Protein AF-A0A7K0Y8M1-F1 (afdb_monomer_lite)

Secondary structure (DSSP, 8-state):
---------S------------------------------------------S--S---------PEEEE-TTSS-EEEES--TTEEEEEETTEEEEEE-SSEEEEEE--TT--EEEEEEEPPPPPPPSSSPPPPPPPPEEEEEEE-TT--S-EEEEEEPPPPPPP----SSS------PPPPPPEEEEETTTTEEEEE-PPPPP-PPPSSSPBPPPPPPPPPEEE-TTSEEEEEEEEPPPPPPPBPPTTS-BPPPPPPP-EE-SSS-SEE-PPPPPPPB--SS-BPPPPPPTTTPPPPP-B-SS-TT---PPPPPPTTTTPPPPPPPBT--S--EEETTEEE-TTSPPPPPP-EEEEEEPPPEEEEEE--B-EEBTSB-SB--EEEEE-TTSSB---SSPEEEEEEEES-EEEES-EEEB-TTSEEE-SS-EEEEE-SEEEEEEEE-TTSB-EEEEEEEEB--SEEEEESSPP-SEEEETTEEEESSSSEEEEEHHHHHHHHHHS-EEEEESS-EEE-S-EE--SS--EEEEE-SS-EEEESS-EEESS-EEEEEEEEEE-S-EEE-SGGG--EEEEEEEEEEEES-EEEESSS-EEEEESTTS--SS--EEEEESS-EEEESSS-EEEEES--SSSTT----GGGT--S---TTSSS--EEPP---

pLDDT: mean 83.14, std 21.3, range [22.52, 98.69]

Structure (mmCIF, N/CA/C/O backbone):
data_AF-A0A7K0Y8M1-F1
#
_entry.id   AF-A0A7K0Y8M1-F1
#
loop_
_atom_site.group_PDB
_atom_site.id
_atom_site.type_symbol
_atom_site.label_atom_id
_atom_site.label_alt_id
_atom_site.label_comp_id
_atom_site.label_asym_id
_atom_site.label_entity_id
_atom_site.label_seq_id
_atom_site.pdbx_PDB_ins_code
_atom_site.Cartn_x
_atom_site.Cartn_y
_atom_site.Cartn_z
_atom_site.occupancy
_atom_site.B_iso_or_equiv
_atom_site.auth_seq_id
_atom_site.auth_comp_id
_atom_site.auth_asym_id
_atom_site.auth_atom_id
_atom_site.pdbx_PDB_model_num
ATOM 1 N N . MET A 1 1 ? -34.014 -3.743 -10.454 1.00 32.97 1 MET A N 1
ATOM 2 C CA . MET A 1 1 ? -34.014 -4.299 -11.824 1.00 32.97 1 MET A CA 1
ATOM 3 C C . MET A 1 1 ? -32.715 -5.085 -11.980 1.00 32.97 1 MET A C 1
ATOM 5 O O . MET A 1 1 ? -31.682 -4.540 -11.628 1.00 32.97 1 MET A O 1
ATOM 9 N N . ALA A 1 2 ? -32.802 -6.351 -12.402 1.00 29.64 2 ALA A N 1
ATOM 10 C CA . ALA A 1 2 ? -31.703 -7.293 -12.683 1.00 29.64 2 ALA A CA 1
ATOM 11 C C . ALA A 1 2 ? -30.834 -7.807 -11.503 1.00 29.64 2 ALA A C 1
ATOM 13 O O . ALA A 1 2 ? -29.661 -7.485 -11.374 1.00 29.64 2 ALA A O 1
ATOM 14 N N . ILE A 1 3 ? -31.398 -8.735 -10.719 1.00 29.08 3 ILE A N 1
ATOM 15 C CA . ILE A 1 3 ? -30.657 -9.853 -10.106 1.00 29.08 3 ILE A CA 1
ATOM 16 C C . ILE A 1 3 ? -31.167 -11.110 -10.813 1.00 29.08 3 ILE A C 1
ATOM 18 O O . ILE A 1 3 ? -32.351 -11.410 -10.668 1.00 29.08 3 ILE A O 1
ATOM 22 N N . ARG A 1 4 ? -30.323 -11.791 -11.606 1.00 29.23 4 ARG A N 1
ATOM 23 C CA . ARG A 1 4 ? -30.424 -13.213 -12.023 1.00 29.23 4 ARG A CA 1
ATOM 24 C C . ARG A 1 4 ? -29.462 -13.497 -13.182 1.00 29.23 4 ARG A C 1
ATOM 26 O O . ARG A 1 4 ? -29.828 -13.314 -14.335 1.00 29.23 4 ARG A O 1
ATOM 33 N N . ALA A 1 5 ? -28.274 -14.001 -12.871 1.00 29.80 5 ALA A N 1
ATOM 34 C CA . ALA A 1 5 ? -27.510 -14.888 -13.750 1.00 29.80 5 ALA A CA 1
ATOM 35 C C . ALA A 1 5 ? -26.292 -15.394 -12.976 1.00 29.80 5 ALA A C 1
ATOM 37 O O . ALA A 1 5 ? -25.305 -14.687 -12.918 1.00 29.80 5 ALA A O 1
ATOM 38 N N . PHE A 1 6 ? -26.386 -16.561 -12.337 1.00 26.61 6 PHE A N 1
ATOM 39 C CA . PHE A 1 6 ? -25.286 -17.523 -12.166 1.00 26.61 6 PHE A CA 1
ATOM 40 C C . PHE A 1 6 ? -25.841 -18.732 -11.402 1.00 26.61 6 PHE A C 1
ATOM 42 O O . PHE A 1 6 ? -26.214 -18.623 -10.239 1.00 26.61 6 PHE A O 1
ATOM 49 N N . GLY A 1 7 ? -25.979 -19.869 -12.087 1.00 26.00 7 GLY A N 1
ATOM 50 C CA . GLY A 1 7 ? -26.508 -21.098 -11.488 1.00 26.00 7 GLY A CA 1
ATOM 51 C C . GLY A 1 7 ? -27.165 -22.044 -12.488 1.00 26.00 7 GLY A C 1
ATOM 52 O O . GLY A 1 7 ? -28.318 -22.419 -12.304 1.00 26.00 7 GLY A O 1
ATOM 53 N N . ARG A 1 8 ? -26.464 -22.409 -13.568 1.00 26.83 8 ARG A N 1
ATOM 54 C CA . ARG A 1 8 ? -26.827 -23.545 -14.433 1.00 26.83 8 ARG A CA 1
ATOM 55 C C . ARG A 1 8 ? -25.569 -24.167 -15.035 1.00 26.83 8 ARG A C 1
ATOM 57 O O . ARG A 1 8 ? -25.208 -23.893 -16.171 1.00 26.83 8 ARG A O 1
ATOM 64 N N . LEU A 1 9 ? -24.912 -25.010 -14.251 1.00 27.22 9 LEU A N 1
ATOM 65 C CA . LEU A 1 9 ? -24.036 -26.060 -14.758 1.00 27.22 9 LEU A CA 1
ATOM 66 C C . LEU A 1 9 ? -23.994 -27.147 -13.691 1.00 27.22 9 LEU A C 1
ATOM 68 O O . LEU A 1 9 ? -23.368 -26.953 -12.658 1.00 27.22 9 LEU A O 1
ATOM 72 N N . LEU A 1 10 ? -24.765 -28.210 -13.934 1.00 27.39 10 LEU A N 1
ATOM 73 C CA . LEU A 1 10 ? -24.647 -29.592 -13.446 1.00 27.39 10 LEU A CA 1
ATOM 74 C C . LEU A 1 10 ? -26.052 -30.216 -13.379 1.00 27.39 10 LEU A C 1
ATOM 76 O O . LEU A 1 10 ? -26.966 -29.651 -12.788 1.00 27.39 10 LEU A O 1
ATOM 80 N N . PHE A 1 11 ? -26.175 -31.394 -13.996 1.00 28.97 11 PHE A N 1
ATOM 81 C CA . PHE A 1 11 ? -27.351 -32.273 -14.094 1.00 28.97 11 PHE A CA 1
ATOM 82 C C . PHE A 1 11 ? -28.399 -31.934 -15.167 1.00 28.97 11 PHE A C 1
ATOM 84 O O . PHE A 1 11 ? -29.518 -31.511 -14.893 1.00 28.97 11 PHE A O 1
ATOM 91 N N . SER A 1 12 ? -28.054 -32.247 -16.418 1.00 25.62 12 SER A N 1
ATOM 92 C CA . SER A 1 12 ? -29.018 -32.611 -17.460 1.00 25.62 12 SER A CA 1
ATOM 93 C C . SER A 1 12 ? -28.933 -34.115 -17.711 1.00 25.62 12 SER A C 1
ATOM 95 O O . SER A 1 12 ? -27.892 -34.603 -18.145 1.00 25.62 12 SER A O 1
ATOM 97 N N . GLY A 1 13 ? -30.023 -34.839 -17.472 1.00 27.89 13 GLY A N 1
ATOM 98 C CA . GLY A 1 13 ? -30.142 -36.233 -17.888 1.00 27.89 13 GLY A CA 1
ATOM 99 C C . GLY A 1 13 ? -31.046 -37.027 -16.968 1.00 27.89 13 GLY A C 1
ATOM 100 O O . GLY A 1 13 ? -30.541 -37.682 -16.078 1.00 27.89 13 GLY A O 1
ATOM 101 N N . PHE A 1 14 ? -32.359 -36.898 -17.156 1.00 27.98 14 PHE A N 1
ATOM 102 C CA . PHE A 1 14 ? -33.370 -37.963 -17.085 1.00 27.98 14 PHE A CA 1
ATOM 103 C C . PHE A 1 14 ? -34.731 -37.294 -17.319 1.00 27.98 14 PHE A C 1
ATOM 105 O O . PHE A 1 14 ? -35.262 -36.593 -16.462 1.00 27.98 14 PHE A O 1
ATOM 112 N N . ALA A 1 15 ? -35.251 -37.451 -18.534 1.00 29.97 15 ALA A N 1
ATOM 113 C CA . ALA A 1 15 ? -36.587 -37.024 -18.925 1.00 29.97 15 ALA A CA 1
ATOM 114 C C . ALA A 1 15 ? -37.531 -38.226 -18.835 1.00 29.97 15 ALA A C 1
ATOM 116 O O . ALA A 1 15 ? -37.235 -39.244 -19.448 1.00 29.97 15 ALA A O 1
ATOM 117 N N . LEU A 1 16 ? -38.650 -38.085 -18.121 1.00 28.06 16 LEU A N 1
ATOM 118 C CA . LEU A 1 16 ? -39.872 -38.902 -18.217 1.00 28.06 16 LEU A CA 1
ATOM 119 C C . LEU A 1 16 ? -41.074 -38.022 -17.764 1.00 28.06 16 LEU A C 1
ATOM 121 O O . LEU A 1 16 ? -40.854 -36.967 -17.167 1.00 28.06 16 LEU A O 1
ATOM 125 N N . PRO A 1 17 ? -42.322 -38.344 -18.154 1.00 31.88 17 PRO A N 1
ATOM 126 C CA . PRO A 1 17 ? -43.155 -37.452 -18.966 1.00 31.88 17 PRO A CA 1
ATOM 127 C C . PRO A 1 17 ? -44.179 -36.611 -18.183 1.00 31.88 17 PRO A C 1
ATOM 129 O O . PRO A 1 17 ? -44.535 -36.907 -17.046 1.00 31.88 17 PRO A O 1
ATOM 132 N N . LYS A 1 18 ? -44.679 -35.561 -18.853 1.00 29.61 18 LYS A N 1
ATOM 133 C CA . LYS A 1 18 ? -45.777 -34.683 -18.412 1.00 29.61 18 LYS A CA 1
ATOM 134 C C . LYS A 1 18 ? -47.033 -35.488 -18.055 1.00 29.61 18 LYS A C 1
ATOM 136 O O . LYS A 1 18 ? -47.549 -36.215 -18.899 1.00 29.61 18 LYS A O 1
ATOM 141 N N . LEU A 1 19 ? -47.567 -35.249 -16.859 1.00 26.55 19 LEU A N 1
ATOM 142 C CA . LEU A 1 19 ? -48.951 -35.548 -16.495 1.00 26.55 19 LEU A CA 1
ATOM 143 C C . LEU A 1 19 ? -49.723 -34.226 -16.364 1.00 26.55 19 LEU A C 1
ATOM 145 O O . LEU A 1 19 ? -49.267 -33.287 -15.713 1.00 26.55 19 LEU A O 1
ATOM 149 N N . ASP A 1 20 ? -50.851 -34.171 -17.064 1.00 32.59 20 ASP A N 1
ATOM 150 C CA . ASP A 1 20 ? -51.795 -33.056 -17.204 1.00 32.59 20 ASP A CA 1
ATOM 151 C C . ASP A 1 20 ? -52.645 -32.881 -15.918 1.00 32.59 20 ASP A C 1
ATOM 153 O O . ASP A 1 20 ? -52.966 -33.893 -15.284 1.00 32.59 20 ASP A O 1
ATOM 157 N N . PRO A 1 21 ? -53.039 -31.662 -15.483 1.00 38.41 21 PRO A N 1
ATOM 158 C CA . PRO A 1 21 ? -53.746 -31.467 -14.224 1.00 38.41 21 PRO A CA 1
ATOM 159 C C . PRO A 1 21 ? -55.266 -31.378 -14.432 1.00 38.41 21 PRO A C 1
ATOM 161 O O . PRO A 1 21 ? -55.798 -30.350 -14.849 1.00 38.41 21 PRO A O 1
ATOM 164 N N . LYS A 1 22 ? -55.991 -32.432 -14.048 1.00 30.67 22 LYS A N 1
ATOM 165 C CA . LYS A 1 22 ? -57.426 -32.371 -13.718 1.00 30.67 22 LYS A CA 1
ATOM 166 C C . LYS A 1 22 ? -57.686 -33.206 -12.458 1.00 30.67 22 LYS A C 1
ATOM 168 O O . LYS A 1 22 ? -57.420 -34.401 -12.454 1.00 30.67 22 LYS A O 1
ATOM 173 N N . GLY A 1 23 ? -58.175 -32.575 -11.385 1.00 27.69 23 GLY A N 1
ATOM 174 C CA . GLY A 1 23 ? -58.790 -33.283 -10.244 1.00 27.69 23 GLY A CA 1
ATOM 175 C C . GLY A 1 23 ? -60.218 -33.755 -10.581 1.00 27.69 23 GLY A C 1
ATOM 176 O O . GLY A 1 23 ? -60.601 -33.641 -11.748 1.00 27.69 23 GLY A O 1
ATOM 177 N N . PRO A 1 24 ? -61.068 -34.169 -9.613 1.00 46.16 24 PRO A N 1
ATOM 178 C CA . PRO A 1 24 ? -60.854 -34.384 -8.172 1.00 46.16 24 PRO A CA 1
ATOM 179 C C . PRO A 1 24 ? -61.417 -35.746 -7.654 1.00 46.16 24 PRO A C 1
ATOM 181 O O . PRO A 1 24 ? -61.962 -36.536 -8.417 1.00 46.16 24 PRO A O 1
ATOM 184 N N . ASN A 1 25 ? -61.368 -35.933 -6.326 1.00 30.55 25 ASN A N 1
ATOM 185 C CA . ASN A 1 25 ? -62.236 -36.769 -5.467 1.00 30.55 25 ASN A CA 1
ATOM 186 C C . ASN A 1 25 ? -61.733 -38.111 -4.885 1.00 30.55 25 ASN A C 1
ATOM 188 O O . ASN A 1 25 ? -61.082 -38.925 -5.525 1.00 30.55 25 ASN A O 1
ATOM 192 N N . SER A 1 26 ? -62.191 -38.286 -3.633 1.00 31.27 26 SER A N 1
ATOM 193 C CA . SER A 1 26 ? -62.354 -39.478 -2.782 1.00 31.27 26 SER A CA 1
ATOM 194 C C . SER A 1 26 ? -61.133 -40.110 -2.095 1.00 31.27 26 SER A C 1
ATOM 196 O O . SER A 1 26 ? -60.471 -40.977 -2.643 1.00 31.27 26 SER A O 1
ATOM 198 N N . GLY A 1 27 ? -60.925 -39.709 -0.832 1.00 27.86 27 GLY A N 1
ATOM 199 C CA . GLY A 1 27 ? -61.214 -40.534 0.356 1.00 27.86 27 GLY A CA 1
ATOM 200 C C . GLY A 1 27 ? -60.407 -41.817 0.605 1.00 27.86 27 GLY A C 1
ATOM 201 O O . GLY A 1 27 ? -60.439 -42.739 -0.194 1.00 27.86 27 GLY A O 1
ATOM 202 N N . GLY A 1 28 ? -59.840 -41.947 1.811 1.00 28.94 28 GLY A N 1
ATOM 203 C CA . GLY A 1 28 ? -59.550 -43.263 2.400 1.00 28.94 28 GLY A CA 1
ATOM 204 C C . GLY A 1 28 ? -58.284 -43.337 3.250 1.00 28.94 28 GLY A C 1
ATOM 205 O O . GLY A 1 28 ? -57.203 -42.994 2.800 1.00 28.94 28 GLY A O 1
ATOM 206 N N . LYS A 1 29 ? -58.452 -43.783 4.497 1.00 29.52 29 LYS A N 1
ATOM 207 C CA . LYS A 1 29 ? -57.444 -43.973 5.552 1.00 29.52 29 LYS A CA 1
ATOM 208 C C . LYS A 1 29 ? -56.661 -45.293 5.377 1.00 29.52 29 LYS A C 1
ATOM 210 O O . LYS A 1 29 ? -57.044 -46.120 4.559 1.00 29.52 29 LYS A O 1
ATOM 215 N N . TYR A 1 30 ? -55.691 -45.501 6.283 1.00 32.91 30 TYR A N 1
ATOM 216 C CA . TYR A 1 30 ? -54.890 -46.714 6.568 1.00 32.91 30 TYR A CA 1
ATOM 217 C C . TYR A 1 30 ? -53.678 -46.917 5.641 1.00 32.91 30 TYR A C 1
ATOM 219 O O . TYR A 1 30 ? -53.772 -46.674 4.452 1.00 32.91 30 TYR A O 1
ATOM 227 N N . ALA A 1 31 ? -52.509 -47.425 6.028 1.00 29.02 31 ALA A N 1
ATOM 228 C CA . ALA A 1 31 ? -51.769 -47.687 7.264 1.00 29.02 31 ALA A CA 1
ATOM 229 C C . ALA A 1 31 ? -50.522 -48.488 6.806 1.00 29.02 31 ALA A C 1
ATOM 231 O O . ALA A 1 31 ? -50.550 -49.165 5.781 1.00 29.02 31 ALA A O 1
ATOM 232 N N . ALA A 1 32 ? -49.428 -48.392 7.558 1.00 30.47 32 ALA A N 1
ATOM 233 C CA . ALA A 1 32 ? -48.142 -49.059 7.345 1.00 30.47 32 ALA A CA 1
ATOM 234 C C . ALA A 1 32 ? -48.195 -50.566 6.998 1.00 30.47 32 ALA A C 1
ATOM 236 O O . ALA A 1 32 ? -48.944 -51.305 7.633 1.00 30.47 32 ALA A O 1
ATOM 237 N N . LYS A 1 33 ? -47.263 -51.048 6.156 1.00 27.92 33 LYS A N 1
ATOM 238 C CA . LYS A 1 33 ? -46.175 -51.967 6.574 1.00 27.92 33 LYS A CA 1
ATOM 239 C C . LYS A 1 33 ? -45.270 -52.438 5.421 1.00 27.92 33 LYS A C 1
ATOM 241 O O . LYS A 1 33 ? -45.705 -52.771 4.329 1.00 27.92 33 LYS A O 1
ATOM 246 N N . THR A 1 34 ? -43.995 -52.469 5.785 1.00 30.84 34 THR A N 1
ATOM 247 C CA . THR A 1 34 ? -42.797 -53.147 5.274 1.00 30.84 34 THR A CA 1
ATOM 248 C C . THR A 1 34 ? -43.001 -54.505 4.588 1.00 30.84 34 THR A C 1
ATOM 250 O O . THR A 1 34 ? -43.684 -55.366 5.136 1.00 30.84 34 THR A O 1
ATOM 253 N N . LEU A 1 35 ? -42.231 -54.777 3.523 1.00 26.48 35 LEU A N 1
ATOM 254 C CA . LEU A 1 35 ? -41.725 -56.129 3.261 1.00 26.48 35 LEU A CA 1
ATOM 255 C C . LEU A 1 35 ? -40.323 -56.105 2.626 1.00 26.48 35 LEU A C 1
ATOM 257 O O . LEU A 1 35 ? -40.041 -55.372 1.684 1.00 26.48 35 LEU A O 1
ATOM 261 N N . PHE A 1 36 ? -39.456 -56.902 3.236 1.00 26.41 36 PHE A N 1
ATOM 262 C CA . PHE A 1 36 ? -38.034 -57.121 2.991 1.00 26.41 36 PHE A CA 1
ATOM 263 C C . PHE A 1 36 ? -37.828 -58.309 2.024 1.00 26.41 36 PHE A C 1
ATOM 265 O O . PHE A 1 36 ? -38.726 -59.135 1.893 1.00 26.41 36 PHE A O 1
ATOM 272 N N . MET A 1 37 ? -36.588 -58.465 1.527 1.00 25.20 37 MET A N 1
ATOM 273 C CA . MET A 1 37 ? -36.010 -59.622 0.793 1.00 25.20 37 MET A CA 1
ATOM 274 C C . MET A 1 37 ? -36.350 -59.694 -0.711 1.00 25.20 37 MET A C 1
ATOM 276 O O . MET A 1 37 ? -37.459 -59.402 -1.112 1.00 25.20 37 MET A O 1
ATOM 280 N N . SER A 1 38 ? -35.471 -60.099 -1.632 1.00 24.56 38 SER A N 1
ATOM 281 C CA . SER A 1 38 ? -34.159 -60.756 -1.571 1.00 24.56 38 SER A CA 1
ATOM 282 C C . SER A 1 38 ? -33.522 -60.657 -2.970 1.00 24.56 38 SER A C 1
ATOM 284 O O . SER A 1 38 ? -34.254 -60.793 -3.944 1.00 24.56 38 SER A O 1
ATOM 286 N N . LEU A 1 39 ? -32.192 -60.532 -3.077 1.00 28.08 39 LEU A N 1
ATOM 287 C CA . LEU A 1 39 ? -31.369 -61.401 -3.942 1.00 28.08 39 LEU A CA 1
ATOM 288 C C . LEU A 1 39 ? -29.873 -61.146 -3.689 1.00 28.08 39 LEU A C 1
ATOM 290 O O . LEU A 1 39 ? -29.310 -60.106 -4.019 1.00 28.08 39 LEU A O 1
ATOM 294 N N . ARG A 1 40 ? -29.242 -62.138 -3.055 1.00 28.25 40 ARG A N 1
ATOM 295 C CA . ARG A 1 40 ? -27.791 -62.311 -2.928 1.00 28.25 40 ARG A CA 1
ATOM 296 C C . ARG A 1 40 ? -27.263 -63.009 -4.185 1.00 28.25 40 ARG A C 1
ATOM 298 O O . ARG A 1 40 ? -27.795 -64.052 -4.546 1.00 28.25 40 ARG A O 1
ATOM 305 N N . SER A 1 41 ? -26.104 -62.591 -4.691 1.00 28.56 41 SER A N 1
ATOM 306 C CA . SER A 1 41 ? -25.129 -63.536 -5.256 1.00 28.56 41 SER A CA 1
ATOM 307 C C . SER A 1 41 ? -23.715 -63.148 -4.829 1.00 28.56 41 SER A C 1
ATOM 309 O O . SER A 1 41 ? -23.279 -62.019 -5.037 1.00 28.56 41 SER A O 1
ATOM 311 N N . ARG A 1 42 ? -23.031 -64.093 -4.176 1.00 29.73 42 ARG A N 1
ATOM 312 C CA . ARG A 1 42 ? -21.706 -63.978 -3.555 1.00 29.73 42 ARG A CA 1
ATOM 313 C C . ARG A 1 42 ? -20.603 -64.463 -4.508 1.00 29.73 42 ARG A C 1
ATOM 315 O O . ARG A 1 42 ? -20.712 -65.572 -5.018 1.00 29.73 42 ARG A O 1
ATOM 322 N N . ARG A 1 43 ? -19.490 -63.726 -4.580 1.00 27.53 43 ARG A N 1
ATOM 323 C CA . ARG A 1 43 ? -18.098 -64.236 -4.619 1.00 27.53 43 ARG A CA 1
ATOM 324 C C . ARG A 1 43 ? -17.264 -63.262 -3.756 1.00 27.53 43 ARG A C 1
ATOM 326 O O . ARG A 1 43 ? -17.294 -62.074 -4.034 1.00 27.53 43 ARG A O 1
ATOM 333 N N . VAL A 1 44 ? -16.917 -63.620 -2.507 1.00 27.22 44 VAL A N 1
ATOM 334 C CA . VAL A 1 44 ? -15.596 -64.146 -2.053 1.00 27.22 44 VAL A CA 1
ATOM 335 C C . VAL A 1 44 ? -14.477 -63.106 -2.283 1.00 27.22 44 VAL A C 1
ATOM 337 O O . VAL A 1 44 ? -14.279 -62.735 -3.426 1.00 27.22 44 VAL A O 1
ATOM 340 N N . LEU A 1 45 ? -13.653 -62.622 -1.339 1.00 22.52 45 LEU A N 1
ATOM 341 C CA . LEU A 1 45 ? -13.449 -62.775 0.114 1.00 22.52 45 LEU A CA 1
ATOM 342 C C . LEU A 1 45 ? -12.272 -61.829 0.507 1.00 22.52 45 LEU A C 1
ATOM 344 O O . LEU A 1 45 ? -11.377 -61.648 -0.313 1.00 22.52 45 LEU A O 1
ATOM 348 N N . LYS A 1 46 ? -12.222 -61.373 1.776 1.00 22.53 46 LYS A N 1
ATOM 349 C CA . LYS A 1 46 ? -11.136 -60.639 2.498 1.00 22.53 46 LYS A CA 1
ATOM 350 C C . LYS A 1 46 ? -11.102 -59.117 2.227 1.00 22.53 46 LYS A C 1
ATOM 352 O O . LYS A 1 46 ? -10.766 -58.709 1.131 1.00 22.53 46 LYS A O 1
ATOM 357 N N . TRP A 1 47 ? -11.445 -58.201 3.140 1.00 23.23 47 TRP A N 1
ATOM 358 C CA . TRP A 1 47 ? -11.240 -58.124 4.595 1.00 23.23 47 TRP A CA 1
ATOM 359 C C . TRP A 1 47 ? -12.407 -57.404 5.313 1.00 23.23 47 TRP A C 1
ATOM 361 O O . TRP A 1 47 ? -13.009 -56.483 4.767 1.00 23.23 47 TRP A O 1
ATOM 371 N N . MET A 1 48 ? -12.706 -57.823 6.548 1.00 23.12 48 MET A N 1
ATOM 372 C CA . MET A 1 48 ? -13.660 -57.200 7.478 1.00 23.12 48 MET A CA 1
ATOM 373 C C . MET A 1 48 ? -12.955 -56.145 8.364 1.00 23.12 48 MET A C 1
ATOM 375 O O . MET A 1 48 ? -12.001 -56.501 9.040 1.00 23.12 48 MET A O 1
ATOM 379 N N . VAL A 1 49 ? -13.417 -54.880 8.304 1.00 26.50 49 VAL A N 1
ATOM 380 C CA . VAL A 1 49 ? -14.030 -54.039 9.383 1.00 26.50 49 VAL A CA 1
ATOM 381 C C . VAL A 1 49 ? -13.296 -53.991 10.759 1.00 26.50 49 VAL A C 1
ATOM 383 O O . VAL A 1 49 ? -12.996 -55.052 11.294 1.00 26.50 49 VAL A O 1
ATOM 386 N N . PRO A 1 50 ? -13.076 -52.803 11.393 1.00 33.03 50 PRO A N 1
ATOM 387 C CA . PRO A 1 50 ? -14.153 -51.842 11.643 1.00 33.03 50 PRO A CA 1
ATOM 388 C C . PRO A 1 50 ? -13.886 -50.358 11.374 1.00 33.03 50 PRO A C 1
ATOM 390 O O . PRO A 1 50 ? -13.093 -49.699 12.038 1.00 33.03 50 PRO A O 1
ATOM 393 N N . GLY A 1 51 ? -14.725 -49.805 10.494 1.00 30.11 51 GLY A N 1
ATOM 394 C CA . GLY A 1 51 ? -15.212 -48.438 10.611 1.00 30.11 51 GLY A CA 1
ATOM 395 C C . GLY A 1 51 ? -16.324 -48.392 11.657 1.00 30.11 51 GLY A C 1
ATOM 396 O O . GLY A 1 51 ? -17.467 -48.724 11.359 1.00 30.11 51 GLY A O 1
ATOM 397 N N . LEU A 1 52 ? -15.967 -48.014 12.883 1.00 29.31 52 LEU A N 1
ATOM 398 C CA . LEU A 1 52 ? -16.889 -47.471 13.884 1.00 29.31 52 LEU A CA 1
ATOM 399 C C . LEU A 1 52 ? -16.104 -46.673 14.942 1.00 29.31 52 LEU A C 1
ATOM 401 O O . LEU A 1 52 ? -16.195 -46.959 16.126 1.00 29.31 52 LEU A O 1
ATOM 405 N N . ALA A 1 53 ? -15.279 -45.716 14.504 1.00 27.70 53 ALA A N 1
ATOM 406 C CA . ALA A 1 53 ? -14.659 -44.694 15.358 1.00 27.70 53 ALA A CA 1
ATOM 407 C C . ALA A 1 53 ? -13.931 -43.643 14.498 1.00 27.70 53 ALA A C 1
ATOM 409 O O . ALA A 1 53 ? -12.713 -43.548 14.538 1.00 27.70 53 ALA A O 1
ATOM 410 N N . PHE A 1 54 ? -14.649 -42.882 13.668 1.00 28.03 54 PHE A N 1
ATOM 411 C CA . PHE A 1 54 ? -14.103 -41.642 13.089 1.00 28.03 54 PHE A CA 1
ATOM 412 C C . PHE A 1 54 ? -15.249 -40.717 12.658 1.00 28.03 54 PHE A C 1
ATOM 414 O O . PHE A 1 54 ? -15.504 -40.487 11.481 1.00 28.03 54 PHE A O 1
ATOM 421 N N . MET A 1 55 ? -16.017 -40.242 13.638 1.00 28.16 55 MET A N 1
ATOM 422 C CA . MET A 1 55 ? -16.971 -39.145 13.449 1.00 28.16 55 MET A CA 1
ATOM 423 C C . MET A 1 55 ? -16.939 -38.208 14.661 1.00 28.16 55 MET A C 1
ATOM 425 O O . MET A 1 55 ? -17.945 -37.926 15.297 1.00 28.16 55 MET A O 1
ATOM 429 N N . VAL A 1 56 ? -15.738 -37.739 14.996 1.00 30.05 56 VAL A N 1
ATOM 430 C CA . VAL A 1 56 ? -15.529 -36.530 15.795 1.00 30.05 56 VAL A CA 1
ATOM 431 C C . VAL A 1 56 ? -14.359 -35.786 15.161 1.00 30.05 56 VAL A C 1
ATOM 433 O O . VAL A 1 56 ? -13.335 -36.390 14.854 1.00 30.05 56 VAL A O 1
ATOM 436 N N . LEU A 1 57 ? -14.539 -34.476 14.995 1.00 27.78 57 LEU A N 1
ATOM 437 C CA . LEU A 1 57 ? -13.547 -33.491 14.559 1.00 27.78 57 LEU A CA 1
ATOM 438 C C . LEU A 1 57 ? -13.321 -33.305 13.044 1.00 27.78 57 LEU A C 1
ATOM 440 O O . LEU A 1 57 ? -12.199 -33.142 12.580 1.00 27.78 57 LEU A O 1
ATOM 444 N N . LEU A 1 58 ? -14.404 -33.123 12.286 1.00 28.16 58 LEU A N 1
ATOM 445 C CA . LEU A 1 58 ? -14.432 -31.937 11.425 1.00 28.16 58 LEU A CA 1
ATOM 446 C C . LEU A 1 58 ? -15.236 -30.878 12.170 1.00 28.16 58 LEU A C 1
ATOM 448 O O . LEU A 1 58 ? -16.456 -30.798 12.047 1.00 28.16 58 LEU A O 1
ATOM 452 N N . ALA A 1 59 ? -14.539 -30.081 12.982 1.00 26.05 59 ALA A N 1
ATOM 453 C CA . ALA A 1 59 ? -15.027 -28.752 13.291 1.00 26.05 59 ALA A CA 1
ATOM 454 C C . ALA A 1 59 ? -15.102 -28.024 11.948 1.00 26.05 59 ALA A C 1
ATOM 456 O O . ALA A 1 59 ? -14.101 -27.547 11.420 1.00 26.05 59 ALA A O 1
ATOM 457 N N . SER A 1 60 ? -16.298 -28.011 11.366 1.00 26.39 60 SER A N 1
ATOM 458 C CA . SER A 1 60 ? -16.694 -26.975 10.436 1.00 26.39 60 SER A CA 1
ATOM 459 C C . SER A 1 60 ? -16.315 -25.655 11.097 1.00 26.39 60 SER A C 1
ATOM 461 O O . SER A 1 60 ? -16.906 -25.281 12.113 1.00 26.39 60 SER A O 1
ATOM 463 N N . THR A 1 61 ? -15.301 -24.976 10.568 1.00 30.30 61 THR A N 1
ATOM 464 C CA . THR A 1 61 ? -15.135 -23.548 10.803 1.00 30.30 61 THR A CA 1
ATOM 465 C C . THR A 1 61 ? -16.461 -22.929 10.401 1.00 30.30 61 THR A C 1
ATOM 467 O O . THR A 1 61 ? -16.805 -22.921 9.219 1.00 30.30 61 THR A O 1
ATOM 470 N N . GLN A 1 62 ? -17.256 -22.533 11.394 1.00 33.44 62 GLN A N 1
ATOM 471 C CA . GLN A 1 62 ? -18.446 -21.741 11.166 1.00 33.44 62 GLN A CA 1
ATOM 472 C C . GLN A 1 62 ? -17.994 -20.521 10.369 1.00 33.44 62 GLN A C 1
ATOM 474 O O . GLN A 1 62 ? -17.363 -19.618 10.911 1.00 33.44 62 GLN A O 1
ATOM 479 N N . THR A 1 63 ? -18.307 -20.492 9.080 1.00 34.09 63 THR A N 1
ATOM 480 C CA . THR A 1 63 ? -18.478 -19.240 8.364 1.00 34.09 63 THR A CA 1
ATOM 481 C C . THR A 1 63 ? -19.767 -18.629 8.906 1.00 34.09 63 THR A C 1
ATOM 483 O O . THR A 1 63 ? -20.831 -18.696 8.295 1.00 34.09 63 THR A O 1
ATOM 486 N N . SER A 1 64 ? -19.690 -18.056 10.112 1.00 40.78 64 SER A N 1
ATOM 487 C CA . SER A 1 64 ? -20.543 -16.912 10.406 1.00 40.78 64 SER A CA 1
ATOM 488 C C . SER A 1 64 ? -20.270 -15.902 9.294 1.00 40.78 64 SER A C 1
ATOM 490 O O . SER A 1 64 ? -19.126 -15.766 8.858 1.00 40.78 64 SER A O 1
ATOM 492 N N . ASN A 1 65 ? -21.319 -15.304 8.732 1.00 50.41 65 ASN A N 1
ATOM 493 C CA . ASN A 1 65 ? -21.198 -14.385 7.604 1.00 50.41 65 ASN A CA 1
ATOM 494 C C . ASN A 1 65 ? -20.292 -13.210 8.003 1.00 50.41 65 ASN A C 1
ATOM 496 O O . ASN A 1 65 ? -20.771 -12.234 8.569 1.00 50.41 65 ASN A O 1
ATOM 500 N N . ALA A 1 66 ? -18.986 -13.323 7.761 1.00 64.38 66 ALA A N 1
ATOM 501 C CA . ALA A 1 66 ? -18.043 -12.258 8.032 1.00 64.38 66 ALA A CA 1
ATOM 502 C C . ALA A 1 66 ? -18.414 -11.084 7.126 1.00 64.38 66 ALA A C 1
ATOM 504 O O . ALA A 1 66 ? -18.477 -11.219 5.903 1.00 64.38 66 ALA A O 1
ATOM 505 N N . ALA A 1 67 ? -18.718 -9.947 7.737 1.00 80.38 67 ALA A N 1
ATOM 506 C CA . ALA A 1 67 ? -19.003 -8.711 7.043 1.00 80.38 67 ALA A CA 1
ATOM 507 C C . ALA A 1 67 ? -17.768 -7.811 7.113 1.00 80.38 67 ALA A C 1
ATOM 509 O O . ALA A 1 67 ? -17.159 -7.644 8.173 1.00 80.38 67 ALA A O 1
ATOM 510 N N . THR A 1 68 ? -17.403 -7.215 5.980 1.00 82.62 68 THR A N 1
ATOM 511 C CA . THR A 1 68 ? -16.338 -6.214 5.935 1.00 82.62 68 THR A CA 1
ATOM 512 C C . THR A 1 68 ? -16.910 -4.853 6.304 1.00 82.62 68 THR A C 1
ATOM 514 O O . THR A 1 68 ? -17.869 -4.387 5.689 1.00 82.62 68 THR A O 1
ATOM 517 N N . LEU A 1 69 ? -16.300 -4.203 7.289 1.00 85.06 69 LEU A N 1
ATOM 518 C CA . LEU A 1 69 ? -16.602 -2.829 7.665 1.00 85.06 69 LEU A CA 1
ATOM 519 C C . LEU A 1 69 ? -15.413 -1.943 7.279 1.00 85.06 69 LEU A C 1
ATOM 521 O O . LEU A 1 69 ? -14.269 -2.266 7.607 1.00 85.06 69 LEU A O 1
ATOM 525 N N . SER A 1 70 ? -15.676 -0.840 6.575 1.00 82.75 70 SER A N 1
ATOM 526 C CA . SER A 1 70 ? -14.644 0.087 6.104 1.00 82.75 70 SER A CA 1
ATOM 527 C C . SER A 1 70 ? -14.915 1.525 6.534 1.00 82.75 70 SER A C 1
ATOM 529 O O . SER A 1 70 ? -16.060 1.975 6.536 1.00 82.75 70 SER A O 1
ATOM 531 N N . SER A 1 71 ? -13.858 2.270 6.860 1.00 79.38 71 SER A N 1
ATOM 532 C CA . SER A 1 71 ? -13.957 3.724 7.024 1.00 79.38 71 SER A CA 1
ATOM 533 C C . SER A 1 71 ? -14.123 4.424 5.670 1.00 79.38 71 SER A C 1
ATOM 535 O O . SER A 1 71 ? -13.754 3.883 4.629 1.00 79.38 71 SER A O 1
ATOM 537 N N . ASN A 1 72 ? -14.594 5.675 5.682 1.00 62.16 72 ASN A N 1
ATOM 538 C CA . ASN A 1 72 ? -14.754 6.500 4.473 1.00 62.16 72 ASN A CA 1
ATOM 539 C C . ASN A 1 72 ? -13.449 6.698 3.673 1.00 62.16 72 ASN A C 1
ATOM 541 O O . ASN A 1 72 ? -13.500 7.004 2.487 1.00 62.16 72 ASN A O 1
ATOM 545 N N . SER A 1 73 ? -12.280 6.532 4.307 1.00 61.53 73 SER A N 1
ATOM 546 C CA . SER A 1 73 ? -10.969 6.612 3.650 1.00 61.53 73 SER A CA 1
ATOM 547 C C . SER A 1 73 ? -10.456 5.266 3.123 1.00 61.53 73 SER A C 1
ATOM 549 O O . SER A 1 73 ? -9.364 5.221 2.563 1.00 61.53 73 SER A O 1
ATOM 551 N N . ASN A 1 74 ? -11.187 4.162 3.335 1.00 65.25 74 ASN A N 1
ATOM 552 C CA . ASN A 1 74 ? -10.762 2.775 3.092 1.00 65.25 74 ASN A CA 1
ATOM 553 C C . ASN A 1 74 ? -9.432 2.366 3.761 1.00 65.25 74 ASN A C 1
ATOM 555 O O . ASN A 1 74 ? -8.955 1.258 3.540 1.00 65.25 74 ASN A O 1
ATOM 559 N N . GLN A 1 75 ? -8.845 3.217 4.610 1.00 69.94 75 GLN A N 1
ATOM 560 C CA . GLN A 1 75 ? -7.604 2.926 5.340 1.00 69.94 75 GLN A CA 1
ATOM 561 C C . GLN A 1 75 ? -7.831 1.968 6.511 1.00 69.94 75 GLN A C 1
ATOM 563 O O . GLN A 1 75 ? -6.913 1.266 6.925 1.00 69.94 75 GLN A O 1
ATOM 568 N N . CYS A 1 76 ? -9.053 1.939 7.042 1.00 82.31 76 CYS A N 1
ATOM 569 C CA . CYS A 1 76 ? -9.470 1.002 8.070 1.00 82.31 76 CYS A CA 1
ATOM 570 C C . CYS A 1 76 ? -10.467 0.033 7.455 1.00 82.31 76 CYS A C 1
ATOM 572 O O . CYS A 1 76 ? -11.591 0.431 7.155 1.00 82.31 76 CYS A O 1
ATOM 574 N N . GLN A 1 77 ? -10.052 -1.216 7.268 1.00 84.06 77 GLN A N 1
ATOM 575 C CA . GLN A 1 77 ? -10.922 -2.316 6.868 1.00 84.06 77 GLN A CA 1
ATOM 576 C C . GLN A 1 77 ? -10.763 -3.467 7.852 1.00 84.06 77 GLN A C 1
ATOM 578 O O . GLN A 1 77 ? -9.641 -3.850 8.190 1.00 84.06 77 GLN A O 1
ATOM 583 N N . VAL A 1 78 ? -11.890 -3.995 8.317 1.00 87.88 78 VAL A N 1
ATOM 584 C CA . VAL A 1 78 ? -11.950 -5.084 9.297 1.00 87.88 78 VAL A CA 1
ATOM 585 C C . VAL A 1 78 ? -13.040 -6.069 8.953 1.00 87.88 78 VAL A C 1
ATOM 587 O O . VAL A 1 78 ? -14.039 -5.714 8.330 1.00 87.88 78 VAL A O 1
ATOM 590 N N . GLU A 1 79 ? -12.872 -7.285 9.450 1.00 88.38 79 GLU A N 1
ATOM 591 C CA . GLU A 1 79 ? -13.923 -8.288 9.462 1.00 88.38 79 GLU A CA 1
ATOM 592 C C . GLU A 1 79 ? -14.599 -8.325 10.833 1.00 88.38 79 GLU A C 1
ATOM 594 O O . GLU A 1 79 ? -13.947 -8.415 11.881 1.00 88.38 79 GLU A O 1
ATOM 599 N N . VAL A 1 80 ? -15.927 -8.263 10.808 1.00 89.94 80 VAL A N 1
ATOM 600 C CA . VAL A 1 80 ? -16.808 -8.402 11.971 1.00 89.94 80 VAL A CA 1
ATOM 601 C C . VAL A 1 80 ? -17.908 -9.413 11.660 1.00 89.94 80 VAL A C 1
ATOM 603 O O . VAL A 1 80 ? -18.236 -9.643 10.498 1.00 89.94 80 VAL A O 1
ATOM 606 N N . GLY A 1 81 ? -18.504 -10.029 12.680 1.00 87.69 81 GLY A N 1
ATOM 607 C CA . GLY A 1 81 ? -19.598 -10.991 12.470 1.00 87.69 81 GLY A CA 1
ATOM 608 C C . GLY A 1 81 ? -20.893 -10.366 11.933 1.00 87.69 81 GLY A C 1
ATOM 609 O O . GLY A 1 81 ? -21.688 -11.049 11.297 1.00 87.69 81 GLY A O 1
ATOM 610 N N . SER A 1 82 ? -21.120 -9.077 12.200 1.00 87.50 82 SER A N 1
ATOM 611 C CA . SER A 1 82 ? -22.239 -8.281 11.683 1.00 87.50 82 SER A CA 1
ATOM 612 C C . SER A 1 82 ? -21.879 -6.797 11.741 1.00 87.50 82 SER A C 1
ATOM 614 O O . SER A 1 82 ? -21.151 -6.372 12.635 1.00 87.50 82 SER A O 1
ATOM 616 N N . THR A 1 83 ? -22.402 -5.997 10.810 1.00 87.62 83 THR A N 1
ATOM 617 C CA . THR A 1 83 ? -22.267 -4.528 10.835 1.00 87.62 83 THR A CA 1
ATOM 618 C C . THR A 1 83 ? -23.359 -3.844 11.662 1.00 87.62 83 THR A C 1
ATOM 620 O O . THR A 1 83 ? -23.280 -2.646 11.923 1.00 87.62 83 THR A O 1
ATOM 623 N N . SER A 1 84 ? -24.396 -4.575 12.084 1.00 90.38 84 SER A N 1
ATOM 624 C CA . SER A 1 84 ? -25.483 -4.014 12.893 1.00 90.38 84 SER A CA 1
ATOM 625 C C . SER A 1 84 ? -24.984 -3.617 14.282 1.00 90.38 84 SER A C 1
ATOM 627 O O . SER A 1 84 ? -24.534 -4.465 15.048 1.00 90.38 84 SER A O 1
ATOM 629 N N . GLY A 1 85 ? -25.078 -2.327 14.611 1.00 89.38 85 GLY A N 1
ATOM 630 C CA . GLY A 1 85 ? -24.621 -1.803 15.900 1.00 89.38 85 GLY A CA 1
ATOM 631 C C . GLY A 1 85 ? -23.102 -1.718 16.051 1.00 89.38 85 GLY A C 1
ATOM 632 O O . GLY A 1 85 ? -22.625 -1.625 17.182 1.00 89.38 85 GLY A O 1
ATOM 633 N N . VAL A 1 86 ? -22.354 -1.760 14.942 1.00 94.06 86 VAL A N 1
ATOM 634 C CA . VAL A 1 86 ? -20.895 -1.604 14.922 1.00 94.06 86 VAL A CA 1
ATOM 635 C C . VAL A 1 86 ? -20.514 -0.469 13.980 1.00 94.06 86 VAL A C 1
ATOM 637 O O . VAL A 1 86 ? -20.916 -0.453 12.818 1.00 94.06 86 VAL A O 1
ATOM 640 N N . SER A 1 87 ? -19.711 0.473 14.466 1.00 92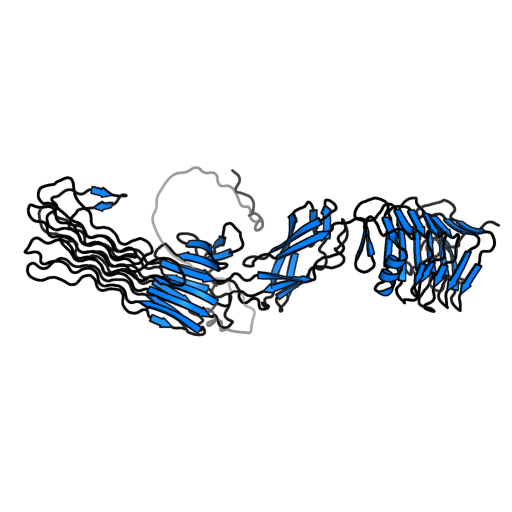.50 87 SER A N 1
ATOM 641 C CA . SER A 1 87 ? -19.171 1.576 13.668 1.00 92.50 87 SER A CA 1
ATOM 642 C C . SER A 1 87 ? -17.643 1.544 13.653 1.00 92.50 87 SER A C 1
ATOM 644 O O . SER A 1 87 ? -17.017 1.044 14.590 1.00 92.50 87 SER A O 1
ATOM 646 N N . ILE A 1 88 ? -17.034 2.061 12.579 1.00 91.81 88 ILE A N 1
ATOM 647 C CA . ILE A 1 88 ? -15.581 2.236 12.467 1.00 91.81 88 ILE A CA 1
ATOM 648 C C . ILE A 1 88 ? -15.245 3.663 12.041 1.00 91.81 88 ILE A C 1
ATOM 650 O O . ILE A 1 88 ? -15.877 4.228 11.148 1.00 91.81 88 ILE A O 1
ATOM 654 N N . SER A 1 89 ? -14.222 4.245 12.655 1.00 90.44 89 SER A N 1
ATOM 655 C CA . SER A 1 89 ? -13.688 5.554 12.286 1.00 90.44 89 SER A CA 1
ATOM 656 C C . SER A 1 89 ? -12.164 5.576 12.383 1.00 90.44 89 SER A C 1
ATOM 658 O O . SER A 1 89 ? -11.551 4.703 12.995 1.00 90.44 89 SER A O 1
ATOM 660 N N . LEU A 1 90 ? -11.539 6.563 11.742 1.00 87.31 90 LEU A N 1
ATOM 661 C CA . LEU A 1 90 ? -10.111 6.830 11.890 1.00 87.31 90 LEU A CA 1
ATOM 662 C C . LEU A 1 90 ? -9.942 8.005 12.857 1.00 87.31 90 LEU A C 1
ATOM 664 O O . LEU A 1 90 ? -10.438 9.096 12.587 1.00 87.31 90 LEU A O 1
ATOM 668 N N . SER A 1 91 ? -9.233 7.790 13.963 1.00 86.25 91 SER A N 1
ATOM 669 C CA . SER A 1 91 ? -8.943 8.823 14.961 1.00 86.25 91 SER A CA 1
ATOM 670 C C . SER A 1 91 ? -7.505 8.687 15.441 1.00 86.25 91 SER A C 1
ATOM 672 O O . SER A 1 91 ? -7.089 7.603 15.841 1.00 86.25 91 SER A O 1
ATOM 674 N N . SER A 1 92 ? -6.730 9.774 15.398 1.00 83.00 92 SER A N 1
ATOM 675 C CA . SER A 1 92 ? -5.322 9.794 15.836 1.00 83.00 92 SER A CA 1
ATOM 676 C C . SER A 1 92 ? -4.476 8.645 15.255 1.00 83.00 92 SER A C 1
ATOM 678 O O . SER A 1 92 ? -3.703 8.011 15.970 1.00 83.00 92 SER A O 1
ATOM 680 N N . ASN A 1 93 ? -4.650 8.351 13.957 1.00 85.06 93 ASN A N 1
ATOM 681 C CA . ASN A 1 93 ? -4.001 7.247 13.229 1.00 85.06 93 ASN A CA 1
ATOM 682 C C . ASN A 1 93 ? -4.366 5.821 13.708 1.00 85.06 93 ASN A C 1
ATOM 684 O O . ASN A 1 93 ? -3.695 4.851 13.356 1.00 85.06 93 ASN A O 1
ATOM 688 N N . LYS A 1 94 ? -5.435 5.675 14.498 1.00 90.81 94 LYS A N 1
ATOM 689 C CA . LYS A 1 94 ? -5.995 4.381 14.896 1.00 90.81 94 LYS A CA 1
ATOM 690 C C . LYS A 1 94 ? -7.361 4.165 14.262 1.00 90.81 94 LYS A C 1
ATOM 692 O O . LYS A 1 94 ? -8.189 5.074 14.205 1.00 90.81 94 LYS A O 1
ATOM 697 N N . CYS A 1 95 ? -7.598 2.939 13.827 1.00 92.75 95 CYS A N 1
ATOM 698 C CA . CYS A 1 95 ? -8.913 2.449 13.462 1.00 92.75 95 CYS A CA 1
ATOM 699 C C . CYS A 1 95 ? -9.685 2.159 14.746 1.00 92.75 95 CYS A C 1
ATOM 701 O O . CYS A 1 95 ? -9.315 1.248 15.484 1.00 92.75 95 CYS A O 1
ATOM 703 N N . VAL A 1 96 ? -10.716 2.953 15.019 1.00 94.25 96 VAL A N 1
ATOM 704 C CA . VAL A 1 96 ? -11.552 2.859 16.216 1.00 94.25 96 VAL A CA 1
ATOM 705 C C . VAL A 1 96 ? -12.858 2.169 15.853 1.00 94.25 96 VAL A C 1
ATOM 707 O O . VAL A 1 96 ? -13.650 2.713 15.090 1.00 94.25 96 VAL A O 1
ATOM 710 N N . LEU A 1 97 ? -13.085 0.985 16.411 1.00 95.50 97 LEU A N 1
ATOM 711 C CA . LEU A 1 97 ? -14.341 0.254 16.343 1.00 95.50 97 LEU A CA 1
ATOM 712 C C . LEU A 1 97 ? -15.156 0.541 17.601 1.00 95.50 97 LEU A C 1
ATOM 714 O O . LEU A 1 97 ? -14.616 0.496 18.707 1.00 95.50 97 LEU A O 1
ATOM 718 N N . THR A 1 98 ? -16.454 0.780 17.438 1.00 96.00 98 THR A N 1
ATOM 719 C CA . THR A 1 98 ? -17.398 0.941 18.551 1.00 96.00 98 THR A CA 1
ATOM 720 C C . THR A 1 98 ? -18.548 -0.045 18.385 1.00 96.00 98 THR A C 1
ATOM 722 O O . THR A 1 98 ? -19.227 -0.037 17.362 1.00 96.00 98 THR A O 1
ATOM 725 N N . PHE A 1 99 ? -18.757 -0.885 19.396 1.00 96.88 99 PHE A N 1
ATOM 726 C CA . PHE A 1 99 ? -19.856 -1.842 19.496 1.00 96.88 99 PHE A CA 1
ATOM 727 C C . PHE A 1 99 ? -20.926 -1.243 20.412 1.00 96.88 99 PHE A C 1
ATOM 729 O O . PHE A 1 99 ? -20.753 -1.186 21.630 1.00 96.88 99 PHE A O 1
ATOM 736 N N . GLU A 1 100 ? -21.998 -0.742 19.804 1.00 90.88 100 GLU A N 1
ATOM 737 C CA . GLU A 1 100 ? -23.024 0.096 20.438 1.00 90.88 100 GLU A CA 1
ATOM 738 C C . GLU A 1 100 ? -24.303 -0.675 20.770 1.00 90.88 100 GLU A C 1
ATOM 740 O O . GLU A 1 100 ? -25.066 -0.283 21.648 1.00 90.88 100 GLU A O 1
ATOM 745 N N . TRP A 1 101 ? -24.583 -1.770 20.066 1.00 91.50 101 TRP A N 1
ATOM 746 C CA . TRP A 1 101 ? -25.768 -2.575 20.354 1.00 91.50 101 TRP A CA 1
ATOM 747 C C . TRP A 1 101 ? -25.447 -3.659 21.366 1.00 91.50 101 TRP A C 1
ATOM 749 O O . TRP A 1 101 ? -24.463 -4.384 21.219 1.00 91.50 101 TRP A O 1
ATOM 759 N N . TRP A 1 102 ? -26.311 -3.798 22.369 1.00 88.94 102 TRP A N 1
ATOM 760 C CA . TRP A 1 102 ? -26.224 -4.891 23.329 1.00 88.94 102 TRP A CA 1
ATOM 761 C C . TRP A 1 102 ? -26.404 -6.250 22.642 1.00 88.94 102 TRP A C 1
ATOM 763 O O . TRP A 1 102 ? -27.153 -6.384 21.675 1.00 88.94 102 TRP A O 1
ATOM 773 N N . GLY A 1 103 ? -25.725 -7.268 23.163 1.00 93.69 103 GLY A N 1
ATOM 774 C CA . GLY A 1 103 ? -25.681 -8.607 22.578 1.00 93.69 103 GLY A CA 1
ATOM 775 C C . GLY A 1 103 ? -24.282 -9.021 22.130 1.00 93.69 103 GLY A C 1
ATOM 776 O O . GLY A 1 103 ? -23.280 -8.388 22.475 1.00 93.69 103 GLY A O 1
ATOM 777 N N . SER A 1 104 ? -24.221 -10.143 21.414 1.00 94.75 104 SER A N 1
ATOM 778 C CA . SER A 1 104 ? -22.972 -10.774 20.991 1.00 94.75 104 SER A CA 1
ATOM 779 C C . SER A 1 104 ? -22.512 -10.276 19.626 1.00 94.75 104 SER A C 1
ATOM 781 O O . SER A 1 104 ? -23.281 -10.241 18.670 1.00 94.75 104 SER A O 1
ATOM 783 N N . HIS A 1 105 ? -21.221 -9.983 19.538 1.00 95.50 105 HIS A N 1
ATOM 784 C CA . HIS A 1 105 ? -20.507 -9.547 18.346 1.00 95.50 105 HIS A CA 1
ATOM 785 C C . HIS A 1 105 ? -19.201 -10.325 18.215 1.00 95.50 105 HIS A C 1
ATOM 787 O O . HIS A 1 105 ? -18.713 -10.930 19.174 1.00 95.50 105 HIS A O 1
ATOM 793 N N . THR A 1 106 ? -18.596 -10.273 17.034 1.00 94.88 106 THR A N 1
ATOM 794 C CA . THR A 1 106 ? -17.241 -10.782 16.818 1.00 94.88 106 THR A CA 1
ATOM 795 C C . THR A 1 106 ? -16.420 -9.788 16.015 1.00 94.88 106 THR A C 1
ATOM 797 O O . THR A 1 106 ? -16.947 -9.073 15.161 1.00 94.88 106 THR A O 1
ATOM 800 N N . TRP A 1 107 ? -15.120 -9.762 16.290 1.00 94.12 107 TRP A N 1
ATOM 801 C CA . TRP A 1 107 ? -14.133 -8.964 15.571 1.00 94.12 107 TRP A CA 1
ATOM 802 C C . TRP A 1 107 ? -12.903 -9.812 15.281 1.00 94.12 107 TRP A C 1
ATOM 804 O O . TRP A 1 107 ? -12.366 -10.446 16.187 1.00 94.12 107 TRP A O 1
ATOM 814 N N . THR A 1 108 ? -12.435 -9.803 14.038 1.00 91.94 108 THR A N 1
ATOM 815 C CA . THR A 1 108 ? -11.161 -10.422 13.671 1.00 91.94 108 THR A CA 1
ATOM 816 C C . THR A 1 108 ? -10.095 -9.340 13.555 1.00 91.94 108 THR A C 1
ATOM 818 O O . THR A 1 108 ? -10.170 -8.467 12.688 1.00 91.94 108 THR A O 1
ATOM 821 N N . ALA A 1 109 ? -9.083 -9.394 14.424 1.00 90.69 109 ALA A N 1
ATOM 822 C CA . ALA A 1 109 ? -7.940 -8.495 14.345 1.00 90.69 109 ALA A CA 1
ATOM 823 C C . ALA A 1 109 ? -7.156 -8.769 13.046 1.00 90.69 109 ALA A C 1
ATOM 825 O O . ALA 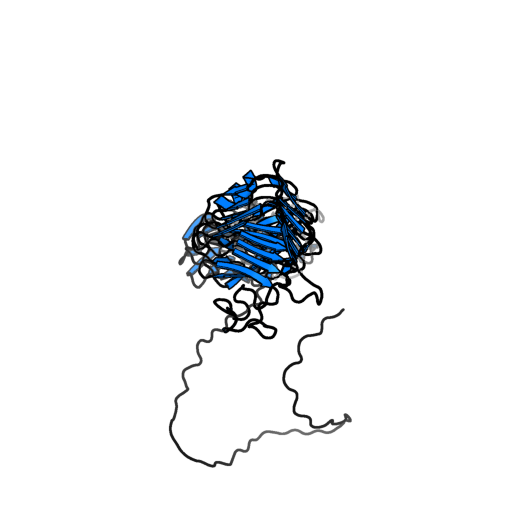A 1 109 ? -6.790 -9.923 12.816 1.00 90.69 109 ALA A O 1
ATOM 826 N N . PRO A 1 110 ? -6.854 -7.761 12.204 1.00 89.25 110 PRO A N 1
ATOM 827 C CA . PRO A 1 110 ? -6.081 -7.975 10.980 1.00 89.25 110 PRO A CA 1
ATOM 828 C C . PRO A 1 110 ? -4.715 -8.640 11.238 1.00 89.25 110 PRO A C 1
ATOM 830 O O . PRO A 1 110 ? -4.074 -8.399 12.263 1.00 89.25 110 PRO A O 1
ATOM 833 N N . ALA A 1 111 ? -4.229 -9.444 10.283 1.00 82.62 111 ALA A N 1
ATOM 834 C CA . ALA A 1 111 ? -3.041 -10.303 10.428 1.00 82.62 111 ALA A CA 1
ATOM 835 C C . ALA A 1 111 ? -1.706 -9.566 10.703 1.00 82.62 111 ALA A C 1
ATOM 837 O O . ALA A 1 111 ? -0.705 -10.209 11.010 1.00 82.62 111 ALA A O 1
ATOM 838 N N . GLY A 1 112 ? -1.679 -8.232 10.655 1.00 88.75 112 GLY A N 1
ATOM 839 C CA . GLY A 1 112 ? -0.519 -7.403 10.999 1.00 88.75 112 GLY A CA 1
ATOM 840 C C . GLY A 1 112 ? -0.681 -6.536 12.248 1.00 88.75 112 GLY A C 1
ATOM 841 O O . GLY A 1 112 ? 0.237 -5.786 12.570 1.00 88.75 112 GLY A O 1
ATOM 842 N N . VAL A 1 113 ? -1.817 -6.605 12.943 1.00 92.62 113 VAL A N 1
ATOM 843 C CA . VAL A 1 113 ? -2.019 -5.872 14.198 1.00 92.62 113 VAL A CA 1
ATOM 844 C C . VAL A 1 113 ? -1.267 -6.581 15.314 1.00 92.62 113 VAL A C 1
ATOM 846 O O . VAL A 1 113 ? -1.469 -7.770 15.531 1.00 92.62 113 VAL A O 1
ATOM 849 N N . THR A 1 114 ? -0.401 -5.859 16.018 1.00 93.69 114 THR A N 1
ATOM 850 C CA . THR A 1 114 ? 0.423 -6.370 17.127 1.00 93.69 114 THR A CA 1
ATOM 851 C C . THR A 1 114 ? -0.128 -5.987 18.495 1.00 93.69 114 THR A C 1
ATOM 853 O O . THR A 1 114 ? 0.163 -6.661 19.483 1.00 93.69 114 THR A O 1
ATOM 856 N N . SER A 1 115 ? -0.917 -4.917 18.562 1.00 94.81 115 SER A N 1
ATOM 857 C CA . SER A 1 115 ? -1.577 -4.443 19.774 1.00 94.81 115 SER A CA 1
ATOM 858 C C . SER A 1 115 ? -2.841 -3.652 19.448 1.00 94.81 115 SER A C 1
ATOM 860 O O . SER A 1 115 ? -3.000 -3.134 18.340 1.00 94.81 115 SER A O 1
ATOM 862 N N . PHE A 1 116 ? -3.744 -3.565 20.418 1.00 96.06 116 PHE A N 1
ATOM 863 C CA . PHE A 1 116 ? -4.937 -2.730 20.347 1.00 96.06 116 PHE A CA 1
ATOM 864 C C . PHE A 1 116 ? -5.283 -2.179 21.730 1.00 96.06 116 PHE A C 1
ATOM 866 O O . PHE A 1 116 ? -5.023 -2.819 22.746 1.00 96.06 116 PHE A O 1
ATOM 873 N N . ASP A 1 117 ? -5.893 -1.006 21.771 1.00 97.12 117 ASP A N 1
ATOM 874 C CA . ASP A 1 117 ? -6.530 -0.472 22.965 1.00 97.12 117 ASP A CA 1
ATOM 875 C C . ASP A 1 117 ? -7.960 -0.983 23.041 1.00 97.12 117 ASP A C 1
ATOM 877 O O . ASP A 1 117 ? -8.630 -1.123 22.016 1.00 97.12 117 ASP A O 1
ATOM 881 N N . THR A 1 118 ? -8.446 -1.224 24.252 1.00 97.25 118 THR A N 1
ATOM 882 C CA . THR A 1 118 ? -9.831 -1.616 24.491 1.00 97.25 118 THR A CA 1
ATOM 883 C C . THR A 1 118 ? -10.426 -0.816 25.635 1.00 97.25 118 THR A C 1
ATOM 885 O O . THR A 1 118 ? -9.772 -0.602 26.653 1.00 97.25 118 THR A O 1
ATOM 888 N N . LEU A 1 119 ? -11.690 -0.433 25.482 1.00 97.81 119 LEU A N 1
ATOM 889 C CA . LEU A 1 119 ? -12.557 0.051 26.551 1.00 97.81 119 LEU A CA 1
ATOM 890 C C . LEU A 1 119 ? -13.763 -0.884 26.628 1.00 97.81 119 LEU A C 1
ATOM 892 O O . LEU A 1 119 ? -14.421 -1.121 25.619 1.00 97.81 119 LEU A O 1
ATOM 896 N N . VAL A 1 120 ? -14.060 -1.399 27.815 1.00 98.31 120 VAL A N 1
ATOM 897 C CA . VAL A 1 120 ? -15.211 -2.270 28.077 1.00 98.31 120 VAL A CA 1
ATOM 898 C C . VAL A 1 120 ? -16.041 -1.623 29.175 1.00 98.31 120 VAL A C 1
ATOM 900 O O . VAL A 1 120 ? -15.541 -1.405 30.274 1.00 98.31 120 VAL A O 1
ATOM 903 N N . VAL A 1 121 ? -17.304 -1.313 28.893 1.00 98.31 121 VAL A N 1
ATOM 904 C CA . VAL A 1 121 ? -18.246 -0.693 29.838 1.00 98.31 121 VAL A CA 1
ATOM 905 C C . VAL A 1 121 ? -19.490 -1.565 29.927 1.00 98.31 121 VAL A C 1
ATOM 907 O O . VAL A 1 121 ? -20.079 -1.897 28.898 1.00 98.31 121 VAL A O 1
ATOM 910 N N . ALA A 1 122 ? -19.882 -1.958 31.137 1.00 98.38 122 ALA A N 1
ATOM 911 C CA . ALA A 1 122 ? -21.096 -2.741 31.377 1.00 98.38 122 ALA A CA 1
ATOM 912 C C . ALA A 1 122 ? -22.354 -1.862 31.422 1.00 98.38 122 ALA A C 1
ATOM 914 O O . ALA A 1 122 ? -22.261 -0.643 31.545 1.00 98.38 122 ALA A O 1
ATOM 915 N N . GLY A 1 123 ? -23.537 -2.473 31.342 1.00 97.94 123 GLY A N 1
ATOM 916 C CA . GLY A 1 123 ? -24.806 -1.753 31.459 1.00 97.94 123 GLY A CA 1
ATOM 917 C C . GLY A 1 123 ? -25.062 -1.227 32.877 1.00 97.94 123 GLY A C 1
ATOM 918 O O . GLY A 1 123 ? -24.685 -1.857 33.866 1.00 97.94 123 GLY A O 1
ATOM 919 N N . GLY A 1 124 ? -25.731 -0.082 32.995 1.00 97.62 124 GLY A N 1
ATOM 920 C CA . GLY A 1 124 ? -26.215 0.428 34.283 1.00 97.62 124 GLY A CA 1
ATOM 921 C C . GLY A 1 124 ? -27.533 -0.227 34.695 1.00 97.62 124 GLY A C 1
ATOM 922 O O . GLY A 1 124 ? -28.266 -0.721 33.845 1.00 97.62 124 GLY A O 1
ATOM 923 N N . GLY A 1 125 ? -27.851 -0.232 35.987 1.00 96.94 125 GLY A N 1
ATOM 924 C CA . GLY A 1 125 ? -29.135 -0.695 36.515 1.00 96.94 125 GLY A CA 1
ATOM 925 C C . GLY A 1 125 ? -30.256 0.328 36.309 1.00 96.94 125 GLY A C 1
ATOM 926 O O . GLY A 1 125 ? -30.006 1.532 36.186 1.00 96.94 125 GLY A O 1
ATOM 927 N N . GLY A 1 126 ? -31.504 -0.142 36.272 1.00 95.19 126 GLY A N 1
ATOM 928 C CA . GLY A 1 126 ? -32.673 0.744 36.243 1.00 95.19 126 GLY A CA 1
ATOM 929 C C . GLY A 1 126 ? -32.883 1.477 37.570 1.00 95.19 126 GLY A C 1
ATOM 930 O O . GLY A 1 126 ? -32.415 1.025 38.607 1.00 95.19 126 GLY A O 1
ATOM 931 N N . GLY A 1 127 ? -33.573 2.615 37.551 1.00 93.19 127 GLY A N 1
ATOM 932 C CA . GLY A 1 127 ? -33.925 3.374 38.751 1.00 93.19 127 GLY A CA 1
ATOM 933 C C . GLY A 1 127 ? -35.173 2.844 39.461 1.00 93.19 127 GLY A C 1
ATOM 934 O O . GLY A 1 127 ? -35.996 2.139 38.865 1.00 93.19 127 GLY A O 1
ATOM 935 N N . GLY A 1 128 ? -35.301 3.203 40.741 1.00 91.75 128 GLY A N 1
ATOM 936 C CA . GLY A 1 128 ? -36.473 2.926 41.571 1.00 91.75 128 GLY A CA 1
ATOM 937 C C . GLY A 1 128 ? -37.695 3.751 41.177 1.00 91.75 128 GLY A C 1
ATOM 938 O O . GLY A 1 128 ? -37.573 4.731 40.451 1.00 91.75 128 GLY A O 1
ATOM 939 N N . ALA A 1 129 ? -38.873 3.369 41.666 1.00 88.88 129 ALA A N 1
ATOM 940 C CA . ALA A 1 129 ? -40.123 4.111 41.485 1.00 88.88 129 ALA A CA 1
ATOM 941 C C . ALA A 1 129 ? -40.548 4.839 42.779 1.00 88.88 129 ALA A C 1
ATOM 943 O O . ALA A 1 129 ? -40.001 4.560 43.844 1.00 88.88 129 ALA A O 1
ATOM 944 N N . ASP A 1 130 ? -41.510 5.763 42.681 1.00 87.06 130 ASP A N 1
ATOM 945 C CA . ASP A 1 130 ? -42.213 6.415 43.811 1.00 87.06 130 ASP A CA 1
ATOM 946 C C . ASP A 1 130 ? -41.348 7.138 44.858 1.00 87.06 130 ASP A C 1
ATOM 948 O O . ASP A 1 130 ? -41.483 6.936 46.062 1.00 87.06 130 ASP A O 1
ATOM 952 N N . GLY A 1 131 ? -40.464 8.029 44.426 1.00 86.12 131 GLY A N 1
ATOM 953 C CA . GLY A 1 131 ? -39.424 8.613 45.283 1.00 86.12 131 GLY A CA 1
ATOM 954 C C . GLY A 1 131 ? -38.226 7.673 45.435 1.00 86.12 131 GLY A C 1
ATOM 955 O O . GLY A 1 131 ? -37.473 7.759 46.403 1.00 86.12 131 GLY A O 1
ATOM 956 N N . GLY A 1 132 ? -38.087 6.733 44.501 1.00 89.81 132 GLY A N 1
ATOM 957 C CA . GLY A 1 132 ? -37.091 5.676 44.521 1.00 89.81 132 GLY A CA 1
ATOM 958 C C . GLY A 1 132 ? -35.668 6.176 44.341 1.00 89.81 132 GLY A C 1
ATOM 959 O O . GLY A 1 132 ? -35.399 7.293 43.889 1.00 89.81 132 GLY A O 1
ATOM 960 N N . SER A 1 133 ? -34.736 5.304 44.697 1.00 93.44 133 SER A N 1
ATOM 961 C CA . SER A 1 133 ? -33.313 5.560 44.570 1.00 93.44 133 SER A CA 1
ATOM 962 C C . SER A 1 133 ? -32.865 5.465 43.109 1.00 93.44 133 SER A C 1
ATOM 964 O O . SER A 1 133 ? -33.538 4.875 42.257 1.00 93.44 133 SER A O 1
ATOM 966 N N . GLY A 1 134 ? -31.715 6.059 42.804 1.00 94.94 134 GLY A N 1
ATOM 967 C CA . GLY A 1 134 ? -31.092 5.913 41.494 1.00 94.94 134 GLY A CA 1
ATOM 968 C C . GLY A 1 134 ? -30.544 4.499 41.281 1.00 94.94 134 GLY A C 1
ATOM 969 O O . GLY A 1 134 ? -30.143 3.816 42.228 1.00 94.94 134 GLY A O 1
ATOM 970 N N . GLY A 1 135 ? -30.486 4.066 40.024 1.00 96.56 135 GLY A N 1
ATOM 971 C CA . GLY A 1 135 ? -29.797 2.843 39.623 1.00 96.56 135 GLY A CA 1
ATOM 972 C C . GLY A 1 135 ? -28.277 2.987 39.727 1.00 96.56 135 GLY A C 1
ATOM 973 O O . GLY A 1 135 ? -27.722 4.072 39.511 1.00 96.56 135 GLY A O 1
ATOM 974 N N . GLY A 1 136 ? -27.593 1.887 40.044 1.00 97.38 136 GLY A N 1
ATOM 975 C CA . GLY A 1 136 ? -26.133 1.834 40.012 1.00 97.38 136 GLY A CA 1
ATOM 976 C C . GLY A 1 136 ? -25.617 1.828 38.577 1.00 97.38 136 GLY A C 1
ATOM 977 O O . GLY A 1 136 ? -26.275 1.302 37.682 1.00 97.38 136 GLY A O 1
ATOM 978 N N . SER A 1 137 ? -24.443 2.398 38.322 1.00 98.12 137 SER A N 1
ATOM 979 C CA . SER A 1 137 ? -23.813 2.283 37.000 1.00 98.12 137 SER A CA 1
ATOM 980 C C . SER A 1 137 ? -23.044 0.968 36.841 1.00 98.12 137 SER A C 1
ATOM 982 O O . SER A 1 137 ? -22.705 0.313 37.828 1.00 98.12 137 SER A O 1
ATOM 984 N N . GLY A 1 138 ? -22.773 0.564 35.598 1.00 98.06 138 GLY A N 1
ATOM 985 C CA . GLY A 1 138 ? -21.882 -0.562 35.305 1.00 98.06 138 GLY A CA 1
ATOM 986 C C . GLY A 1 138 ? -20.427 -0.259 35.677 1.00 98.06 138 GLY A C 1
ATOM 987 O O . GLY A 1 138 ? -20.069 0.892 35.918 1.00 98.06 138 GLY A O 1
ATOM 988 N N . SER A 1 139 ? -19.570 -1.280 35.727 1.00 98.25 139 SER A N 1
ATOM 989 C CA . SER A 1 139 ? -18.119 -1.080 35.824 1.00 98.25 139 SER A CA 1
ATOM 990 C C . SER A 1 139 ? -17.472 -0.859 34.454 1.00 98.25 139 SER A C 1
ATOM 992 O O . SER A 1 139 ? -18.048 -1.178 33.407 1.00 98.25 139 SER A O 1
ATOM 994 N N . MET A 1 140 ? -16.264 -0.288 34.458 1.00 97.56 140 MET A N 1
ATOM 995 C CA . MET A 1 140 ? -15.479 -0.051 33.246 1.00 97.56 140 MET A CA 1
ATOM 996 C C . MET A 1 140 ? -14.033 -0.517 33.399 1.00 97.56 140 MET A C 1
ATOM 998 O O . MET A 1 140 ? -13.436 -0.397 34.471 1.00 97.56 140 MET A O 1
ATOM 1002 N N . TYR A 1 141 ? -13.462 -0.996 32.299 1.00 97.94 141 TYR A N 1
ATOM 1003 C CA . TYR A 1 141 ? -12.057 -1.365 32.200 1.00 97.94 141 TYR A CA 1
ATOM 1004 C C . TYR A 1 141 ? -11.462 -0.855 30.892 1.00 97.94 141 TYR A C 1
ATOM 1006 O O . TYR A 1 141 ? -12.096 -0.943 29.839 1.00 97.94 141 TYR A O 1
ATOM 1014 N N . GLU A 1 142 ? -10.242 -0.338 30.963 1.00 96.56 142 GLU A N 1
ATOM 1015 C CA . GLU A 1 142 ? -9.500 0.191 29.828 1.00 96.56 142 GLU A CA 1
ATOM 1016 C C . GLU A 1 142 ? -8.041 -0.265 29.888 1.00 96.56 142 GLU A C 1
ATOM 1018 O O . GLU A 1 142 ? -7.386 -0.158 30.930 1.00 96.56 142 GLU A O 1
ATOM 1023 N N . ALA A 1 143 ? -7.525 -0.773 28.770 1.00 96.62 143 ALA A N 1
ATOM 1024 C CA . ALA A 1 143 ? -6.147 -1.235 28.669 1.00 96.62 143 ALA A CA 1
ATOM 1025 C C . ALA A 1 143 ? -5.644 -1.236 27.227 1.00 96.62 143 ALA A C 1
ATOM 1027 O O . ALA A 1 143 ? -6.423 -1.365 26.280 1.00 96.62 143 ALA A O 1
ATOM 1028 N N . THR A 1 144 ? -4.322 -1.213 27.086 1.00 96.50 144 THR A N 1
ATOM 1029 C CA . THR A 1 144 ? -3.641 -1.628 25.858 1.00 96.50 144 THR A CA 1
ATOM 1030 C C . THR A 1 144 ? -3.299 -3.115 25.951 1.00 96.50 144 THR A C 1
ATOM 1032 O O . THR A 1 144 ? -2.664 -3.562 26.911 1.00 96.50 144 THR A O 1
ATOM 1035 N N . VAL A 1 145 ? -3.707 -3.882 24.943 1.00 96.31 145 VAL A N 1
ATOM 1036 C CA . VAL A 1 145 ? -3.484 -5.325 24.812 1.00 96.31 145 VAL A CA 1
ATOM 1037 C C . VAL A 1 145 ? -2.406 -5.572 23.763 1.00 96.31 145 VAL A C 1
ATOM 1039 O O . VAL A 1 145 ? -2.559 -5.196 22.603 1.00 96.31 145 VAL A O 1
ATOM 1042 N N . ASN A 1 146 ? -1.323 -6.239 24.155 1.00 95.25 146 ASN A N 1
ATOM 1043 C CA . ASN A 1 146 ? -0.262 -6.694 23.262 1.00 95.25 146 ASN A CA 1
ATOM 1044 C C . ASN A 1 146 ? -0.468 -8.169 22.911 1.00 95.25 146 ASN A C 1
ATOM 1046 O O . ASN A 1 146 ? -0.574 -9.025 23.789 1.00 95.25 146 ASN A O 1
ATOM 1050 N N . LEU A 1 147 ? -0.492 -8.475 21.615 1.00 93.81 147 LEU A N 1
ATOM 1051 C CA . LEU A 1 147 ? -0.818 -9.808 21.104 1.00 93.81 147 LEU A CA 1
ATOM 1052 C C . LEU A 1 147 ? 0.366 -10.786 21.142 1.00 93.81 147 LEU A C 1
ATOM 1054 O O . LEU A 1 147 ? 0.179 -11.979 20.910 1.00 93.81 147 LEU A O 1
ATOM 1058 N N . ASN A 1 148 ? 1.587 -10.314 21.418 1.00 90.19 148 ASN A N 1
ATOM 1059 C CA . ASN A 1 148 ? 2.798 -11.145 21.513 1.00 90.19 148 ASN A CA 1
ATOM 1060 C C . ASN A 1 148 ? 2.992 -12.076 20.299 1.00 90.19 148 ASN A C 1
ATOM 1062 O O . ASN A 1 148 ? 3.266 -13.263 20.443 1.00 90.19 148 ASN A O 1
ATOM 1066 N N . GLY A 1 149 ? 2.773 -11.549 19.089 1.00 83.00 149 GLY A N 1
ATOM 1067 C CA . GLY A 1 149 ? 2.886 -12.309 17.838 1.00 83.00 149 GLY A CA 1
ATOM 1068 C C . GLY A 1 149 ? 1.661 -13.155 17.467 1.00 83.00 149 GLY A C 1
ATOM 1069 O O . GLY A 1 149 ? 1.613 -13.693 16.367 1.00 83.00 149 GLY A O 1
ATOM 1070 N N . ASN A 1 150 ? 0.633 -13.229 18.318 1.00 84.50 150 ASN A N 1
ATOM 1071 C CA . ASN A 1 150 ? -0.642 -13.884 18.007 1.00 84.50 150 ASN A CA 1
ATOM 1072 C C . ASN A 1 150 ? -1.577 -12.942 17.233 1.00 84.50 150 ASN A C 1
ATOM 1074 O O . ASN A 1 150 ? -2.643 -12.568 17.722 1.00 84.50 150 ASN A O 1
ATOM 1078 N N . THR A 1 151 ? -1.163 -12.529 16.040 1.00 85.94 151 THR A N 1
ATOM 1079 C CA . THR A 1 151 ? -1.954 -11.659 15.158 1.00 85.94 151 THR A CA 1
ATOM 1080 C C . THR A 1 151 ? -3.055 -12.456 14.437 1.00 85.94 151 THR A C 1
ATOM 1082 O O . THR A 1 151 ? -3.081 -13.687 14.501 1.00 85.94 151 THR A O 1
ATOM 1085 N N . GLY A 1 152 ? -4.010 -11.785 13.778 1.00 86.06 152 GLY A N 1
ATOM 1086 C CA . GLY A 1 152 ? -5.027 -12.487 12.974 1.00 86.06 152 GLY A CA 1
ATOM 1087 C C . GLY A 1 152 ? -6.105 -13.227 13.779 1.00 86.06 152 GLY A C 1
ATOM 1088 O O . GLY A 1 152 ? -6.759 -14.123 13.250 1.00 86.06 152 GLY A O 1
ATOM 1089 N N . ARG A 1 153 ? -6.257 -12.938 15.078 1.00 89.38 153 ARG A N 1
ATOM 1090 C CA . ARG A 1 153 ? -7.164 -13.672 15.977 1.00 89.38 153 ARG A CA 1
ATOM 1091 C C . ARG A 1 153 ? -8.572 -13.078 15.968 1.00 89.38 153 ARG A C 1
ATOM 1093 O O . ARG A 1 153 ? -8.738 -11.860 15.939 1.00 89.38 153 ARG A O 1
ATOM 1100 N N . GLN A 1 154 ? -9.575 -13.948 16.074 1.00 93.50 154 GLN A N 1
ATOM 1101 C CA . GLN A 1 154 ? -10.963 -13.554 16.309 1.00 93.50 154 GLN A CA 1
ATOM 1102 C C . GLN A 1 154 ? -11.249 -13.418 17.809 1.00 93.50 154 GLN A C 1
ATOM 1104 O O . GLN A 1 154 ? -10.889 -14.299 18.596 1.00 93.50 154 GLN A O 1
ATOM 1109 N N . PHE A 1 155 ? -11.922 -12.329 18.168 1.00 95.94 155 PHE A N 1
ATOM 1110 C CA . PHE A 1 155 ? -12.389 -11.974 19.500 1.00 95.94 155 PHE A CA 1
ATOM 1111 C C . PHE A 1 155 ? -13.915 -12.014 19.550 1.00 95.94 155 PHE A C 1
ATOM 1113 O O . PHE A 1 155 ? -14.588 -11.515 18.644 1.00 95.94 155 PHE A O 1
ATOM 1120 N N . ASN A 1 156 ? -14.451 -12.558 20.639 1.00 96.88 156 ASN A N 1
ATOM 1121 C CA . ASN A 1 156 ? -15.874 -12.505 20.951 1.00 96.88 156 ASN A CA 1
ATOM 1122 C C . ASN A 1 156 ? -16.135 -11.309 21.857 1.00 96.88 156 ASN A C 1
ATOM 1124 O O . ASN A 1 156 ? -15.447 -11.126 22.863 1.00 96.88 156 ASN A O 1
ATOM 1128 N N . ILE A 1 157 ? -17.137 -10.517 21.505 1.00 97.94 157 ILE A N 1
ATOM 1129 C CA . ILE A 1 157 ? -17.494 -9.283 22.192 1.00 97.94 157 ILE A CA 1
ATOM 1130 C C . ILE A 1 157 ? -18.934 -9.417 22.678 1.00 97.94 157 ILE A C 1
ATOM 1132 O O . ILE A 1 157 ? -19.820 -9.810 21.925 1.00 97.94 157 ILE A O 1
ATOM 1136 N N . LEU A 1 158 ? -19.175 -9.094 23.941 1.00 97.69 158 LEU A N 1
ATOM 1137 C CA . LEU A 1 158 ? -20.508 -8.990 24.519 1.00 97.69 158 LEU A CA 1
ATOM 1138 C C . LEU A 1 158 ? -20.697 -7.561 25.006 1.00 97.69 158 LEU A C 1
ATOM 1140 O O . LEU A 1 158 ? -19.894 -7.073 25.800 1.00 97.69 158 LEU A O 1
ATOM 1144 N N . VAL A 1 159 ? -21.766 -6.912 24.563 1.00 98.06 159 VAL A N 1
ATOM 1145 C CA . VAL A 1 159 ? -22.172 -5.601 25.074 1.00 98.06 159 VAL A CA 1
ATOM 1146 C C . VAL A 1 159 ? -23.388 -5.786 25.979 1.00 98.06 159 VAL A C 1
ATOM 1148 O O . VAL A 1 159 ? -24.407 -6.343 25.567 1.00 98.06 159 VAL A O 1
ATOM 1151 N N . GLY A 1 160 ? -23.273 -5.329 27.222 1.00 97.31 160 GLY A N 1
ATOM 1152 C CA . GLY A 1 160 ? -24.318 -5.428 28.231 1.00 97.31 160 GLY A CA 1
ATOM 1153 C C . GLY A 1 160 ? -25.509 -4.516 27.948 1.00 97.31 160 GLY A C 1
ATOM 1154 O O . GLY A 1 160 ? -25.354 -3.335 27.635 1.00 97.31 160 GLY A O 1
ATOM 1155 N N . VAL A 1 161 ? -26.718 -5.054 28.094 1.00 96.62 161 VAL A N 1
ATOM 1156 C CA . VAL A 1 161 ? -27.969 -4.283 28.035 1.00 96.62 161 VAL A CA 1
ATOM 1157 C C . VAL A 1 161 ? -28.134 -3.416 29.289 1.00 96.62 161 VAL A C 1
ATOM 1159 O O . VAL A 1 161 ? -27.669 -3.779 30.366 1.00 96.62 161 VAL A O 1
ATOM 1162 N N . GLY A 1 162 ? -28.779 -2.258 29.164 1.00 96.31 162 GLY A N 1
ATOM 1163 C CA . GLY A 1 162 ? -29.155 -1.449 30.324 1.00 96.31 162 GLY A CA 1
ATOM 1164 C C . GLY A 1 162 ? -30.292 -2.096 31.118 1.00 96.31 162 GLY A C 1
ATOM 1165 O O . GLY A 1 162 ? -31.171 -2.740 30.549 1.00 96.31 162 GLY A O 1
ATOM 1166 N N . GLY A 1 163 ? -30.285 -1.928 32.435 1.00 95.12 163 GLY A N 1
ATOM 1167 C CA . GLY A 1 163 ? -31.289 -2.494 33.321 1.00 95.12 163 GLY A CA 1
ATOM 1168 C C . GLY A 1 163 ? -32.683 -1.927 33.059 1.00 95.12 163 GLY A C 1
ATOM 1169 O O . GLY A 1 163 ? -32.853 -0.730 32.791 1.00 95.12 163 GLY A O 1
ATOM 1170 N N . THR A 1 164 ? -33.704 -2.774 33.152 1.00 92.62 164 THR A N 1
ATOM 1171 C CA . THR A 1 164 ? -35.091 -2.322 33.106 1.00 92.62 164 THR A CA 1
ATOM 1172 C C . THR A 1 164 ? -35.404 -1.502 34.351 1.00 92.62 164 THR A C 1
ATOM 1174 O O . THR A 1 164 ? -34.883 -1.745 35.438 1.00 92.62 164 THR A O 1
ATOM 1177 N N . ARG A 1 165 ? -36.253 -0.494 34.195 1.00 87.19 165 ARG A N 1
ATOM 1178 C CA . ARG A 1 165 ? -36.729 0.322 35.312 1.00 87.19 165 ARG A CA 1
ATOM 1179 C C . ARG A 1 165 ? -37.732 -0.434 36.169 1.00 87.19 165 ARG A C 1
ATOM 1181 O O . ARG A 1 165 ? -38.443 -1.302 35.666 1.00 87.19 165 ARG A O 1
ATOM 1188 N N . ILE A 1 166 ? -37.890 0.021 37.403 1.00 86.50 166 ILE A N 1
ATOM 1189 C CA . ILE A 1 166 ? -39.094 -0.263 38.176 1.00 86.50 166 ILE A CA 1
ATOM 1190 C C . ILE A 1 166 ? -40.244 0.595 37.622 1.00 86.50 166 ILE A C 1
ATOM 1192 O O . ILE A 1 166 ? -40.105 1.812 37.459 1.00 86.50 166 ILE A O 1
ATOM 1196 N N . THR A 1 167 ? -41.386 -0.030 37.329 1.00 81.06 167 THR A N 1
ATOM 1197 C CA . THR A 1 167 ? -42.615 0.664 36.915 1.00 81.06 167 THR A CA 1
ATOM 1198 C C . THR A 1 167 ? -43.644 0.713 38.035 1.00 81.06 167 THR A C 1
ATOM 1200 O O . THR A 1 167 ? -43.886 -0.279 38.714 1.00 81.06 167 THR A O 1
ATOM 1203 N N . HIS A 1 168 ? -44.307 1.856 38.191 1.00 73.81 168 HIS A N 1
ATOM 1204 C CA . HIS A 1 168 ? -45.455 1.977 39.079 1.00 73.81 168 HIS A CA 1
ATOM 1205 C C . HIS A 1 168 ? -46.748 1.795 38.270 1.00 73.81 168 HIS A C 1
ATOM 1207 O O . HIS A 1 168 ? -47.090 2.612 37.402 1.00 73.81 168 HIS A O 1
ATOM 1213 N N . THR A 1 169 ? -47.490 0.726 38.560 1.00 65.25 169 THR A N 1
ATOM 1214 C CA . THR A 1 169 ? -48.776 0.422 37.918 1.00 65.25 169 THR A CA 1
ATOM 1215 C C . THR A 1 169 ? -49.873 0.460 38.971 1.00 65.25 169 THR A C 1
ATOM 1217 O O . THR A 1 169 ? -50.008 -0.475 39.745 1.00 65.25 169 THR A O 1
ATOM 1220 N N . ALA A 1 170 ? -50.667 1.533 39.014 1.00 56.03 170 ALA A N 1
ATOM 1221 C CA . ALA A 1 170 ? -51.869 1.551 39.840 1.00 56.03 170 ALA A CA 1
ATOM 1222 C C . ALA A 1 170 ? -53.040 2.173 39.079 1.00 56.03 170 ALA A C 1
ATOM 1224 O O . ALA A 1 170 ? -53.056 3.374 38.817 1.00 56.03 170 ALA A O 1
ATOM 1225 N N . VAL A 1 171 ? -54.027 1.334 38.766 1.00 44.59 171 VAL A N 1
ATOM 1226 C CA . VAL A 1 171 ? -55.440 1.715 38.781 1.00 44.59 171 VAL A CA 1
ATOM 1227 C C . VAL A 1 171 ? -56.166 0.592 39.534 1.00 44.59 171 VAL A C 1
ATOM 1229 O O . VAL A 1 171 ? -56.273 -0.513 39.016 1.00 44.59 171 VAL A O 1
ATOM 1232 N N . GLY A 1 172 ? -56.627 0.858 40.762 1.00 47.38 172 GLY A N 1
ATOM 1233 C CA . GLY A 1 172 ? -57.707 0.083 41.396 1.00 47.38 172 GLY A CA 1
ATOM 1234 C C . GLY A 1 172 ? -57.391 -1.232 42.129 1.00 47.38 172 GLY A C 1
ATOM 1235 O O . GLY A 1 172 ? -58.274 -2.080 42.194 1.00 47.38 172 GLY A O 1
ATOM 1236 N N . GLY A 1 173 ? -56.206 -1.417 42.712 1.00 45.03 173 GLY A N 1
ATOM 1237 C CA . GLY A 1 173 ? -55.892 -2.605 43.522 1.00 45.03 173 GLY A CA 1
ATOM 1238 C C . GLY A 1 173 ? -54.525 -3.172 43.169 1.00 45.03 173 GLY A C 1
ATOM 1239 O O . GLY A 1 173 ? -54.184 -3.319 42.001 1.00 45.03 173 GLY A O 1
ATOM 1240 N N . GLU A 1 174 ? -53.715 -3.385 44.193 1.00 49.19 174 GLU A N 1
ATOM 1241 C CA . GLU A 1 174 ? -52.258 -3.420 44.136 1.00 49.19 174 GLU A CA 1
ATOM 1242 C C . GLU A 1 174 ? -51.681 -4.552 43.275 1.00 49.19 174 GLU A C 1
ATOM 1244 O O . GLU A 1 174 ? -51.754 -5.728 43.625 1.00 49.19 174 GLU A O 1
ATOM 1249 N N . ALA A 1 175 ? -51.019 -4.181 42.178 1.00 43.66 175 ALA A N 1
ATOM 1250 C CA . ALA A 1 175 ? -50.054 -5.036 41.500 1.00 43.66 175 ALA A CA 1
ATOM 1251 C C . ALA A 1 175 ? -48.795 -4.216 41.186 1.00 43.66 175 ALA A C 1
ATOM 1253 O O . ALA A 1 175 ? -48.656 -3.607 40.123 1.00 43.66 175 ALA A O 1
ATOM 1254 N N . TYR A 1 176 ? -47.876 -4.195 42.151 1.00 58.50 176 TYR A N 1
ATOM 1255 C CA . TYR A 1 176 ? -46.508 -3.724 41.965 1.00 58.50 176 TYR A CA 1
ATOM 1256 C C . TYR A 1 176 ? -45.808 -4.646 40.960 1.00 58.50 176 TYR A C 1
ATOM 1258 O O . TYR A 1 176 ? -45.809 -5.865 41.136 1.00 58.50 176 TYR A O 1
ATOM 1266 N N . THR A 1 177 ? -45.199 -4.102 39.902 1.00 54.06 177 THR A N 1
ATOM 1267 C CA . THR A 1 177 ? -44.245 -4.915 39.133 1.00 54.06 177 THR A CA 1
ATOM 1268 C C . THR A 1 177 ? -43.017 -5.123 40.016 1.00 54.06 177 THR A C 1
ATOM 1270 O O . THR A 1 177 ? -42.464 -4.106 40.446 1.00 54.06 177 THR A O 1
ATOM 1273 N N . PRO A 1 178 ? -42.604 -6.373 40.303 1.00 54.53 178 PRO A N 1
ATOM 1274 C CA . PRO A 1 178 ? -41.699 -6.638 41.415 1.00 54.53 178 PRO A CA 1
ATOM 1275 C C . PRO A 1 178 ? -40.355 -5.928 41.288 1.00 54.53 178 PRO A C 1
ATOM 1277 O O . PRO A 1 178 ? -39.915 -5.324 42.255 1.00 54.53 178 PRO A O 1
ATOM 1280 N N . ASP A 1 179 ? -39.737 -5.904 40.104 1.00 60.22 179 ASP A N 1
ATOM 1281 C CA . ASP A 1 179 ? -38.320 -5.557 40.038 1.00 60.22 179 ASP A CA 1
ATOM 1282 C C . ASP A 1 179 ? -37.943 -4.791 38.766 1.00 60.22 179 ASP A C 1
ATOM 1284 O O . ASP A 1 179 ? -38.330 -5.135 37.647 1.00 60.22 179 ASP A O 1
ATOM 1288 N N . GLY A 1 180 ? -37.123 -3.758 38.946 1.00 77.06 180 GLY A N 1
ATOM 1289 C CA . GLY A 1 180 ? -36.208 -3.306 37.905 1.00 77.06 180 GLY A CA 1
ATOM 1290 C C . GLY A 1 180 ? -35.055 -4.298 37.816 1.00 77.06 180 GLY A C 1
ATOM 1291 O O . GLY A 1 180 ? -34.803 -5.051 38.755 1.00 77.06 180 GLY A O 1
ATOM 1292 N N . SER A 1 181 ? -34.335 -4.318 36.701 1.00 92.56 181 SER A N 1
ATOM 1293 C CA . SER A 1 181 ? -33.239 -5.267 36.520 1.00 92.56 181 SER A CA 1
ATOM 1294 C C . SER A 1 181 ? -31.876 -4.620 36.724 1.00 92.56 181 SER A C 1
ATOM 1296 O O . SER A 1 181 ? -31.668 -3.420 36.504 1.00 92.56 181 SER A O 1
ATOM 1298 N N . ALA A 1 182 ? -30.912 -5.462 37.086 1.00 95.75 182 ALA A N 1
ATOM 1299 C CA . ALA A 1 182 ? -29.511 -5.121 36.932 1.00 95.75 182 ALA A CA 1
ATOM 1300 C C . ALA A 1 182 ? -29.176 -4.903 35.446 1.00 95.75 182 ALA A C 1
ATOM 1302 O O . ALA A 1 182 ? -29.849 -5.434 34.553 1.00 95.75 182 ALA A O 1
ATOM 1303 N N . GLY A 1 183 ? -28.132 -4.121 35.193 1.00 96.88 183 GLY A N 1
ATOM 1304 C CA . GLY A 1 183 ? -27.513 -4.037 33.879 1.00 96.88 183 GLY A CA 1
ATOM 1305 C C . GLY A 1 183 ? -26.809 -5.344 33.510 1.00 96.88 183 GLY A C 1
ATOM 1306 O O . GLY A 1 183 ? -26.384 -6.116 34.369 1.00 96.88 183 GLY A O 1
ATOM 1307 N N . GLY A 1 184 ? -26.678 -5.597 32.213 1.00 97.88 184 GLY A N 1
ATOM 1308 C CA . GLY A 1 184 ? -25.919 -6.721 31.683 1.00 97.88 184 GLY A CA 1
ATOM 1309 C C . GLY A 1 184 ? -24.409 -6.482 31.742 1.00 97.88 184 GLY A C 1
ATOM 1310 O O . GLY A 1 184 ? -23.933 -5.348 31.643 1.00 97.88 184 GLY A O 1
ATOM 1311 N N . ASN A 1 185 ? -23.652 -7.571 31.846 1.00 98.31 185 ASN A N 1
ATOM 1312 C CA . ASN A 1 185 ? -22.192 -7.551 31.766 1.00 98.31 185 ASN A CA 1
ATOM 1313 C C . ASN A 1 185 ? -21.723 -7.266 30.334 1.00 98.31 185 ASN A C 1
ATOM 1315 O O . ASN A 1 185 ? -22.392 -7.648 29.372 1.00 98.31 185 ASN A O 1
ATOM 1319 N N . SER A 1 186 ? -20.535 -6.679 30.204 1.00 98.56 186 SER A N 1
ATOM 1320 C CA . SER A 1 186 ? -19.834 -6.552 28.924 1.00 98.56 186 SER A CA 1
ATOM 1321 C C . SER A 1 186 ? -18.520 -7.321 28.971 1.00 98.56 186 SER A C 1
ATOM 1323 O O . SER A 1 186 ? -17.900 -7.444 30.028 1.00 98.56 186 SER A O 1
ATOM 1325 N N . SER A 1 187 ? -18.077 -7.851 27.834 1.00 98.06 187 SER A N 1
ATOM 1326 C CA . SER A 1 187 ? -16.789 -8.536 27.765 1.00 98.06 187 SER A CA 1
ATOM 1327 C C . SER A 1 187 ? -16.150 -8.503 26.384 1.00 98.06 187 SER A C 1
ATOM 1329 O O . SER A 1 187 ? -16.824 -8.345 25.367 1.00 98.06 187 SER A O 1
ATOM 1331 N N . ILE A 1 188 ? -14.835 -8.698 26.369 1.00 98.12 188 ILE A N 1
ATOM 1332 C CA . ILE A 1 188 ? -14.061 -9.085 25.191 1.00 98.12 188 ILE A CA 1
ATOM 1333 C C . ILE A 1 188 ? -13.241 -10.323 25.555 1.00 98.12 188 ILE A C 1
ATOM 1335 O O . ILE A 1 188 ? -12.576 -10.352 26.591 1.00 98.12 188 ILE A O 1
ATOM 1339 N N . THR A 1 189 ? -13.311 -11.366 24.730 1.00 97.25 189 THR A N 1
ATOM 1340 C CA . THR A 1 189 ? -12.674 -12.660 25.010 1.00 97.25 189 THR A CA 1
ATOM 1341 C C . THR A 1 189 ? -12.034 -13.270 23.769 1.00 97.25 189 THR A C 1
ATOM 1343 O O . THR A 1 189 ? -12.472 -13.038 22.643 1.00 97.25 189 THR A O 1
ATOM 1346 N N . GLN A 1 190 ? -10.991 -14.070 23.980 1.00 96.25 190 GLN A N 1
ATOM 1347 C CA . GLN A 1 190 ? -10.282 -14.817 22.946 1.00 96.25 190 GLN A CA 1
ATOM 1348 C C . GLN A 1 190 ? -9.938 -16.197 23.522 1.00 96.25 190 GLN A C 1
ATOM 1350 O O . GLN A 1 190 ? -9.042 -16.346 24.351 1.00 96.25 190 GLN A O 1
ATOM 1355 N N . SER A 1 191 ? -10.702 -17.216 23.129 1.00 89.75 191 SER A N 1
ATOM 1356 C CA . SER A 1 191 ? -10.671 -18.533 23.782 1.00 89.75 191 SER A CA 1
ATOM 1357 C C . SER A 1 191 ? -9.348 -19.279 23.605 1.00 89.75 191 SER A C 1
ATOM 1359 O O . SER A 1 191 ? -8.939 -20.012 24.498 1.00 89.75 191 SER A O 1
ATOM 1361 N N . THR A 1 192 ? -8.665 -19.094 22.474 1.00 90.62 192 THR A N 1
ATOM 1362 C CA . THR A 1 192 ? -7.437 -19.834 22.144 1.00 90.62 192 THR A CA 1
ATOM 1363 C C . THR A 1 192 ? -6.215 -19.330 22.909 1.00 90.62 192 THR A C 1
ATOM 1365 O O . THR A 1 192 ? -5.324 -20.119 23.204 1.00 90.62 192 THR A O 1
ATOM 1368 N N . SER A 1 193 ? -6.167 -18.043 23.246 1.00 88.12 193 SER A N 1
ATOM 1369 C CA . SER A 1 193 ? -5.134 -17.435 24.083 1.00 88.12 193 SER A CA 1
ATOM 1370 C C . SER A 1 193 ? -5.486 -17.477 25.565 1.00 88.12 193 SER A C 1
ATOM 1372 O O . SER A 1 193 ? -4.608 -17.240 26.389 1.00 88.12 193 SER A O 1
ATOM 1374 N N . GLY A 1 194 ? -6.749 -17.751 25.914 1.00 91.94 194 GLY A N 1
ATOM 1375 C CA . GLY A 1 194 ? -7.259 -17.643 27.281 1.00 91.94 194 GLY A CA 1
ATOM 1376 C C . GLY A 1 194 ? -7.455 -16.195 27.745 1.00 91.94 194 GLY A C 1
ATOM 1377 O O . GLY A 1 194 ? -7.547 -15.947 28.944 1.00 91.94 194 GLY A O 1
ATOM 1378 N N . PHE A 1 195 ? -7.488 -15.233 26.819 1.00 96.38 195 PHE A N 1
ATOM 1379 C CA . PHE A 1 195 ? -7.699 -13.823 27.134 1.00 96.38 195 PHE A CA 1
ATOM 1380 C C . PHE A 1 195 ? -9.174 -13.529 27.429 1.00 96.38 195 PHE A C 1
ATOM 1382 O O . PHE A 1 195 ? -10.063 -13.920 26.665 1.00 96.38 195 PHE A O 1
ATOM 1389 N N . SER A 1 196 ? -9.440 -12.768 28.491 1.00 96.62 196 SER A N 1
ATOM 1390 C CA . SER A 1 196 ? -10.773 -12.239 28.785 1.00 96.62 196 SER A CA 1
ATOM 1391 C C . SER A 1 196 ? -10.721 -10.958 29.610 1.00 96.62 196 SER A C 1
ATOM 1393 O O . SER A 1 196 ? -10.026 -10.904 30.620 1.00 96.62 196 SER A O 1
ATOM 1395 N N . VAL A 1 197 ? -11.539 -9.976 29.252 1.00 98.00 197 VAL A N 1
ATOM 1396 C CA . VAL A 1 197 ? -11.892 -8.829 30.099 1.00 98.00 197 VAL A CA 1
ATOM 1397 C C . VAL A 1 197 ? -13.401 -8.860 30.287 1.00 98.00 197 VAL A C 1
ATOM 1399 O O . VAL A 1 197 ? -14.128 -8.880 29.297 1.00 98.00 197 VAL A O 1
ATOM 1402 N N . THR A 1 198 ? -13.869 -8.852 31.533 1.00 98.25 198 THR A N 1
ATOM 1403 C CA . THR A 1 198 ? -15.296 -8.809 31.879 1.00 98.25 198 THR A CA 1
ATOM 1404 C C . THR A 1 198 ? -15.567 -7.655 32.832 1.00 98.25 198 THR A C 1
ATOM 1406 O O . THR A 1 198 ? -14.931 -7.546 33.880 1.00 98.25 198 THR A O 1
ATOM 1409 N N . THR A 1 199 ? -16.537 -6.815 32.484 1.00 98.62 199 THR A N 1
ATOM 1410 C CA . THR A 1 199 ? -17.095 -5.790 33.366 1.00 98.62 199 THR A CA 1
ATOM 1411 C C . THR A 1 199 ? -18.531 -6.138 33.730 1.00 98.62 199 THR A C 1
ATOM 1413 O O . THR A 1 199 ? -19.238 -6.821 32.985 1.00 98.62 199 THR A O 1
ATOM 1416 N N . TYR A 1 200 ? -18.960 -5.682 34.900 1.00 98.56 200 TYR A N 1
ATOM 1417 C CA . TYR A 1 200 ? -20.189 -6.118 35.546 1.00 98.56 200 TYR A CA 1
ATOM 1418 C C . TYR A 1 200 ? -21.226 -5.010 35.589 1.00 98.56 200 TYR A C 1
ATOM 1420 O O . TYR A 1 200 ? -20.897 -3.846 35.828 1.00 98.56 200 TYR A O 1
ATOM 1428 N N . GLY A 1 201 ? -22.481 -5.375 35.342 1.00 97.94 201 GLY A N 1
ATOM 1429 C CA . GLY A 1 201 ? -23.573 -4.414 35.318 1.00 97.94 201 GLY A CA 1
ATOM 1430 C C . GLY A 1 201 ? -23.931 -3.863 36.699 1.00 97.94 201 GLY A C 1
ATOM 1431 O O . GLY A 1 201 ? -23.674 -4.487 37.728 1.00 97.94 201 GLY A O 1
ATOM 1432 N N . GLY A 1 202 ? -24.521 -2.668 36.713 1.00 97.44 202 GLY A N 1
ATOM 1433 C CA . GLY A 1 202 ? -25.014 -2.031 37.934 1.00 97.44 202 GLY A CA 1
ATOM 1434 C C . GLY A 1 202 ? -26.306 -2.670 38.442 1.00 97.44 202 GLY A C 1
ATOM 1435 O O . GLY A 1 202 ? -27.122 -3.150 37.658 1.00 97.44 202 GLY A O 1
ATOM 1436 N N . SER A 1 203 ? -26.512 -2.659 39.754 1.00 96.88 203 SER A N 1
ATOM 1437 C CA . SER A 1 203 ? -27.738 -3.149 40.392 1.00 96.88 203 SER A CA 1
ATOM 1438 C C . SER A 1 203 ? -28.896 -2.154 40.227 1.00 96.88 203 SER A C 1
ATOM 1440 O O . SER A 1 203 ? -28.651 -0.947 40.088 1.00 96.88 203 SER A O 1
ATOM 1442 N N . PRO A 1 204 ? -30.155 -2.625 40.258 1.00 95.38 204 PRO A N 1
ATOM 1443 C CA . PRO A 1 204 ? -31.311 -1.743 40.181 1.00 95.38 204 PRO A CA 1
ATOM 1444 C C . PRO A 1 204 ? -31.403 -0.840 41.418 1.00 95.38 204 PRO A C 1
ATOM 1446 O O . PRO A 1 204 ? -30.947 -1.191 42.508 1.00 95.38 204 PRO A O 1
ATOM 1449 N N . GLY A 1 205 ? -32.002 0.333 41.235 1.00 92.50 205 GLY A N 1
ATOM 1450 C CA . GLY A 1 205 ? -32.486 1.170 42.321 1.00 92.50 205 GLY A CA 1
ATOM 1451 C C . GLY A 1 205 ? -33.622 0.477 43.068 1.00 92.50 205 GLY A C 1
ATOM 1452 O O . GLY A 1 205 ? -34.172 -0.531 42.628 1.00 92.50 205 GLY A O 1
ATOM 1453 N N . VAL A 1 206 ? -33.974 1.027 44.218 1.00 90.19 206 VAL A N 1
ATOM 1454 C CA . VAL A 1 206 ? -34.977 0.472 45.122 1.00 90.19 206 VAL A CA 1
ATOM 1455 C C . VAL A 1 206 ? -36.029 1.519 45.445 1.00 90.19 206 VAL A C 1
ATOM 1457 O O . VAL A 1 206 ? -35.806 2.725 45.326 1.00 90.19 206 VAL A O 1
ATOM 1460 N N . TRP A 1 207 ? -37.188 1.041 45.867 1.00 86.56 207 TRP A N 1
ATOM 1461 C CA . TRP A 1 207 ? -38.254 1.872 46.413 1.00 86.56 207 TRP A CA 1
ATOM 1462 C C . TRP A 1 207 ? -37.826 2.502 47.747 1.00 86.56 207 TRP A C 1
ATOM 1464 O O . TRP A 1 207 ? -37.011 1.902 48.453 1.00 86.56 207 TRP A O 1
ATOM 1474 N N . PRO A 1 208 ? -38.343 3.682 48.123 1.00 81.06 208 PRO A N 1
ATOM 1475 C CA . PRO A 1 208 ? -38.038 4.280 49.421 1.00 81.06 208 PRO A CA 1
ATOM 1476 C C . PRO A 1 208 ? -38.672 3.489 50.576 1.00 81.06 208 PRO A C 1
ATOM 1478 O O . PRO A 1 208 ? -39.711 2.850 50.418 1.00 81.06 208 PRO A O 1
ATOM 1481 N N . ASP A 1 209 ? -38.067 3.557 51.765 1.00 83.25 209 ASP A N 1
ATOM 1482 C CA . ASP A 1 209 ? -38.727 3.165 53.018 1.00 83.25 209 ASP A CA 1
ATOM 1483 C C . ASP A 1 209 ? -39.438 4.372 53.632 1.00 83.25 209 ASP A C 1
ATOM 1485 O O . ASP A 1 209 ? -39.006 5.505 53.433 1.00 83.25 209 ASP A O 1
ATOM 1489 N N . TRP A 1 210 ? -40.480 4.148 54.431 1.00 82.12 210 TRP A N 1
ATOM 1490 C CA . TRP A 1 210 ? -41.205 5.226 55.096 1.00 82.12 210 TRP A CA 1
ATOM 1491 C C . TRP A 1 210 ? -40.335 6.049 56.052 1.00 82.12 210 TRP A C 1
ATOM 1493 O O . TRP A 1 210 ? -40.432 7.274 56.055 1.00 82.12 210 TRP A O 1
ATOM 1503 N N . ASN A 1 211 ? -39.474 5.399 56.837 1.00 82.56 211 ASN A N 1
ATOM 1504 C CA . ASN A 1 211 ? -38.755 6.063 57.931 1.00 82.56 211 ASN A CA 1
ATOM 1505 C C . ASN A 1 211 ? -37.243 6.168 57.718 1.00 82.56 211 ASN A C 1
ATOM 1507 O O . ASN A 1 211 ? -36.589 6.936 58.422 1.00 82.56 211 ASN A O 1
ATOM 1511 N N . ILE A 1 212 ? -36.675 5.412 56.776 1.00 81.69 212 ILE A N 1
ATOM 1512 C CA . ILE A 1 212 ? -35.224 5.341 56.569 1.00 81.69 212 ILE A CA 1
ATOM 1513 C C . ILE A 1 212 ? -34.843 5.587 55.110 1.00 81.69 212 ILE A C 1
ATOM 1515 O O . ILE A 1 212 ? -35.524 5.159 54.180 1.00 81.69 212 ILE A O 1
ATOM 1519 N N . SER A 1 213 ? -33.706 6.245 54.896 1.00 84.12 213 SER A N 1
ATOM 1520 C CA . SER A 1 213 ? -33.127 6.340 53.557 1.00 84.12 213 SER A CA 1
ATOM 1521 C C . SER A 1 213 ? -32.640 4.962 53.117 1.00 84.12 213 SER A C 1
ATOM 1523 O O . SER A 1 213 ? -31.930 4.284 53.864 1.00 84.12 213 SER A O 1
ATOM 1525 N N . ARG A 1 214 ? -32.978 4.548 51.893 1.00 87.56 214 ARG A N 1
ATOM 1526 C CA . ARG A 1 214 ? -32.451 3.306 51.309 1.00 87.56 214 ARG A CA 1
ATOM 1527 C C . ARG A 1 214 ? -31.299 3.606 50.371 1.00 87.56 214 ARG A C 1
ATOM 1529 O O . ARG A 1 214 ? -31.351 4.570 49.612 1.00 87.56 214 ARG A O 1
ATOM 1536 N N . ALA A 1 215 ? -30.265 2.773 50.407 1.00 91.00 215 ALA A N 1
ATOM 1537 C CA . ALA A 1 215 ? -29.141 2.902 49.490 1.00 91.00 215 ALA A CA 1
ATOM 1538 C C . ALA A 1 215 ? -29.611 2.848 48.026 1.00 91.00 215 ALA A C 1
ATOM 1540 O O . ALA A 1 215 ? -30.588 2.174 47.690 1.00 91.00 215 ALA A O 1
ATOM 1541 N N . GLY A 1 216 ? -28.914 3.573 47.153 1.00 92.31 216 GLY A N 1
ATOM 1542 C CA . GLY A 1 216 ? -29.103 3.428 45.715 1.00 92.31 216 GLY A CA 1
ATOM 1543 C C . GLY A 1 216 ? -28.641 2.072 45.212 1.00 92.31 216 GLY A C 1
ATOM 1544 O O . GLY A 1 216 ? -27.989 1.312 45.933 1.00 92.31 216 GLY A O 1
ATOM 1545 N N . GLY A 1 217 ? -28.957 1.783 43.951 1.00 95.19 217 GLY A N 1
ATOM 1546 C CA . GLY A 1 217 ? -28.459 0.581 43.297 1.00 95.19 217 GLY A CA 1
ATOM 1547 C C . GLY A 1 217 ? -26.936 0.522 43.391 1.00 95.19 217 GLY A C 1
ATOM 1548 O O . GLY A 1 217 ? -26.243 1.499 43.091 1.00 95.19 217 GLY A O 1
ATOM 1549 N N . ALA A 1 218 ? -26.404 -0.610 43.845 1.00 97.19 218 ALA A N 1
ATOM 1550 C CA . ALA A 1 218 ? -24.965 -0.819 43.904 1.00 97.19 218 ALA A CA 1
ATOM 1551 C C . ALA A 1 218 ? -24.348 -0.705 42.503 1.00 97.19 218 ALA A C 1
ATOM 1553 O O . ALA A 1 218 ? -24.910 -1.192 41.520 1.00 97.19 218 ALA A O 1
ATOM 1554 N N . GLY A 1 219 ? -23.184 -0.068 42.408 1.00 97.19 219 GLY A N 1
ATOM 1555 C CA . GLY A 1 219 ? -22.420 -0.063 41.167 1.00 97.19 219 GLY A CA 1
ATOM 1556 C C . GLY A 1 219 ? -21.916 -1.463 40.808 1.00 97.19 219 GLY A C 1
ATOM 1557 O O . GLY A 1 219 ? -21.774 -2.321 41.679 1.00 97.19 219 GLY A O 1
ATOM 1558 N N . GLY A 1 220 ? -21.620 -1.687 39.529 1.00 97.88 220 GLY A N 1
ATOM 1559 C CA . GLY A 1 220 ? -21.014 -2.928 39.058 1.00 97.88 220 GLY A CA 1
ATOM 1560 C C . GLY A 1 220 ? -19.725 -3.270 39.808 1.00 97.88 220 GLY A C 1
ATOM 1561 O O . GLY A 1 220 ? -18.914 -2.391 40.118 1.00 97.88 220 GLY A O 1
ATOM 1562 N N . SER A 1 221 ? -19.523 -4.554 40.097 1.00 98.06 221 SER A N 1
ATOM 1563 C CA . SER A 1 221 ? -18.339 -5.043 40.808 1.00 98.06 221 SER A CA 1
ATOM 1564 C C . SER A 1 221 ? -17.040 -4.818 40.024 1.00 98.06 221 SER A C 1
ATOM 1566 O O . SER A 1 221 ? -17.050 -4.462 38.839 1.00 98.06 221 SER A O 1
ATOM 1568 N N . GLN A 1 222 ? -15.907 -5.033 40.702 1.00 97.31 222 GLN A N 1
ATOM 1569 C CA . GLN A 1 222 ? -14.573 -4.912 40.110 1.00 97.31 222 GLN A CA 1
ATOM 1570 C C . GLN A 1 222 ? -14.467 -5.746 38.820 1.00 97.31 222 GLN A C 1
ATOM 1572 O O . GLN A 1 222 ? -14.872 -6.912 38.835 1.00 97.31 222 GLN A O 1
ATOM 1577 N N . PRO A 1 223 ? -13.947 -5.175 37.717 1.00 97.88 223 PRO A N 1
ATOM 1578 C CA . PRO A 1 223 ? -13.681 -5.924 36.494 1.00 97.88 223 PRO A CA 1
ATOM 1579 C C . PRO A 1 223 ? -12.776 -7.138 36.730 1.00 97.88 223 PRO A C 1
ATOM 1581 O O . PRO A 1 223 ? -11.822 -7.071 37.505 1.00 97.88 223 PRO A O 1
ATOM 1584 N N . VAL A 1 224 ? -13.042 -8.234 36.018 1.00 97.50 224 VAL A N 1
ATOM 1585 C CA . VAL A 1 224 ? -12.189 -9.432 36.013 1.00 97.50 224 VAL A CA 1
ATOM 1586 C C . VAL A 1 224 ? -11.427 -9.496 34.699 1.00 97.50 224 VAL A C 1
ATOM 1588 O O . VAL A 1 224 ? -12.011 -9.391 33.619 1.00 97.50 224 VAL A O 1
ATOM 1591 N N . VAL A 1 225 ? -10.111 -9.676 34.798 1.00 96.50 225 VAL A N 1
ATOM 1592 C CA . VAL A 1 225 ? -9.193 -9.631 33.660 1.00 96.50 225 VAL A CA 1
ATOM 1593 C C . VAL A 1 225 ? -8.250 -10.821 33.705 1.00 96.50 225 VAL A C 1
ATOM 1595 O O . VAL A 1 225 ? -7.612 -11.085 34.721 1.00 96.50 225 VAL A O 1
ATOM 1598 N N . VAL A 1 226 ? -8.144 -11.519 32.580 1.00 96.31 226 VAL A N 1
ATOM 1599 C CA . VAL A 1 226 ? -7.235 -12.641 32.358 1.00 96.31 226 VAL A CA 1
ATOM 1600 C C . VAL A 1 226 ? -6.457 -12.358 31.083 1.00 96.31 226 VAL A C 1
ATOM 1602 O O . VAL A 1 226 ? -7.040 -12.189 30.013 1.00 96.31 226 VAL A O 1
ATOM 1605 N N . ALA A 1 227 ? -5.133 -12.282 31.201 1.00 92.62 227 ALA A N 1
ATOM 1606 C CA . ALA A 1 227 ? -4.261 -11.955 30.078 1.00 92.62 227 ALA A CA 1
ATOM 1607 C C . ALA A 1 227 ? -4.075 -13.122 29.099 1.00 92.62 227 ALA A C 1
ATOM 1609 O O . ALA A 1 227 ? -3.954 -12.908 27.892 1.00 92.62 227 ALA A O 1
ATOM 1610 N N . GLY A 1 228 ? -4.067 -14.354 29.613 1.00 93.31 228 GLY A N 1
ATOM 1611 C CA . GLY A 1 228 ? -3.755 -15.526 28.806 1.00 93.31 228 GLY A CA 1
ATOM 1612 C C . GLY A 1 228 ? -2.341 -15.438 28.221 1.00 93.31 228 GLY A C 1
ATOM 1613 O O . GLY A 1 228 ? -1.402 -15.063 28.918 1.00 93.31 228 GLY A O 1
ATOM 1614 N N . SER A 1 229 ? -2.188 -15.745 26.932 1.00 92.62 229 SER A N 1
ATOM 1615 C CA . SER A 1 229 ? -0.918 -15.594 26.202 1.00 92.62 229 SER A CA 1
ATOM 1616 C C . SER A 1 229 ? -0.616 -14.156 25.740 1.00 92.62 229 SER A C 1
ATOM 1618 O O . SER A 1 229 ? 0.388 -13.919 25.061 1.00 92.62 229 SER A O 1
ATOM 1620 N N . PHE A 1 230 ? -1.488 -13.192 26.044 1.00 94.38 230 PHE A N 1
ATOM 1621 C CA . PHE A 1 230 ? -1.281 -11.772 25.752 1.00 94.38 230 PHE A CA 1
ATOM 1622 C C . PHE A 1 230 ? -0.659 -11.060 26.955 1.00 94.38 230 PHE A C 1
ATOM 1624 O O . PHE A 1 230 ? -0.540 -11.618 28.043 1.00 94.38 230 PHE A O 1
ATOM 1631 N N . SER A 1 231 ? -0.262 -9.807 26.769 1.00 93.31 231 SER A N 1
ATOM 1632 C CA . SER A 1 231 ? 0.171 -8.927 27.858 1.00 93.31 231 SER A CA 1
ATOM 1633 C C . SER A 1 231 ? -0.687 -7.668 27.873 1.00 93.31 231 SER A C 1
ATOM 1635 O O . SER A 1 231 ? -1.017 -7.116 26.824 1.00 93.31 231 SER A O 1
ATOM 1637 N N . LEU A 1 232 ? -1.075 -7.222 29.070 1.00 91.56 232 LEU A N 1
ATOM 1638 C CA . LEU A 1 232 ? -1.913 -6.041 29.256 1.00 91.56 232 LEU A CA 1
ATOM 1639 C C . LEU A 1 232 ? -1.159 -4.965 30.019 1.00 91.56 232 LEU A C 1
ATOM 1641 O O . LEU A 1 232 ? -0.542 -5.237 31.047 1.00 91.56 232 LEU A O 1
ATOM 1645 N N . SER A 1 233 ? -1.296 -3.733 29.546 1.00 92.94 233 SER A N 1
ATOM 1646 C CA . SER A 1 233 ? -1.008 -2.540 30.330 1.00 92.94 233 SER A CA 1
ATOM 1647 C C . SER A 1 233 ? -2.342 -1.924 30.725 1.00 92.94 233 SER A C 1
ATOM 1649 O O . SER A 1 233 ? -2.992 -1.285 29.897 1.00 92.94 233 SER A O 1
ATOM 1651 N N . SER A 1 234 ? -2.784 -2.169 31.963 1.00 83.56 234 SER A N 1
ATOM 1652 C CA . SER A 1 234 ? -4.030 -1.594 32.471 1.00 83.56 234 SER A CA 1
ATOM 1653 C C . SER A 1 234 ? -3.900 -0.080 32.572 1.00 83.56 234 SER A C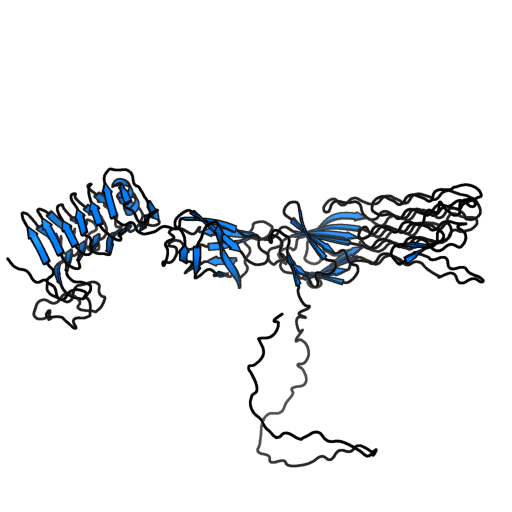 1
ATOM 1655 O O . SER A 1 234 ? -3.008 0.411 33.265 1.00 83.56 234 SER A O 1
ATOM 1657 N N . THR A 1 235 ? -4.811 0.641 31.935 1.00 86.69 235 THR A N 1
ATOM 1658 C CA . THR A 1 235 ? -4.853 2.103 31.996 1.00 86.69 235 THR A CA 1
ATOM 1659 C C . THR A 1 235 ? -5.850 2.565 33.051 1.00 86.69 235 THR A C 1
ATOM 1661 O O . THR A 1 235 ? -5.559 3.483 33.813 1.00 86.69 235 THR A O 1
ATOM 1664 N N . ALA A 1 236 ? -7.001 1.890 33.154 1.00 91.62 236 ALA A N 1
ATOM 1665 C CA . ALA A 1 236 ? -7.994 2.165 34.182 1.00 91.62 236 ALA A CA 1
ATOM 1666 C C . ALA A 1 236 ? -8.867 0.941 34.501 1.00 91.62 236 ALA A C 1
ATOM 1668 O O . ALA A 1 236 ? -9.265 0.191 33.612 1.00 91.62 236 ALA A O 1
ATOM 1669 N N . SER A 1 237 ? -9.221 0.783 35.777 1.00 95.69 237 SER A N 1
ATOM 1670 C CA . SER A 1 237 ? -10.189 -0.207 36.257 1.00 95.69 237 SER A CA 1
ATOM 1671 C C . SER A 1 237 ? -11.068 0.442 37.315 1.00 95.69 237 SER A C 1
ATOM 1673 O O . SER A 1 237 ? -10.576 0.823 38.376 1.00 95.69 237 SER A O 1
ATOM 1675 N N . HIS A 1 238 ? -12.358 0.588 37.028 1.00 96.56 238 HIS A N 1
ATOM 1676 C CA . HIS A 1 238 ? -13.297 1.245 37.930 1.00 96.56 238 HIS A CA 1
ATOM 1677 C C . HIS A 1 238 ? -14.492 0.339 38.196 1.00 96.56 238 HIS A C 1
ATOM 1679 O O . HIS A 1 238 ? -15.154 -0.111 37.258 1.00 96.56 238 HIS A O 1
ATOM 1685 N N . THR A 1 239 ? -14.825 0.141 39.472 1.00 97.75 239 THR A N 1
ATOM 1686 C CA . THR A 1 239 ? -16.172 -0.295 39.857 1.00 97.75 239 THR A CA 1
ATOM 1687 C C . THR A 1 239 ? -17.204 0.719 39.401 1.00 97.75 239 THR A C 1
ATOM 1689 O O . THR A 1 239 ? -16.916 1.913 39.278 1.00 97.75 239 THR A O 1
ATOM 1692 N N . GLY A 1 240 ? -18.430 0.245 39.217 1.00 96.75 240 GLY A N 1
ATOM 1693 C CA . GLY A 1 240 ? -19.557 1.132 39.025 1.00 96.75 240 GLY A CA 1
ATOM 1694 C C . GLY A 1 240 ? -19.772 2.038 40.233 1.00 96.75 240 GLY A C 1
ATOM 1695 O O . GLY A 1 240 ? -19.310 1.791 41.351 1.00 96.75 240 GLY A O 1
ATOM 1696 N N . ARG A 1 241 ? -20.509 3.109 39.991 1.00 97.75 241 ARG A N 1
ATOM 1697 C CA . ARG A 1 241 ? -20.898 4.098 40.983 1.00 97.75 241 ARG A CA 1
ATOM 1698 C C . ARG A 1 241 ? -22.248 3.708 41.569 1.00 97.75 241 ARG A C 1
ATOM 1700 O O . ARG A 1 241 ? -23.162 3.318 40.840 1.00 97.75 241 ARG A O 1
ATOM 1707 N N . THR A 1 242 ? -22.369 3.819 42.885 1.00 97.06 242 THR A N 1
ATOM 1708 C CA . THR A 1 242 ? -23.637 3.607 43.582 1.00 97.06 242 THR A CA 1
ATOM 1709 C C . THR A 1 242 ? -24.619 4.710 43.213 1.00 97.06 242 THR A C 1
ATOM 1711 O O . THR A 1 242 ? -24.256 5.888 43.250 1.00 97.06 242 THR A O 1
ATOM 1714 N N . GLY A 1 243 ? -25.852 4.325 42.887 1.00 95.62 243 GLY A N 1
ATOM 1715 C CA . GLY A 1 243 ? -26.956 5.256 42.688 1.00 95.62 243 GLY A CA 1
ATOM 1716 C C . GLY A 1 243 ? -27.177 6.148 43.902 1.00 95.62 243 GLY A C 1
ATOM 1717 O O . GLY A 1 243 ? -26.826 5.798 45.033 1.00 95.62 243 GLY A O 1
ATOM 1718 N N . ALA A 1 244 ? -27.781 7.306 43.668 1.00 96.50 244 ALA A N 1
ATOM 1719 C CA . ALA A 1 244 ? -28.233 8.160 44.750 1.00 96.50 244 ALA A CA 1
ATOM 1720 C C . ALA A 1 244 ? -29.240 7.413 45.634 1.00 96.50 244 ALA A C 1
ATOM 1722 O O . ALA A 1 244 ? -30.129 6.737 45.116 1.00 96.50 244 ALA A O 1
ATOM 1723 N N . ALA A 1 245 ? -29.106 7.538 46.954 1.00 94.12 245 ALA A N 1
ATOM 1724 C CA . ALA A 1 245 ? -30.030 6.938 47.912 1.00 94.12 245 ALA A CA 1
ATOM 1725 C C . ALA A 1 245 ? -31.468 7.443 47.711 1.00 94.12 245 ALA A C 1
ATOM 1727 O O . ALA A 1 245 ? -31.675 8.556 47.242 1.00 94.12 245 ALA A O 1
ATOM 1728 N N . ALA A 1 246 ? -32.466 6.646 48.082 1.00 89.50 246 ALA A N 1
ATOM 1729 C CA . ALA A 1 246 ? -33.837 7.130 48.171 1.00 89.50 246 ALA A CA 1
ATOM 1730 C C . ALA A 1 246 ? -33.989 7.947 49.463 1.00 89.50 246 ALA A C 1
ATOM 1732 O O . ALA A 1 246 ? -33.580 7.452 50.524 1.00 89.50 246 ALA A O 1
ATOM 1733 N N . PRO A 1 247 ? -34.570 9.156 49.417 1.00 84.94 247 PRO A N 1
ATOM 1734 C CA . PRO A 1 247 ? -34.946 9.860 50.633 1.00 84.94 247 PRO A CA 1
ATOM 1735 C C . PRO A 1 247 ? -36.072 9.120 51.393 1.00 84.94 247 PRO A C 1
ATOM 1737 O O . PRO A 1 247 ? -36.800 8.327 50.789 1.00 84.94 247 PRO A O 1
ATOM 1740 N N . PRO A 1 248 ? -36.236 9.348 52.712 1.00 85.38 248 PRO A N 1
ATOM 1741 C CA . PRO A 1 248 ? -37.282 8.699 53.503 1.00 85.38 248 PRO A CA 1
ATOM 1742 C C . PRO A 1 248 ? -38.677 9.115 53.033 1.00 85.38 248 PRO A C 1
ATOM 1744 O O . PRO A 1 248 ? -38.968 10.307 52.949 1.00 85.38 248 PRO A O 1
ATOM 1747 N N . ALA A 1 249 ? -39.558 8.142 52.791 1.00 78.50 249 ALA A N 1
ATOM 1748 C CA . ALA A 1 249 ? -40.874 8.371 52.203 1.00 78.50 249 ALA A CA 1
ATOM 1749 C C . ALA A 1 249 ? -41.736 9.322 53.055 1.00 78.50 249 ALA A C 1
ATOM 1751 O O . ALA A 1 249 ? -42.467 10.141 52.504 1.00 78.50 249 ALA A O 1
ATOM 1752 N N . GLY A 1 250 ? -41.654 9.246 54.385 1.00 77.50 250 GLY A N 1
ATOM 1753 C CA . GLY A 1 250 ? -42.539 9.960 55.308 1.00 77.50 250 GLY A CA 1
ATOM 1754 C C . GLY A 1 250 ? -42.477 11.492 55.261 1.00 77.50 250 GLY A C 1
ATOM 1755 O O . GLY A 1 250 ? -43.362 12.127 55.829 1.00 77.50 250 GLY A O 1
ATOM 1756 N N . TRP A 1 251 ? -41.483 12.090 54.591 1.00 76.69 251 TRP A N 1
ATOM 1757 C CA . TRP A 1 251 ? -41.279 13.541 54.578 1.00 76.69 251 TRP A CA 1
ATOM 1758 C C . TRP A 1 251 ? -40.916 14.063 53.193 1.00 76.69 251 TRP A C 1
ATOM 1760 O O . TRP A 1 251 ? -40.162 13.445 52.439 1.00 76.69 251 TRP A O 1
ATOM 1770 N N . ALA A 1 252 ? -41.412 15.256 52.879 1.00 83.25 252 ALA A N 1
ATOM 1771 C CA . ALA A 1 252 ? -41.124 15.880 51.606 1.00 83.25 252 ALA A CA 1
ATOM 1772 C C . ALA A 1 252 ? -39.657 16.314 51.499 1.00 83.25 252 ALA A C 1
ATOM 1774 O O . ALA A 1 252 ? -39.095 16.956 52.392 1.00 83.25 252 ALA A O 1
ATOM 1775 N N . SER A 1 253 ? -39.027 15.950 50.388 1.00 86.50 253 SER A N 1
ATOM 1776 C CA . SER A 1 253 ? -37.588 16.067 50.161 1.00 86.50 253 SER A CA 1
ATOM 1777 C C . SER A 1 253 ? -37.268 16.164 48.669 1.00 86.50 253 SER A C 1
ATOM 1779 O O . SER A 1 253 ? -37.957 15.596 47.822 1.00 86.50 253 SER A O 1
ATOM 1781 N N . SER A 1 254 ? -36.227 16.928 48.337 1.00 89.25 254 SER A N 1
ATOM 1782 C CA . SER A 1 254 ? -35.650 16.920 46.988 1.00 89.25 254 SER A CA 1
ATOM 1783 C C . SER A 1 254 ? -34.834 15.645 46.786 1.00 89.25 254 SER A C 1
ATOM 1785 O O . SER A 1 254 ? -34.333 15.070 47.755 1.00 89.25 254 SER A O 1
ATOM 1787 N N . GLY A 1 255 ? -34.675 15.215 45.536 1.00 90.50 255 GLY A N 1
ATOM 1788 C CA . GLY A 1 255 ? -33.857 14.042 45.237 1.00 90.50 255 GLY A CA 1
ATOM 1789 C C . GLY A 1 255 ? -32.359 14.289 45.459 1.00 90.50 255 GLY A C 1
ATOM 1790 O O . GLY A 1 255 ? -31.867 15.415 45.360 1.00 90.50 255 GLY A O 1
ATOM 1791 N N . TYR A 1 256 ? -31.618 13.221 45.743 1.00 95.12 256 TYR A N 1
ATOM 1792 C CA . TYR A 1 256 ? -30.168 13.240 45.891 1.00 95.12 256 TYR A CA 1
ATOM 1793 C C . TYR A 1 256 ? -29.471 13.017 44.548 1.00 95.12 256 TYR A C 1
ATOM 1795 O O . TYR A 1 256 ? -29.916 12.232 43.708 1.00 95.12 256 TYR A O 1
ATOM 1803 N N . ASN A 1 257 ? -28.345 13.702 44.359 1.00 96.56 257 ASN A N 1
ATOM 1804 C CA . ASN A 1 257 ? -27.564 13.625 43.130 1.00 96.56 257 ASN A CA 1
ATOM 1805 C C . ASN A 1 257 ? -26.841 12.281 43.004 1.00 96.56 257 ASN A C 1
ATOM 1807 O O . ASN A 1 257 ? -26.289 11.762 43.977 1.00 96.56 257 ASN A O 1
ATOM 1811 N N . GLY A 1 258 ? -26.806 11.751 41.785 1.00 96.19 258 GLY A N 1
ATOM 1812 C CA . GLY A 1 258 ? -25.984 10.608 41.427 1.00 96.19 258 GLY A CA 1
ATOM 1813 C C . GLY A 1 258 ? -24.496 10.945 41.496 1.00 96.19 258 GLY A C 1
ATOM 1814 O O . GLY A 1 258 ? -24.060 12.072 41.266 1.00 96.19 258 GLY A O 1
ATOM 1815 N N . SER A 1 259 ? -23.690 9.933 41.785 1.00 97.44 259 SER A N 1
ATOM 1816 C CA . SER A 1 259 ? -22.234 10.016 41.710 1.00 97.44 259 SER A CA 1
ATOM 1817 C C . SER A 1 259 ? -21.755 10.129 40.262 1.00 97.44 259 SER A C 1
ATOM 1819 O O . SER A 1 259 ? -22.187 9.358 39.396 1.00 97.44 259 SER A O 1
ATOM 1821 N N . ASN A 1 260 ? -20.814 11.048 40.035 1.00 97.50 260 ASN A N 1
ATOM 1822 C CA . ASN A 1 260 ? -20.141 11.253 38.755 1.00 97.50 260 ASN A CA 1
ATOM 1823 C C . ASN A 1 260 ? -19.332 10.026 38.320 1.00 97.50 260 ASN A C 1
ATOM 1825 O O . ASN A 1 260 ? -18.787 9.278 39.136 1.00 97.50 260 ASN A O 1
ATOM 1829 N N . GLY A 1 261 ? -19.261 9.848 37.008 1.00 96.00 261 GLY A N 1
ATOM 1830 C CA . GLY A 1 261 ? -18.616 8.735 36.338 1.00 96.00 261 GLY A CA 1
ATOM 1831 C C . GLY A 1 261 ? -17.089 8.799 36.324 1.00 96.00 261 GLY A C 1
ATOM 1832 O O . GLY A 1 261 ? -16.448 9.415 37.176 1.00 96.00 261 GLY A O 1
ATOM 1833 N N . ALA A 1 262 ? -16.488 8.113 35.360 1.00 96.44 262 ALA A N 1
ATOM 1834 C CA . ALA A 1 262 ? -15.052 8.139 35.114 1.00 96.44 262 ALA A CA 1
ATOM 1835 C C . ALA A 1 262 ? -14.771 8.437 33.638 1.00 96.44 262 ALA A C 1
ATOM 1837 O O . ALA A 1 262 ? -15.478 7.971 32.743 1.00 96.44 262 ALA A O 1
ATOM 1838 N N . THR A 1 263 ? -13.755 9.260 33.394 1.00 95.88 263 THR A N 1
ATOM 1839 C CA . THR A 1 263 ? -13.348 9.671 32.048 1.00 95.88 263 THR A CA 1
ATOM 1840 C C . THR A 1 263 ? -12.337 8.677 31.499 1.00 95.88 263 THR A C 1
ATOM 1842 O O . THR A 1 263 ? -11.376 8.333 32.184 1.00 95.88 263 THR A O 1
ATOM 1845 N N . SER A 1 264 ? -12.564 8.205 30.276 1.00 94.81 264 SER A N 1
ATOM 1846 C CA . SER A 1 264 ? -11.621 7.325 29.587 1.00 94.81 264 SER A CA 1
ATOM 1847 C C . SER A 1 264 ? -10.456 8.135 29.023 1.00 94.81 264 SER A C 1
ATOM 1849 O O . SER A 1 264 ? -10.619 9.260 28.542 1.00 94.81 264 SER A O 1
ATOM 1851 N N . SER A 1 265 ? -9.268 7.546 29.119 1.00 92.31 265 SER A N 1
ATOM 1852 C CA . SER A 1 265 ? -8.013 8.167 28.701 1.00 92.31 265 SER A CA 1
ATOM 1853 C C . SER A 1 265 ? -7.572 7.737 27.299 1.00 92.31 265 SER A C 1
ATOM 1855 O O . SER A 1 265 ? -6.862 8.494 26.640 1.00 92.31 265 SER A O 1
ATOM 1857 N N . LEU A 1 266 ? -8.017 6.567 26.815 1.00 92.31 266 LEU A N 1
ATOM 1858 C CA . LEU A 1 266 ? -7.756 6.084 25.452 1.00 92.31 266 LEU A CA 1
ATOM 1859 C C . LEU A 1 266 ? -8.921 6.399 24.497 1.00 92.31 266 LEU A C 1
ATOM 1861 O O . LEU A 1 266 ? -8.697 6.608 23.306 1.00 92.31 266 LEU A O 1
ATOM 1865 N N . PHE A 1 267 ? -10.157 6.472 25.003 1.00 90.38 267 PHE A N 1
ATOM 1866 C CA . PHE A 1 267 ? -11.375 6.701 24.224 1.00 90.38 267 PHE A CA 1
ATOM 1867 C C . PHE A 1 267 ? -12.218 7.816 24.847 1.00 90.38 267 PHE A C 1
ATOM 1869 O O . PHE A 1 267 ? -13.062 7.557 25.699 1.00 90.38 267 PHE A O 1
ATOM 1876 N N . SER A 1 268 ? -12.015 9.052 24.383 1.00 89.38 268 SER A N 1
ATOM 1877 C CA . SER A 1 268 ? -12.708 10.260 24.860 1.00 89.38 268 SER A CA 1
ATOM 1878 C C . SER A 1 268 ? -14.155 10.039 25.342 1.00 89.38 268 SER A C 1
ATOM 1880 O O . SER A 1 268 ? -14.957 9.323 24.732 1.00 89.38 268 SER A O 1
ATOM 1882 N N . GLY A 1 269 ? -14.494 10.707 26.443 1.00 93.12 269 GLY A N 1
ATOM 1883 C CA . GLY A 1 269 ? -15.819 10.657 27.054 1.00 93.12 269 GLY A CA 1
ATOM 1884 C C . GLY A 1 269 ? -15.785 10.223 28.515 1.00 93.12 269 GLY A C 1
ATOM 1885 O O . GLY A 1 269 ? -14.802 9.666 29.007 1.00 93.12 269 GLY A O 1
ATOM 1886 N N . THR A 1 270 ? -16.887 10.496 29.206 1.00 96.81 270 THR A N 1
ATOM 1887 C CA . THR A 1 270 ? -17.126 10.071 30.587 1.00 96.81 270 THR A CA 1
ATOM 1888 C C . THR A 1 270 ? -18.196 8.990 30.581 1.00 96.81 270 THR A C 1
ATOM 1890 O O . THR A 1 270 ? -19.214 9.121 29.905 1.00 96.81 270 THR A O 1
ATOM 1893 N N . PHE A 1 271 ? -17.960 7.926 31.336 1.00 97.62 271 PHE A N 1
ATOM 1894 C CA . PHE A 1 271 ? -18.801 6.735 31.409 1.00 97.62 271 PHE A CA 1
ATOM 1895 C C . PHE A 1 271 ? -19.203 6.479 32.857 1.00 97.62 271 PHE A C 1
ATOM 1897 O O . PHE A 1 271 ? -18.657 7.094 33.770 1.00 97.62 271 PHE A O 1
ATOM 1904 N N . ILE A 1 272 ? -20.128 5.549 33.072 1.00 97.88 272 ILE A N 1
ATOM 1905 C CA . ILE A 1 272 ? -20.498 4.989 34.374 1.00 97.88 272 ILE A CA 1
ATOM 1906 C C . ILE A 1 272 ? -21.009 6.014 35.404 1.00 97.88 272 ILE A C 1
ATOM 1908 O O . ILE A 1 272 ? -20.813 5.843 36.609 1.00 97.88 272 ILE A O 1
ATOM 1912 N N . GLY A 1 273 ? -21.704 7.066 34.960 1.00 97.31 273 GLY A N 1
ATOM 1913 C CA . GLY A 1 273 ? -22.434 7.973 35.855 1.00 97.31 273 GLY A CA 1
ATOM 1914 C C . GLY A 1 273 ? -23.648 7.284 36.482 1.00 97.31 273 GLY A C 1
ATOM 1915 O O . GLY A 1 273 ? -24.417 6.630 35.785 1.00 97.31 273 GLY A O 1
ATOM 1916 N N . SER A 1 274 ? -23.837 7.387 37.795 1.00 97.25 274 SER A N 1
ATOM 1917 C CA . SER A 1 274 ? -24.987 6.746 38.467 1.00 97.25 274 SER A CA 1
ATOM 1918 C C . SER A 1 274 ? -26.256 7.605 38.423 1.00 97.25 274 SER A C 1
ATOM 1920 O O . SER A 1 274 ? -26.184 8.815 38.198 1.00 97.25 274 SER A O 1
ATOM 1922 N N . GLY A 1 275 ? -27.421 6.988 38.627 1.00 96.94 275 GLY A N 1
ATOM 1923 C CA . GLY A 1 275 ? -28.700 7.700 38.613 1.00 96.94 275 GLY A CA 1
ATOM 1924 C C . GLY A 1 275 ? -28.907 8.589 39.843 1.00 96.94 275 GLY A C 1
ATOM 1925 O O . GLY A 1 275 ? -28.473 8.243 40.945 1.00 96.94 275 GLY A O 1
ATOM 1926 N N . GLY A 1 276 ? -29.596 9.715 39.656 1.00 96.31 276 GLY A N 1
ATOM 1927 C CA . GLY A 1 276 ? -30.141 10.531 40.744 1.00 96.31 276 GLY A CA 1
ATOM 1928 C C . GLY A 1 276 ? -31.422 9.920 41.315 1.00 96.31 276 GLY A C 1
ATOM 1929 O O . GLY A 1 276 ? -32.090 9.135 40.642 1.00 96.31 276 GLY A O 1
ATOM 1930 N N . SER A 1 277 ? -31.775 10.246 42.556 1.00 93.69 277 SER A N 1
ATOM 1931 C CA . SER A 1 277 ? -33.001 9.740 43.182 1.00 93.69 277 SER A CA 1
ATOM 1932 C C . SER A 1 277 ? -34.192 10.628 42.843 1.00 93.69 277 SER A C 1
ATOM 1934 O O . SER A 1 277 ? -34.035 11.817 42.554 1.00 93.69 277 SER A O 1
ATOM 1936 N N . GLY A 1 278 ? -35.394 10.071 42.921 1.00 91.56 278 GLY A N 1
ATOM 1937 C CA . GLY A 1 278 ? -36.601 10.874 42.802 1.00 91.56 278 GLY A CA 1
ATOM 1938 C C . GLY A 1 278 ? -36.825 11.776 44.010 1.00 91.56 278 GLY A C 1
ATOM 1939 O O . GLY A 1 278 ? -36.305 11.524 45.101 1.00 91.56 278 GLY A O 1
ATOM 1940 N N . ALA A 1 279 ? -37.607 12.832 43.805 1.00 89.19 279 ALA A N 1
ATOM 1941 C CA . ALA A 1 279 ? -38.107 13.671 44.885 1.00 89.19 279 ALA A CA 1
ATOM 1942 C C . ALA A 1 279 ? -39.319 13.032 45.578 1.00 89.19 279 ALA A C 1
ATOM 1944 O O . ALA A 1 279 ? -40.082 12.272 44.972 1.00 89.19 279 ALA A O 1
ATOM 1945 N N . ILE A 1 280 ? -39.535 13.410 46.835 1.00 85.38 280 ILE A N 1
ATOM 1946 C CA . ILE A 1 280 ? -40.788 13.177 47.549 1.00 85.38 280 ILE A CA 1
ATOM 1947 C C . ILE A 1 280 ? -41.474 14.529 47.694 1.00 85.38 280 ILE A C 1
ATOM 1949 O O . ILE A 1 280 ? -41.027 15.366 48.476 1.00 85.38 280 ILE A O 1
ATOM 1953 N N . ALA A 1 281 ? -42.520 14.773 46.908 1.00 69.19 281 ALA A N 1
ATOM 1954 C CA . ALA A 1 281 ? -43.175 16.077 46.857 1.00 69.19 281 ALA A CA 1
ATOM 1955 C C . ALA A 1 281 ? -44.229 16.259 47.967 1.00 69.19 281 ALA A C 1
ATOM 1957 O O . ALA A 1 281 ? -44.991 15.341 48.267 1.00 69.19 281 ALA A O 1
ATOM 1958 N N . ASP A 1 282 ? -44.288 17.457 48.549 1.00 67.75 282 ASP A N 1
ATOM 1959 C CA . ASP A 1 282 ? -45.433 18.029 49.274 1.00 67.75 282 ASP A CA 1
ATOM 1960 C C . ASP A 1 282 ? -46.156 19.046 48.369 1.00 67.75 282 ASP A C 1
ATOM 1962 O O . ASP A 1 282 ? -45.957 19.054 47.157 1.00 67.75 282 ASP A O 1
ATOM 1966 N N . ASN A 1 283 ? -46.989 19.920 48.944 1.00 65.12 283 ASN A N 1
ATOM 1967 C CA . ASN A 1 283 ? -47.768 20.954 48.249 1.00 65.12 283 ASN A CA 1
ATOM 1968 C C . ASN A 1 283 ? -46.922 22.012 47.486 1.00 65.12 283 ASN A C 1
ATOM 1970 O O . ASN A 1 283 ? -47.471 23.018 47.045 1.00 65.12 283 ASN A O 1
ATOM 1974 N N . GLY A 1 284 ? -45.600 21.825 47.365 1.00 67.12 284 GLY A N 1
ATOM 1975 C CA . GLY A 1 284 ? -44.673 22.682 46.624 1.00 67.12 284 GLY A CA 1
ATOM 1976 C C . GLY A 1 284 ? -43.783 21.902 45.646 1.00 67.12 284 GLY A C 1
ATOM 1977 O O . GLY A 1 284 ? -43.619 20.687 45.746 1.00 67.12 284 GLY A O 1
ATOM 1978 N N . THR A 1 285 ? -43.186 22.612 44.682 1.00 76.00 285 THR A N 1
ATOM 1979 C CA . THR A 1 285 ? -42.307 22.017 43.662 1.00 76.00 285 THR A CA 1
ATOM 1980 C C . THR A 1 285 ? -40.982 21.555 44.259 1.00 76.00 285 THR A C 1
ATOM 1982 O O . THR A 1 285 ? -40.228 22.361 44.808 1.00 76.00 285 THR A O 1
ATOM 1985 N N . ARG A 1 286 ? -40.646 20.273 44.079 1.00 85.12 286 ARG A N 1
ATOM 1986 C CA . ARG A 1 286 ? -39.352 19.710 44.484 1.00 85.12 286 ARG A CA 1
ATOM 1987 C C . ARG A 1 286 ? -38.625 19.070 43.302 1.00 85.12 286 ARG A C 1
ATOM 1989 O O . ARG A 1 286 ? -39.202 18.215 42.625 1.00 85.12 286 ARG A O 1
ATOM 1996 N N . PRO A 1 287 ? -37.361 19.450 43.041 1.00 88.31 287 PRO A N 1
ATOM 1997 C CA . PRO A 1 287 ? -36.579 18.850 41.972 1.00 88.31 287 PRO A CA 1
ATOM 1998 C C . PRO A 1 287 ? -36.111 17.445 42.362 1.00 88.31 287 PRO A C 1
ATOM 2000 O O . PRO A 1 287 ? -35.756 17.181 43.517 1.00 88.31 287 PRO A O 1
ATOM 2003 N N . GLY A 1 288 ? -36.075 16.549 41.379 1.00 90.00 288 GLY A N 1
ATOM 2004 C CA . GLY A 1 288 ? -35.364 15.285 41.510 1.00 90.00 288 GLY A CA 1
ATOM 2005 C C . GLY A 1 288 ? -33.850 15.495 41.507 1.00 90.00 288 GLY A C 1
ATOM 2006 O O . GLY A 1 288 ? -33.342 16.562 41.154 1.00 90.00 288 GLY A O 1
ATOM 2007 N N . GLY A 1 289 ? -33.121 14.470 41.931 1.00 93.88 289 GLY A N 1
ATOM 2008 C CA . GLY A 1 289 ? -31.670 14.517 41.995 1.00 93.88 289 GLY A CA 1
ATOM 2009 C C . GLY A 1 289 ? -31.055 14.497 40.604 1.00 93.88 289 GLY A C 1
ATOM 2010 O O . GLY A 1 289 ? -31.476 13.723 39.746 1.00 93.88 289 GLY A O 1
ATOM 2011 N N . SER A 1 290 ? -30.025 15.307 40.367 1.00 95.81 290 SER A N 1
ATOM 2012 C CA . SER A 1 290 ? -29.285 15.248 39.102 1.00 95.81 290 SER A CA 1
ATOM 2013 C C . SER A 1 290 ? -28.637 13.873 38.905 1.00 95.81 290 SER A C 1
ATOM 2015 O O . SER A 1 290 ? -28.217 13.222 39.862 1.00 95.81 290 SER A O 1
ATOM 2017 N N . GLY A 1 291 ? -28.571 13.412 37.658 1.00 95.62 291 GLY A N 1
ATOM 2018 C CA . GLY A 1 291 ? -27.792 12.228 37.312 1.00 95.62 291 GLY A CA 1
ATOM 2019 C C . GLY A 1 291 ? -26.298 12.541 37.337 1.00 95.62 291 GLY A C 1
ATOM 2020 O O . GLY A 1 291 ? -25.886 13.661 37.035 1.00 95.62 291 GLY A O 1
ATOM 2021 N N . GLY A 1 292 ? -25.475 11.552 37.681 1.00 96.75 292 GLY A N 1
ATOM 2022 C CA . GLY A 1 292 ? -24.026 11.706 37.627 1.00 96.75 292 GLY A CA 1
ATOM 2023 C C . GLY A 1 292 ? -23.526 11.927 36.197 1.00 96.75 292 GLY A C 1
ATOM 2024 O O . GLY A 1 292 ? -24.052 11.347 35.241 1.00 96.75 292 GLY A O 1
ATOM 2025 N N . THR A 1 293 ? -22.466 12.721 36.034 1.00 96.00 293 THR A N 1
ATOM 2026 C CA . THR A 1 293 ? -21.808 12.877 34.726 1.00 96.00 293 THR A CA 1
ATOM 2027 C C . THR A 1 293 ? -21.337 11.520 34.190 1.00 96.00 293 THR A C 1
ATOM 2029 O O . THR A 1 293 ? -20.962 10.635 34.954 1.00 96.00 293 THR A O 1
ATOM 2032 N N . GLY A 1 294 ? -21.382 11.321 32.872 1.00 91.44 294 GLY A N 1
ATOM 2033 C CA . GLY A 1 294 ? -21.170 10.001 32.257 1.00 91.44 294 GLY A CA 1
ATOM 2034 C C . GLY A 1 294 ? -22.449 9.186 32.052 1.00 91.44 294 GLY A C 1
ATOM 2035 O O . GLY A 1 294 ? -22.425 7.954 32.047 1.00 91.44 294 GLY A O 1
ATOM 2036 N N . GLY A 1 295 ? -23.569 9.893 31.883 1.00 93.94 295 GLY A N 1
ATOM 2037 C CA . GLY A 1 295 ? -24.857 9.343 31.475 1.00 93.94 295 GLY A CA 1
ATOM 2038 C C . GLY A 1 295 ? -25.713 8.807 32.617 1.00 93.94 295 GLY A C 1
ATOM 2039 O O . GLY A 1 295 ? -26.523 7.924 32.376 1.00 93.94 295 GLY A O 1
ATOM 2040 N N . GLY A 1 296 ? -25.557 9.303 33.844 1.00 96.31 296 GLY A N 1
ATOM 2041 C CA . GLY A 1 296 ? -26.533 9.047 34.898 1.00 96.31 296 GLY A CA 1
ATOM 2042 C C . GLY A 1 296 ? -27.879 9.694 34.566 1.00 96.31 296 GLY A C 1
ATOM 2043 O O . GLY A 1 296 ? -27.934 10.845 34.135 1.00 96.31 296 GLY A O 1
ATOM 2044 N N . GLY A 1 297 ? -28.966 8.960 34.773 1.00 96.12 297 GLY A N 1
ATOM 2045 C CA . GLY A 1 297 ? -30.319 9.477 34.629 1.00 96.12 297 GLY A CA 1
ATOM 2046 C C . GLY A 1 297 ? -30.673 10.434 35.765 1.00 96.12 297 GLY A C 1
ATOM 2047 O O . GLY A 1 297 ? -30.396 10.151 36.932 1.00 96.12 297 GLY A O 1
ATOM 2048 N N . VAL A 1 298 ? -31.290 11.567 35.433 1.00 95.12 298 VAL A N 1
ATOM 2049 C CA . VAL A 1 298 ? -31.862 12.492 36.423 1.00 95.12 298 VAL A CA 1
ATOM 2050 C C . VAL A 1 298 ? -33.058 11.837 37.115 1.00 95.12 298 VAL A C 1
ATOM 2052 O O . VAL A 1 298 ? -33.869 11.190 36.462 1.00 95.12 298 VAL A O 1
ATOM 2055 N N . GLY A 1 299 ? -33.178 11.961 38.430 1.00 92.69 299 GLY A N 1
ATOM 2056 C CA . GLY A 1 299 ? -34.395 11.569 39.126 1.00 92.69 299 GLY A CA 1
ATOM 2057 C C . GLY A 1 299 ? -35.542 12.513 38.777 1.00 92.69 299 GLY A C 1
ATOM 2058 O O . GLY A 1 299 ? -35.338 13.701 38.537 1.00 92.69 299 GLY A O 1
ATOM 2059 N N . SER A 1 300 ? -36.762 12.003 38.750 1.00 89.88 300 SER A N 1
ATOM 2060 C CA . SER A 1 300 ? -37.951 12.834 38.555 1.00 89.88 300 SER A CA 1
ATOM 2061 C C . SER A 1 300 ? -38.202 13.749 39.751 1.00 89.88 300 SER A C 1
ATOM 2063 O O . SER A 1 300 ? -38.013 13.358 40.908 1.00 89.88 300 SER A O 1
ATOM 2065 N N . GLY A 1 301 ? -38.668 14.958 39.456 1.00 84.75 301 GLY A N 1
ATOM 2066 C CA . GLY A 1 301 ? -39.236 15.892 40.427 1.00 84.75 301 GLY A CA 1
ATOM 2067 C C . GLY A 1 301 ? -40.762 15.855 40.406 1.00 84.75 301 GLY A C 1
ATOM 2068 O O . GLY A 1 301 ? -41.358 15.098 39.644 1.00 84.75 301 GLY A O 1
ATOM 2069 N N . GLY A 1 302 ? -41.394 16.693 41.219 1.00 72.88 302 GLY A N 1
ATOM 2070 C CA . GLY A 1 302 ? -42.847 16.842 41.192 1.00 72.88 302 GLY A CA 1
ATOM 2071 C C . GLY A 1 302 ? -43.347 18.011 42.032 1.00 72.88 302 GLY A C 1
ATOM 2072 O O . GLY A 1 302 ? -42.635 18.518 42.902 1.00 72.88 302 GLY A O 1
ATOM 2073 N N . ASN A 1 303 ? -44.581 18.425 41.759 1.00 72.00 303 ASN A N 1
ATOM 2074 C CA . ASN A 1 303 ? -45.376 19.340 42.574 1.00 72.00 303 ASN A CA 1
ATOM 2075 C C . ASN A 1 303 ? -46.781 18.735 42.714 1.00 72.00 303 ASN A C 1
ATOM 2077 O O . ASN A 1 303 ? -47.343 18.262 41.733 1.00 72.00 303 ASN A O 1
ATOM 2081 N N . PHE A 1 304 ? -47.361 18.767 43.913 1.00 61.53 304 PHE A N 1
ATOM 2082 C CA . PHE A 1 304 ? -48.729 18.297 44.160 1.00 61.53 304 PHE A CA 1
ATOM 2083 C C . PHE A 1 304 ? -49.815 19.125 43.437 1.00 61.53 304 PHE A C 1
ATOM 2085 O O . PHE A 1 304 ? -50.935 18.655 43.267 1.00 61.53 304 PHE A O 1
ATOM 2092 N N . SER A 1 305 ? -49.503 20.367 43.043 1.00 56.88 305 SER A N 1
ATOM 2093 C CA . SER A 1 305 ? -50.456 21.356 42.508 1.00 56.88 305 SER A CA 1
ATOM 2094 C C . SER A 1 305 ? -50.349 21.622 41.001 1.00 56.88 305 SER A C 1
ATOM 2096 O O . SER A 1 305 ? -51.294 22.147 40.416 1.00 56.88 305 SER A O 1
ATOM 2098 N N . ASP A 1 306 ? -49.243 21.234 40.360 1.00 52.69 306 ASP A N 1
ATOM 2099 C CA . ASP A 1 306 ? -48.997 21.485 38.937 1.00 52.69 306 ASP A CA 1
ATOM 2100 C C . ASP A 1 306 ? -49.130 20.185 38.138 1.00 52.69 306 ASP A C 1
ATOM 2102 O O . ASP A 1 306 ? -48.193 19.402 38.036 1.00 52.69 306 ASP A O 1
ATOM 2106 N N . TYR A 1 307 ? -50.285 19.994 37.501 1.00 51.78 307 TYR A N 1
ATOM 2107 C CA . TYR A 1 307 ? -50.559 18.898 36.556 1.00 51.78 307 TYR A CA 1
ATOM 2108 C C . TYR A 1 307 ? -49.749 18.992 35.233 1.00 51.78 307 TYR A C 1
ATOM 2110 O O . TYR A 1 307 ? -49.993 18.217 34.308 1.00 51.78 307 TYR A O 1
ATOM 2118 N N . LEU A 1 308 ? -48.851 19.982 35.087 1.00 44.81 308 LEU A N 1
ATOM 2119 C CA . LEU A 1 308 ? -48.218 20.365 33.811 1.00 44.81 308 LEU A CA 1
ATOM 2120 C C . LEU A 1 308 ? -46.682 20.493 33.847 1.00 44.81 308 LEU A C 1
ATOM 2122 O O . LEU A 1 308 ? -46.071 20.580 32.781 1.00 44.81 308 LEU A O 1
ATOM 2126 N N . ALA A 1 309 ? -46.043 20.502 35.021 1.00 51.84 309 ALA A N 1
ATOM 2127 C CA . ALA A 1 309 ? -44.592 20.692 35.166 1.00 51.84 309 ALA A CA 1
ATOM 2128 C C . ALA A 1 309 ? -43.897 19.413 35.648 1.00 51.84 309 ALA A C 1
ATOM 2130 O O . ALA A 1 309 ? -43.080 19.42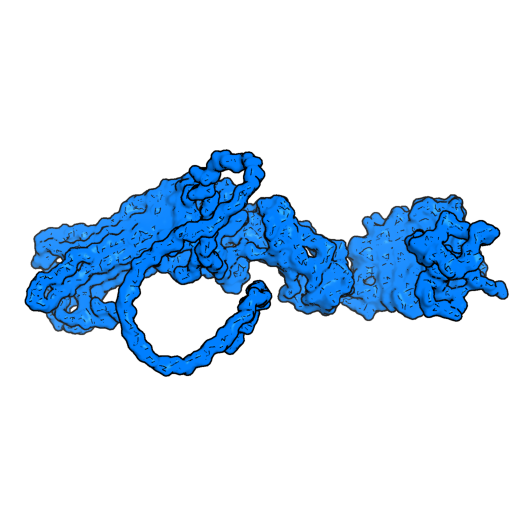5 36.571 1.00 51.84 309 ALA A O 1
ATOM 2131 N N . ASP A 1 310 ? -44.247 18.286 35.043 1.00 56.38 310 ASP A N 1
ATOM 2132 C CA . ASP A 1 310 ? -43.754 17.011 35.512 1.00 56.38 310 ASP A CA 1
ATOM 2133 C C . ASP A 1 310 ? -42.412 16.612 34.876 1.00 56.38 310 ASP A C 1
ATOM 2135 O O . ASP A 1 310 ? -42.278 16.392 33.668 1.00 56.38 310 ASP A O 1
ATOM 2139 N N . TYR A 1 311 ? -41.402 16.458 35.728 1.00 73.31 311 TYR A N 1
ATOM 2140 C CA . TYR A 1 311 ? -40.084 15.963 35.348 1.00 73.31 311 TYR A CA 1
ATOM 2141 C C . TYR A 1 311 ? -40.084 14.440 35.422 1.00 73.31 311 TYR A C 1
ATOM 2143 O O . TYR A 1 311 ? -40.054 13.897 36.518 1.00 73.31 311 TYR A O 1
ATOM 2151 N N . PHE A 1 312 ? -40.092 13.736 34.288 1.00 85.06 312 PHE A N 1
ATOM 2152 C CA . PHE A 1 312 ? -39.917 12.279 34.264 1.00 85.06 312 PHE A CA 1
ATOM 2153 C C . PHE A 1 312 ? -38.503 11.861 34.679 1.00 85.06 312 PHE A C 1
ATOM 2155 O O . PHE A 1 312 ? -37.535 12.597 34.476 1.00 85.06 312 PHE A O 1
ATOM 2162 N N . ALA A 1 313 ? -38.376 10.642 35.205 1.00 89.00 313 ALA A N 1
ATOM 2163 C CA . ALA A 1 313 ? -37.079 10.073 35.516 1.00 89.00 313 ALA A CA 1
ATOM 2164 C C . ALA A 1 313 ? -36.276 9.870 34.223 1.00 89.00 313 ALA A C 1
ATOM 2166 O O . ALA A 1 313 ? -36.669 9.135 33.311 1.00 89.00 313 ALA A O 1
ATOM 2167 N N . GLY A 1 314 ? -35.118 10.514 34.161 1.00 92.12 314 GLY A N 1
ATOM 2168 C CA . GLY A 1 314 ? -34.159 10.370 33.087 1.00 92.12 314 GLY A CA 1
ATOM 2169 C C . GLY A 1 314 ? -33.635 8.944 33.001 1.00 92.12 314 GLY A C 1
ATOM 2170 O O . GLY A 1 314 ? -33.348 8.280 34.000 1.00 92.12 314 GLY A O 1
ATOM 2171 N N . HIS A 1 315 ? -33.495 8.463 31.775 1.00 93.94 315 HIS A N 1
ATOM 2172 C CA . HIS A 1 315 ? -32.821 7.204 31.502 1.00 93.94 315 HIS A CA 1
ATOM 2173 C C . HIS A 1 315 ? -31.306 7.390 31.577 1.00 93.94 315 HIS A C 1
ATOM 2175 O O . HIS A 1 315 ? -30.792 8.484 31.338 1.00 93.94 315 HIS A O 1
ATOM 2181 N N . GLY A 1 316 ? -30.596 6.311 31.893 1.00 94.88 316 GLY A N 1
ATOM 2182 C CA . GLY A 1 316 ? -29.157 6.273 31.717 1.00 94.88 316 GLY A CA 1
ATOM 2183 C C . GLY A 1 316 ? -28.802 6.469 30.241 1.00 94.88 316 GLY A C 1
ATOM 2184 O O . GLY A 1 316 ? -29.507 5.991 29.348 1.00 94.88 316 GLY A O 1
ATOM 2185 N N . GLY A 1 317 ? -27.713 7.185 29.985 1.00 95.62 317 GLY A N 1
ATOM 2186 C CA . GLY A 1 317 ? -27.204 7.435 28.646 1.00 95.62 317 GLY A CA 1
ATOM 2187 C C . GLY A 1 317 ? -26.916 6.125 27.918 1.00 95.62 317 GLY A C 1
ATOM 2188 O O . GLY A 1 317 ? -26.274 5.216 28.447 1.00 95.62 317 GLY A O 1
ATOM 2189 N N . THR A 1 318 ? -27.389 6.013 26.682 1.00 94.44 318 THR A N 1
ATOM 2190 C CA . THR A 1 318 ? -27.037 4.889 25.811 1.00 94.44 318 THR A CA 1
ATOM 2191 C C . THR A 1 318 ? -25.525 4.827 25.634 1.00 94.44 318 THR A C 1
ATOM 2193 O O . THR A 1 318 ? -24.894 5.856 25.397 1.00 94.44 318 THR A O 1
ATOM 2196 N N . ASN A 1 319 ? -24.952 3.627 25.710 1.00 95.81 319 ASN A N 1
ATOM 2197 C CA . ASN A 1 319 ? -23.523 3.367 25.510 1.00 95.81 319 ASN A CA 1
ATOM 2198 C C . ASN A 1 319 ? -22.615 4.049 26.542 1.00 95.81 319 ASN A C 1
ATOM 2200 O O . ASN A 1 319 ? -21.426 4.246 26.288 1.00 95.81 319 ASN A O 1
ATOM 2204 N N . THR A 1 320 ? -23.160 4.414 27.708 1.00 96.38 320 THR A N 1
ATOM 2205 C CA . THR A 1 320 ? -22.376 4.989 28.807 1.00 96.38 320 THR A CA 1
ATOM 2206 C C . THR A 1 320 ? -22.282 4.086 30.032 1.00 96.38 320 THR A C 1
ATOM 2208 O O . THR A 1 320 ? -21.471 4.358 30.914 1.00 96.38 320 THR A O 1
ATOM 2211 N N . GLY A 1 321 ? -23.104 3.034 30.122 1.00 96.88 321 GLY A N 1
ATOM 2212 C CA . GLY A 1 321 ? -23.248 2.218 31.330 1.00 96.88 321 GLY A CA 1
ATOM 2213 C C . GLY A 1 321 ? -23.871 2.959 32.517 1.00 96.88 321 GLY A C 1
ATOM 2214 O O . GLY A 1 321 ? -23.717 2.528 33.661 1.00 96.88 321 GLY A O 1
ATOM 2215 N N . GLY A 1 322 ? -24.515 4.105 32.276 1.00 97.12 322 GLY A N 1
ATOM 2216 C CA . GLY A 1 322 ? -25.041 4.955 33.337 1.00 97.12 322 GLY A CA 1
ATOM 2217 C C . GLY A 1 322 ? -26.293 4.392 34.015 1.00 97.12 322 GLY A C 1
ATOM 2218 O O . GLY A 1 322 ? -27.086 3.690 33.393 1.00 97.12 322 GLY A O 1
ATOM 2219 N N . GLY A 1 323 ? -26.481 4.680 35.301 1.00 97.06 323 GLY A N 1
ATOM 2220 C CA . GLY A 1 323 ? -27.659 4.236 36.056 1.00 97.06 323 GLY A CA 1
ATOM 2221 C C . GLY A 1 323 ? -28.914 5.049 35.720 1.00 97.06 323 GLY A C 1
ATOM 2222 O O . GLY A 1 323 ? -28.816 6.234 35.410 1.00 97.06 323 GLY A O 1
ATOM 2223 N N . GLY A 1 324 ? -30.098 4.436 35.787 1.00 95.75 324 GLY A N 1
ATOM 2224 C CA . GLY A 1 324 ? -31.375 5.136 35.587 1.00 95.75 324 GLY A CA 1
ATOM 2225 C C . GLY A 1 324 ? -31.774 6.010 36.784 1.00 95.75 324 GLY A C 1
ATOM 2226 O O . GLY A 1 324 ? -31.467 5.669 37.925 1.00 95.75 324 GLY A O 1
ATOM 2227 N N . GLY A 1 325 ? -32.464 7.128 36.545 1.00 93.56 325 GLY A N 1
ATOM 2228 C CA . GLY A 1 325 ? -32.959 8.004 37.614 1.00 93.56 325 GLY A CA 1
ATOM 2229 C C . GLY A 1 325 ? -34.142 7.408 38.382 1.00 93.56 325 GLY A C 1
ATOM 2230 O O . GLY A 1 325 ? -34.878 6.583 37.848 1.00 93.56 325 GLY A O 1
ATOM 2231 N N . GLY A 1 326 ? -34.341 7.803 39.635 1.00 92.12 326 GLY A N 1
ATOM 2232 C CA . GLY A 1 326 ? -35.495 7.388 40.435 1.00 92.12 326 GLY A CA 1
ATOM 2233 C C . GLY A 1 326 ? -36.780 8.139 40.067 1.00 92.12 326 GLY A C 1
ATOM 2234 O O . GLY A 1 326 ? -36.722 9.324 39.748 1.00 92.12 326 GLY A O 1
ATOM 2235 N N . GLY A 1 327 ? -37.922 7.451 40.131 1.00 89.81 327 GLY A N 1
ATOM 2236 C CA . GLY A 1 327 ? -39.282 7.987 39.990 1.00 89.81 327 GLY A CA 1
ATOM 2237 C C . GLY A 1 327 ? -39.676 8.891 41.165 1.00 89.81 327 GLY A C 1
ATOM 2238 O O . GLY A 1 327 ? -39.084 8.771 42.228 1.00 89.81 327 GLY A O 1
ATOM 2239 N N . ALA A 1 328 ? -40.662 9.779 41.021 1.00 87.00 328 ALA A N 1
ATOM 2240 C CA . ALA A 1 328 ? -41.057 10.771 42.025 1.00 87.00 328 ALA A CA 1
ATOM 2241 C C . ALA A 1 328 ? -42.270 10.289 42.815 1.00 87.00 328 ALA A C 1
ATOM 2243 O O . ALA A 1 328 ? -43.139 9.599 42.279 1.00 87.00 328 ALA A O 1
ATOM 2244 N N . ARG A 1 329 ? -42.359 10.679 44.088 1.00 78.69 329 ARG A N 1
ATOM 2245 C CA . ARG A 1 329 ? -43.538 10.411 44.914 1.00 78.69 329 ARG A CA 1
ATOM 2246 C C . ARG A 1 329 ? -44.569 11.525 44.699 1.00 78.69 329 ARG A C 1
ATOM 2248 O O . ARG A 1 329 ? -44.202 12.694 44.753 1.00 78.69 329 ARG A O 1
ATOM 2255 N N . ASN A 1 330 ? -45.838 11.148 44.511 1.00 70.50 330 ASN A N 1
ATOM 2256 C CA . ASN A 1 330 ? -47.028 12.021 44.406 1.00 70.50 330 ASN A CA 1
ATOM 2257 C C . ASN A 1 330 ? -47.398 12.625 43.032 1.00 70.50 330 ASN A C 1
ATOM 2259 O O . ASN A 1 330 ? -48.280 13.472 42.983 1.00 70.50 330 ASN A O 1
ATOM 2263 N N . GLY A 1 331 ? -46.855 12.146 41.907 1.00 61.28 331 GLY A N 1
ATOM 2264 C CA . GLY A 1 331 ? -47.432 12.478 40.589 1.00 61.28 331 GLY A CA 1
ATOM 2265 C C . GLY A 1 331 ? -48.754 11.730 40.359 1.00 61.28 331 GLY A C 1
ATOM 2266 O O . GLY A 1 331 ? -48.765 10.495 40.412 1.00 61.28 331 GLY A O 1
ATOM 2267 N N . GLU A 1 332 ? -49.880 12.419 40.157 1.00 58.94 332 GLU A N 1
ATOM 2268 C CA . GLU A 1 332 ? -51.179 11.771 39.912 1.00 58.94 332 GLU A CA 1
ATOM 2269 C C . GLU A 1 332 ? -51.374 11.353 38.440 1.00 58.94 332 GLU A C 1
ATOM 2271 O O . GLU A 1 332 ? -51.430 12.162 37.520 1.00 58.94 332 GLU A O 1
ATOM 2276 N N . THR A 1 333 ? -51.542 10.037 38.269 1.00 56.25 333 THR A N 1
ATOM 2277 C CA . THR A 1 333 ? -52.403 9.328 37.297 1.00 56.25 333 THR A CA 1
ATOM 2278 C C . THR A 1 333 ? -52.099 9.422 35.792 1.00 56.25 333 THR A C 1
ATOM 2280 O O . THR A 1 333 ? -52.368 8.448 35.082 1.00 56.25 333 THR A O 1
ATOM 2283 N N . TYR A 1 334 ? -51.488 10.490 35.277 1.00 62.47 334 TYR A N 1
ATOM 2284 C CA . TYR A 1 334 ? -51.278 10.634 33.833 1.00 62.47 334 TYR A CA 1
ATOM 2285 C C . TYR A 1 334 ? -50.052 9.868 33.332 1.00 62.47 334 TYR A C 1
ATOM 2287 O O . TYR A 1 334 ? -48.938 9.987 33.840 1.00 62.47 334 TYR A O 1
ATOM 2295 N N . ALA A 1 335 ? -50.285 9.041 32.314 1.00 69.81 335 ALA A N 1
ATOM 2296 C CA . ALA A 1 335 ? -49.236 8.363 31.578 1.00 69.81 335 ALA A CA 1
ATOM 2297 C C . ALA A 1 335 ? -48.993 9.102 30.262 1.00 69.81 335 ALA A C 1
ATOM 2299 O O . ALA A 1 335 ? -49.939 9.389 29.529 1.00 69.81 335 ALA A O 1
ATOM 2300 N N . TYR A 1 336 ? -47.733 9.377 29.947 1.00 69.50 336 TYR A N 1
ATOM 2301 C CA . TYR A 1 336 ? -47.348 10.033 28.707 1.00 69.50 336 TYR A CA 1
ATOM 2302 C C . TYR A 1 336 ? -46.536 9.080 27.842 1.00 69.50 336 TYR A C 1
ATOM 2304 O O . TYR A 1 336 ? -45.680 8.355 28.340 1.00 69.50 336 TYR A O 1
ATOM 2312 N N . THR A 1 337 ? -46.792 9.066 26.536 1.00 72.25 337 THR A N 1
ATOM 2313 C CA . THR A 1 337 ? -45.999 8.243 25.619 1.00 72.25 337 THR A CA 1
ATOM 2314 C C . THR A 1 337 ? -44.861 9.078 25.047 1.00 72.25 337 THR A C 1
ATOM 2316 O O . THR A 1 337 ? -45.089 9.948 24.211 1.00 72.25 337 THR A O 1
ATOM 2319 N N . ILE A 1 338 ? -43.632 8.807 25.487 1.00 63.00 338 ILE A N 1
ATOM 2320 C CA . ILE A 1 338 ? -42.412 9.443 24.975 1.00 63.00 338 ILE A CA 1
ATOM 2321 C C . ILE A 1 338 ? -41.676 8.415 24.125 1.00 63.00 338 ILE A C 1
ATOM 2323 O O . ILE A 1 338 ? -41.369 7.326 24.602 1.00 63.00 338 ILE A O 1
ATOM 2327 N N . ALA A 1 339 ? -41.410 8.738 22.857 1.00 64.25 339 ALA A N 1
ATOM 2328 C CA . ALA A 1 339 ? -40.678 7.857 21.939 1.00 64.25 339 ALA A CA 1
ATOM 2329 C C . ALA A 1 339 ? -41.221 6.405 21.900 1.00 64.25 339 ALA A C 1
ATOM 2331 O O . ALA A 1 339 ? -40.460 5.440 21.885 1.00 64.25 339 ALA A O 1
ATOM 2332 N N . GLY A 1 340 ? -42.551 6.244 21.925 1.00 68.38 340 GLY A N 1
ATOM 2333 C CA . GLY A 1 340 ? -43.219 4.933 21.893 1.00 68.38 340 GLY A CA 1
ATOM 2334 C C . GLY A 1 340 ? -43.255 4.185 23.232 1.00 68.38 340 GLY A C 1
ATOM 2335 O O . GLY A 1 340 ? -43.765 3.069 23.290 1.00 68.38 340 GLY A O 1
ATOM 233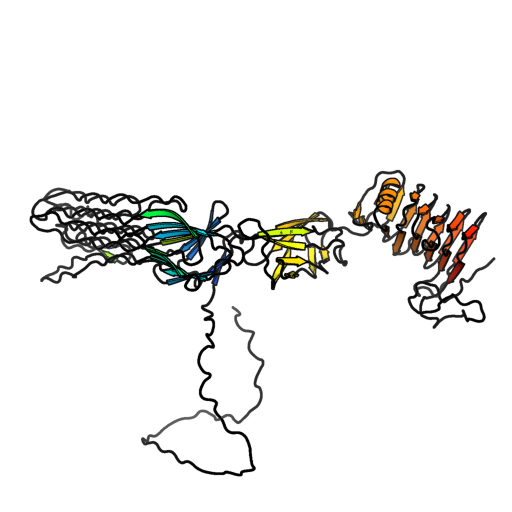6 N N . ARG A 1 341 ? -42.753 4.788 24.314 1.00 67.19 341 ARG A N 1
ATOM 2337 C CA . ARG A 1 341 ? -42.768 4.227 25.665 1.00 67.19 341 ARG A CA 1
ATOM 2338 C C . ARG A 1 341 ? -43.767 4.972 26.545 1.00 67.19 341 ARG A C 1
ATOM 2340 O O . ARG A 1 341 ? -43.659 6.181 26.711 1.00 67.19 341 ARG A O 1
ATOM 2347 N N . THR A 1 342 ? -44.706 4.246 27.147 1.00 71.19 342 THR A N 1
ATOM 2348 C CA . THR A 1 342 ? -45.628 4.808 28.140 1.00 71.19 342 THR A CA 1
ATOM 2349 C C . THR A 1 342 ? -44.910 4.996 29.473 1.00 71.19 342 THR A C 1
ATOM 2351 O O . THR A 1 342 ? -44.466 4.034 30.106 1.00 71.19 342 THR A O 1
ATOM 2354 N N . ASP A 1 343 ? -44.788 6.249 29.887 1.00 72.38 343 ASP A N 1
ATOM 2355 C CA . ASP A 1 343 ? -44.097 6.678 31.087 1.00 72.38 343 ASP A CA 1
ATOM 2356 C C . ASP A 1 343 ? -45.004 7.389 32.079 1.00 72.38 343 ASP A C 1
ATOM 2358 O O . ASP A 1 343 ? -45.984 8.028 31.712 1.00 72.38 343 ASP A O 1
ATOM 2362 N N . ARG A 1 344 ? -44.670 7.248 33.359 1.00 78.12 344 ARG A N 1
ATOM 2363 C CA . ARG A 1 344 ? -45.328 7.921 34.480 1.00 78.12 344 ARG A CA 1
ATOM 2364 C C . ARG A 1 344 ? -44.256 8.579 35.327 1.00 78.12 344 ARG A C 1
ATOM 2366 O O . ARG A 1 344 ? -43.158 8.045 35.431 1.00 78.12 344 ARG A O 1
ATOM 2373 N N . PHE A 1 345 ? -44.597 9.666 36.004 1.00 75.62 345 PHE A N 1
ATOM 2374 C CA . PHE A 1 345 ? -43.687 10.389 36.912 1.00 75.62 345 PHE A CA 1
ATOM 2375 C C . PHE A 1 345 ? -43.136 9.510 38.027 1.00 75.62 345 PHE A C 1
ATOM 2377 O O . PHE A 1 345 ? -42.021 9.680 38.501 1.00 75.62 345 PHE A O 1
ATOM 2384 N N . ARG A 1 346 ? -43.933 8.516 38.395 1.00 82.38 346 ARG A N 1
ATOM 2385 C CA . ARG A 1 346 ? -43.624 7.499 39.384 1.00 82.38 346 ARG A CA 1
ATOM 2386 C C . ARG A 1 346 ? -42.668 6.418 38.894 1.00 82.38 346 ARG A C 1
ATOM 2388 O O . ARG A 1 346 ? -42.047 5.757 39.714 1.00 82.38 346 ARG A O 1
ATOM 2395 N N . ASN A 1 347 ? -42.536 6.218 37.584 1.00 87.81 347 ASN A N 1
ATOM 2396 C CA . ASN A 1 347 ? -41.629 5.214 37.038 1.00 87.81 347 ASN A CA 1
ATOM 2397 C C . ASN A 1 347 ? -40.175 5.659 37.199 1.00 87.81 347 ASN A C 1
ATOM 2399 O O . ASN A 1 347 ? -39.853 6.826 36.988 1.00 87.81 347 ASN A O 1
ATOM 2403 N N . GLY A 1 348 ? -39.286 4.705 37.467 1.00 90.25 348 GLY A N 1
ATOM 2404 C CA . GLY A 1 348 ? -37.853 4.945 37.342 1.00 90.25 348 GLY A CA 1
ATOM 2405 C C . GLY A 1 348 ? -37.411 5.110 35.884 1.00 90.25 348 GLY A C 1
ATOM 2406 O O . GLY A 1 348 ? -38.138 4.822 34.932 1.00 90.25 348 GLY A O 1
ATOM 2407 N N . GLY A 1 349 ? -36.171 5.529 35.683 1.00 92.38 349 GLY A N 1
ATOM 2408 C CA . GLY A 1 349 ? -35.496 5.506 34.395 1.00 92.38 349 GLY A CA 1
ATOM 2409 C C . GLY A 1 349 ? -34.877 4.137 34.118 1.00 92.38 349 GLY A C 1
ATOM 2410 O O . GLY A 1 349 ? -34.454 3.440 35.036 1.00 92.38 349 GLY A O 1
ATOM 2411 N N . THR A 1 350 ? -34.795 3.720 32.854 1.00 94.62 350 THR A N 1
ATOM 2412 C CA . THR A 1 350 ? -33.981 2.542 32.495 1.00 94.62 350 THR A CA 1
ATOM 2413 C C . THR A 1 350 ? -32.498 2.863 32.620 1.00 94.62 350 THR A C 1
ATOM 2415 O O . THR A 1 350 ? -32.109 4.015 32.434 1.00 94.62 350 THR A O 1
ATOM 2418 N N . GLY A 1 351 ? -31.673 1.861 32.910 1.00 96.06 351 GLY A N 1
ATOM 2419 C CA . GLY A 1 351 ? -30.222 1.996 32.852 1.00 96.06 351 GLY A CA 1
ATOM 2420 C C . GLY A 1 351 ? -29.727 2.150 31.413 1.00 96.06 351 GLY A C 1
ATOM 2421 O O . GLY A 1 351 ? -30.388 1.734 30.460 1.00 96.06 351 GLY A O 1
ATOM 2422 N N . GLY A 1 352 ? -28.559 2.758 31.258 1.00 96.31 352 GLY A N 1
ATOM 2423 C CA . GLY A 1 352 ? -27.857 2.896 29.990 1.00 96.31 352 GLY A CA 1
ATOM 2424 C C . GLY A 1 352 ? -27.192 1.586 29.574 1.00 96.31 352 GLY A C 1
ATOM 2425 O O . GLY A 1 352 ? -26.667 0.856 30.420 1.00 96.31 352 GLY A O 1
ATOM 2426 N N . SER A 1 353 ? -27.197 1.284 28.275 1.00 96.50 353 SER A N 1
ATOM 2427 C CA . SER A 1 353 ? -26.424 0.168 27.719 1.00 96.50 353 SER A CA 1
ATOM 2428 C C . SER A 1 353 ? -24.925 0.358 27.943 1.00 96.50 353 SER A C 1
ATOM 2430 O O . SER A 1 353 ? -24.427 1.482 28.057 1.00 96.50 353 SER A O 1
ATOM 2432 N N . GLY A 1 354 ? -24.208 -0.761 27.995 1.00 97.00 354 GLY A N 1
ATOM 2433 C CA . GLY A 1 354 ? -22.757 -0.780 27.933 1.00 97.00 354 GLY A CA 1
ATOM 2434 C C . GLY A 1 354 ? -22.234 -0.406 26.545 1.00 97.00 354 GLY A C 1
ATOM 2435 O O . GLY A 1 354 ? -22.996 -0.161 25.613 1.00 97.00 354 GLY A O 1
ATOM 2436 N N . VAL A 1 355 ? -20.913 -0.392 26.406 1.00 97.69 355 VAL A N 1
ATOM 2437 C CA . VAL A 1 355 ? -20.223 -0.205 25.125 1.00 97.69 355 VAL A CA 1
ATOM 2438 C C . VAL A 1 355 ? -18.892 -0.941 25.163 1.00 97.69 355 VAL A C 1
ATOM 2440 O O . VAL A 1 355 ? -18.249 -1.018 26.214 1.00 97.69 355 VAL A O 1
ATOM 2443 N N . VAL A 1 356 ? -18.460 -1.466 24.020 1.00 98.31 356 VAL A N 1
ATOM 2444 C CA . VAL A 1 356 ? -17.080 -1.928 23.837 1.00 98.31 356 VAL A CA 1
ATOM 2445 C C . VAL A 1 356 ? -16.448 -1.121 22.715 1.00 98.31 356 VAL A C 1
ATOM 2447 O O . VAL A 1 356 ? -17.037 -0.978 21.646 1.00 98.31 356 VAL A O 1
ATOM 2450 N N . LYS A 1 357 ? -15.259 -0.568 22.955 1.00 97.44 357 LYS A N 1
ATOM 2451 C CA . LYS A 1 357 ? -14.466 0.127 21.937 1.00 97.44 357 LYS A CA 1
ATOM 2452 C C . LYS A 1 357 ? -13.119 -0.544 21.777 1.00 97.44 357 LYS A C 1
ATOM 2454 O O . LYS A 1 357 ? -12.531 -0.975 22.765 1.00 97.44 357 LYS A O 1
ATOM 2459 N N . ILE A 1 358 ? -12.639 -0.601 20.542 1.00 97.00 358 ILE A N 1
ATOM 2460 C CA . ILE A 1 358 ? -11.344 -1.175 20.180 1.00 97.00 358 ILE A CA 1
ATOM 2461 C C . ILE A 1 358 ? -10.625 -0.180 19.279 1.00 97.00 358 ILE A C 1
ATOM 2463 O O . ILE A 1 358 ? -11.227 0.316 18.335 1.00 97.00 358 ILE A O 1
ATOM 2467 N N . ALA A 1 359 ? -9.355 0.111 19.538 1.00 95.25 359 ALA A N 1
ATOM 2468 C CA . ALA A 1 359 ? -8.546 0.965 18.675 1.00 95.25 359 ALA A CA 1
ATOM 2469 C C . ALA A 1 359 ? -7.215 0.302 18.344 1.00 95.25 359 ALA A C 1
ATOM 2471 O O . ALA A 1 359 ? -6.489 -0.113 19.238 1.00 95.25 359 ALA A O 1
ATOM 2472 N N . TYR A 1 360 ? -6.851 0.235 17.069 1.00 93.88 360 TYR A N 1
ATOM 2473 C CA . TYR A 1 360 ? -5.570 -0.337 16.650 1.00 93.88 360 TYR A CA 1
ATOM 2474 C C . TYR A 1 360 ? -4.966 0.458 15.492 1.00 93.88 360 TYR A C 1
ATOM 2476 O O . TYR A 1 360 ? -5.674 1.142 14.755 1.00 93.88 360 TYR A O 1
ATOM 2484 N N . ILE A 1 361 ? -3.649 0.371 15.318 1.00 91.75 361 ILE A N 1
ATOM 2485 C CA . ILE A 1 361 ? -2.966 0.941 14.149 1.00 91.75 361 ILE A CA 1
ATOM 2486 C C . ILE A 1 361 ? -3.053 -0.078 13.013 1.00 91.75 361 ILE A C 1
ATOM 2488 O O . ILE A 1 361 ? -2.679 -1.236 13.198 1.00 91.75 361 ILE A O 1
ATOM 2492 N N . ALA A 1 362 ? -3.558 0.325 11.848 1.00 89.94 362 ALA A N 1
ATOM 2493 C CA . ALA A 1 362 ? -3.645 -0.575 10.704 1.00 89.94 362 ALA A CA 1
ATOM 2494 C C . ALA A 1 362 ? -2.243 -0.981 10.207 1.00 89.94 362 ALA A C 1
ATOM 2496 O O . ALA A 1 362 ? -1.335 -0.146 10.188 1.00 89.94 362 ALA A O 1
ATOM 2497 N N . PRO A 1 363 ? -2.044 -2.246 9.794 1.00 92.00 363 PRO A N 1
ATOM 2498 C CA . PRO A 1 363 ? -0.825 -2.629 9.095 1.00 92.00 363 PRO A CA 1
ATOM 2499 C C . PRO A 1 363 ? -0.742 -1.897 7.748 1.00 92.00 363 PRO A C 1
ATOM 2501 O O . PRO A 1 363 ? -1.744 -1.401 7.235 1.00 92.00 363 PRO A O 1
ATOM 2504 N N . ALA A 1 364 ? 0.449 -1.808 7.166 1.00 93.19 364 ALA A N 1
ATOM 2505 C CA . ALA A 1 364 ? 0.696 -0.971 5.993 1.00 93.19 364 ALA A CA 1
ATOM 2506 C C . ALA A 1 364 ? 1.451 -1.713 4.893 1.00 93.19 364 ALA A C 1
ATOM 2508 O O . ALA A 1 364 ? 2.104 -2.728 5.130 1.00 93.19 364 ALA A O 1
ATOM 2509 N N . LEU A 1 365 ? 1.382 -1.183 3.681 1.00 95.62 365 LEU A N 1
ATOM 2510 C CA . LEU A 1 365 ? 2.265 -1.560 2.590 1.00 95.62 365 LEU A CA 1
ATOM 2511 C C . LEU A 1 365 ? 3.478 -0.627 2.567 1.00 95.62 365 LEU A C 1
ATOM 2513 O O . LEU A 1 365 ? 3.387 0.554 2.894 1.00 95.62 365 LEU A O 1
ATOM 2517 N N . SER A 1 366 ? 4.630 -1.154 2.168 1.00 97.12 366 SER A N 1
ATOM 2518 C CA . SER A 1 366 ? 5.863 -0.386 2.021 1.00 97.12 366 SER A CA 1
ATOM 2519 C C . SER A 1 366 ? 6.532 -0.734 0.701 1.00 97.12 366 SER A C 1
ATOM 2521 O O . SER A 1 366 ? 6.738 -1.901 0.378 1.00 97.12 366 SER A O 1
ATOM 2523 N N . LEU A 1 367 ? 6.862 0.289 -0.078 1.00 98.06 367 LEU A N 1
ATOM 2524 C CA . LEU A 1 367 ? 7.575 0.138 -1.335 1.00 98.06 367 LEU A CA 1
ATOM 2525 C C . LEU A 1 367 ? 9.062 -0.104 -1.053 1.00 98.06 367 LEU A C 1
ATOM 2527 O O . LEU A 1 367 ? 9.724 0.744 -0.461 1.00 98.06 367 LEU A O 1
ATOM 2531 N N . THR A 1 368 ? 9.577 -1.259 -1.470 1.00 97.19 368 THR A N 1
ATOM 2532 C CA . THR A 1 368 ? 10.993 -1.641 -1.281 1.00 97.19 368 THR A CA 1
ATOM 2533 C C . THR A 1 368 ? 11.825 -1.451 -2.540 1.00 97.19 368 THR A C 1
ATOM 2535 O O . THR A 1 368 ? 13.000 -1.107 -2.469 1.00 97.19 368 THR A O 1
ATOM 2538 N N . THR A 1 369 ? 11.206 -1.622 -3.703 1.00 97.88 369 THR A N 1
ATOM 2539 C CA . THR A 1 369 ? 11.792 -1.278 -4.997 1.00 97.88 369 THR A CA 1
ATOM 2540 C C . THR A 1 369 ? 10.760 -0.468 -5.751 1.00 97.88 369 THR A C 1
ATOM 2542 O O . THR A 1 369 ? 9.652 -0.954 -5.978 1.00 97.88 369 THR A O 1
ATOM 2545 N N . SER A 1 370 ? 11.106 0.772 -6.089 1.00 97.62 370 SER A N 1
ATOM 2546 C CA . SER A 1 370 ? 10.239 1.643 -6.878 1.00 97.62 370 SER A CA 1
ATOM 2547 C C . SER A 1 370 ? 10.259 1.221 -8.337 1.00 97.62 370 SER A C 1
ATOM 2549 O O . SER A 1 370 ? 11.321 0.913 -8.881 1.00 97.62 370 SER A O 1
ATOM 2551 N N . ALA A 1 371 ? 9.094 1.247 -8.981 1.00 97.88 371 ALA A N 1
ATOM 2552 C CA . ALA A 1 371 ? 9.043 0.948 -10.406 1.00 97.88 371 ALA A CA 1
ATOM 2553 C C . ALA A 1 371 ? 9.650 2.095 -11.229 1.00 97.88 371 ALA A C 1
ATOM 2555 O O . ALA A 1 371 ? 9.429 3.266 -10.914 1.00 97.88 371 ALA A O 1
ATOM 2556 N N . ASN A 1 372 ? 10.395 1.771 -12.285 1.00 97.06 372 ASN A N 1
ATOM 2557 C CA . ASN A 1 372 ? 11.075 2.760 -13.125 1.00 97.06 372 ASN A CA 1
ATOM 2558 C C . ASN A 1 372 ? 11.258 2.254 -14.566 1.00 97.06 372 ASN A C 1
ATOM 2560 O O . ASN A 1 372 ? 11.344 1.050 -14.789 1.00 97.06 372 ASN A O 1
ATOM 2564 N N . GLY A 1 373 ? 11.337 3.165 -15.538 1.00 96.44 373 GLY A N 1
ATOM 2565 C CA . GLY A 1 373 ? 11.482 2.824 -16.958 1.00 96.44 373 GLY A CA 1
ATOM 2566 C C . GLY A 1 373 ? 10.189 2.269 -17.555 1.00 96.44 373 GLY A C 1
ATOM 2567 O O . GLY A 1 373 ? 10.151 1.128 -18.013 1.00 96.44 373 GLY A O 1
ATOM 2568 N N . ALA A 1 374 ? 9.110 3.055 -17.503 1.00 97.56 374 ALA A N 1
ATOM 2569 C CA . ALA A 1 374 ? 7.812 2.670 -18.052 1.00 97.56 374 ALA A CA 1
ATOM 2570 C C . ALA A 1 374 ? 7.608 3.219 -19.469 1.00 97.56 374 ALA A C 1
ATOM 2572 O O . ALA A 1 374 ? 7.747 4.417 -19.712 1.00 97.56 374 ALA A O 1
ATOM 2573 N N . ARG A 1 375 ? 7.182 2.342 -20.381 1.00 94.69 375 ARG A N 1
ATOM 2574 C CA . ARG A 1 375 ? 6.727 2.676 -21.737 1.00 94.69 375 ARG A CA 1
ATOM 2575 C C . ARG A 1 375 ? 5.490 1.856 -22.086 1.00 94.69 375 ARG A C 1
ATOM 2577 O O . ARG A 1 375 ? 5.299 0.765 -21.553 1.00 94.69 375 ARG A O 1
ATOM 2584 N N . VAL A 1 376 ? 4.638 2.383 -22.959 1.00 93.75 376 VAL A N 1
ATOM 2585 C CA . VAL A 1 376 ? 3.429 1.666 -23.392 1.00 93.75 376 VAL A CA 1
ATOM 2586 C C . VAL A 1 376 ? 3.822 0.414 -24.179 1.00 93.75 376 VAL A C 1
ATOM 2588 O O . VAL A 1 376 ? 4.702 0.459 -25.032 1.00 93.75 376 VAL A O 1
ATOM 2591 N N . GLY A 1 377 ? 3.166 -0.707 -23.887 1.00 90.69 377 GLY A N 1
ATOM 2592 C CA . GLY A 1 377 ? 3.342 -1.976 -24.592 1.00 90.69 377 GLY A CA 1
ATOM 2593 C C . GLY A 1 377 ? 4.525 -2.827 -24.122 1.00 90.69 377 GLY A C 1
ATOM 2594 O O . GLY A 1 377 ? 4.617 -3.978 -24.540 1.00 90.69 377 GLY A O 1
ATOM 2595 N N . ALA A 1 378 ? 5.380 -2.322 -23.227 1.00 93.25 378 ALA A N 1
ATOM 2596 C CA . ALA A 1 378 ? 6.482 -3.087 -22.647 1.00 93.25 378 ALA A CA 1
ATOM 2597 C C . ALA A 1 378 ? 6.370 -3.174 -21.124 1.00 93.25 378 ALA A C 1
ATOM 2599 O O . ALA A 1 378 ? 5.816 -2.283 -20.472 1.00 93.25 378 ALA A O 1
ATOM 2600 N N . ASP A 1 379 ? 6.938 -4.238 -20.565 1.00 96.69 379 ASP A N 1
ATOM 2601 C CA . ASP A 1 379 ? 7.078 -4.382 -19.120 1.00 96.69 379 ASP A CA 1
ATOM 2602 C C . ASP A 1 379 ? 7.919 -3.235 -18.559 1.00 96.69 379 ASP A C 1
ATOM 2604 O O . ASP A 1 379 ? 8.875 -2.772 -19.188 1.00 96.69 379 ASP A O 1
ATOM 2608 N N . ILE A 1 380 ? 7.531 -2.742 -17.381 1.00 97.81 380 ILE A N 1
ATOM 2609 C CA . ILE A 1 380 ? 8.301 -1.710 -16.690 1.00 97.81 380 ILE A CA 1
ATOM 2610 C C . ILE A 1 380 ? 9.684 -2.287 -16.377 1.00 97.81 380 ILE A C 1
ATOM 2612 O O . ILE A 1 380 ? 9.787 -3.363 -15.787 1.00 97.81 380 ILE A O 1
ATOM 2616 N N . LEU A 1 381 ? 10.734 -1.568 -16.770 1.00 96.69 381 LEU A N 1
ATOM 2617 C CA . LEU A 1 381 ? 12.104 -2.080 -16.735 1.00 96.69 381 LEU A CA 1
ATOM 2618 C C . LEU A 1 381 ? 12.542 -2.483 -15.320 1.00 96.69 381 LEU A C 1
ATOM 2620 O O . LEU A 1 381 ? 13.080 -3.567 -15.112 1.00 96.69 381 LEU A O 1
ATOM 2624 N N . VAL A 1 382 ? 12.249 -1.634 -14.333 1.00 97.62 382 VAL A N 1
ATOM 2625 C CA . VAL A 1 382 ? 12.402 -1.953 -12.912 1.00 97.62 382 VAL A CA 1
ATOM 2626 C C . VAL A 1 382 ? 11.034 -2.291 -12.347 1.00 97.62 382 VAL A C 1
ATOM 2628 O O . VAL A 1 382 ? 10.188 -1.410 -12.194 1.00 97.62 382 VAL A O 1
ATOM 2631 N N . GLN A 1 383 ? 10.808 -3.563 -12.035 1.00 98.00 383 GLN A N 1
ATOM 2632 C CA . GLN A 1 383 ? 9.553 -4.012 -11.445 1.00 98.00 383 GLN A CA 1
ATOM 2633 C C . GLN A 1 383 ? 9.459 -3.617 -9.962 1.00 98.00 383 GLN A C 1
ATOM 2635 O O . GLN A 1 383 ? 10.451 -3.707 -9.232 1.00 98.00 383 GLN A O 1
ATOM 2640 N N . PRO A 1 384 ? 8.276 -3.194 -9.486 1.00 98.44 384 PRO A N 1
ATOM 2641 C CA . PRO A 1 384 ? 8.103 -2.841 -8.090 1.00 98.44 384 PRO A CA 1
ATOM 2642 C C . PRO A 1 384 ? 8.084 -4.067 -7.177 1.00 98.44 384 PRO A C 1
ATOM 2644 O O . PRO A 1 384 ? 7.637 -5.155 -7.547 1.00 98.44 384 PRO A O 1
ATOM 2647 N N . SER A 1 385 ? 8.504 -3.853 -5.934 1.00 98.38 385 SER A N 1
ATOM 2648 C CA . SER A 1 385 ? 8.408 -4.842 -4.861 1.00 98.38 385 SER A CA 1
ATOM 2649 C C . SER A 1 385 ? 7.803 -4.206 -3.615 1.00 98.38 385 SER A C 1
ATOM 2651 O O . SER A 1 385 ? 8.272 -3.160 -3.150 1.00 98.38 385 SER A O 1
ATOM 2653 N N . ILE A 1 386 ? 6.763 -4.834 -3.067 1.00 98.69 386 ILE A N 1
ATOM 2654 C CA . ILE A 1 386 ? 5.973 -4.319 -1.945 1.00 98.69 386 ILE A CA 1
ATOM 2655 C C . ILE A 1 386 ? 6.135 -5.237 -0.735 1.00 98.69 386 ILE A C 1
ATOM 2657 O O . ILE A 1 386 ? 5.832 -6.424 -0.803 1.00 98.69 386 ILE A O 1
ATOM 2661 N N . GLN A 1 387 ? 6.583 -4.682 0.386 1.00 98.25 387 GLN A N 1
ATOM 2662 C CA . GLN A 1 387 ? 6.698 -5.360 1.673 1.00 98.25 387 GLN A CA 1
ATOM 2663 C C . GLN A 1 387 ? 5.469 -5.066 2.534 1.00 98.25 387 GLN A C 1
ATOM 2665 O O . GLN A 1 387 ? 5.108 -3.906 2.738 1.00 98.25 387 GLN A O 1
ATOM 2670 N N . LEU A 1 388 ? 4.880 -6.107 3.117 1.00 97.00 388 LEU A N 1
ATOM 2671 C CA . LEU A 1 388 ? 3.898 -5.950 4.185 1.00 97.00 388 LEU A CA 1
ATOM 2672 C C . LEU A 1 388 ? 4.580 -5.471 5.470 1.00 97.00 388 LEU A C 1
ATOM 2674 O O . LEU A 1 388 ? 5.598 -6.031 5.892 1.00 97.00 388 LEU A O 1
ATOM 2678 N N . LYS A 1 389 ? 3.989 -4.475 6.122 1.00 95.62 389 LYS A N 1
ATOM 2679 C CA . LYS A 1 389 ? 4.396 -3.956 7.426 1.00 95.62 389 LYS A CA 1
ATOM 2680 C C . LYS A 1 389 ? 3.316 -4.228 8.458 1.00 95.62 389 LYS A C 1
ATOM 2682 O O . LYS A 1 389 ? 2.128 -4.061 8.191 1.00 95.62 389 LYS A O 1
ATOM 2687 N N . ASN A 1 390 ? 3.735 -4.639 9.646 1.00 92.88 390 ASN A N 1
ATOM 2688 C CA . ASN A 1 390 ? 2.849 -4.744 10.795 1.00 92.88 390 ASN A CA 1
ATOM 2689 C C . ASN A 1 390 ? 2.540 -3.348 11.370 1.00 92.88 390 ASN A C 1
ATOM 2691 O O . ASN A 1 390 ? 3.128 -2.343 10.969 1.00 92.88 390 ASN A O 1
ATOM 2695 N N . SER A 1 391 ? 1.626 -3.285 12.334 1.00 91.00 391 SER A N 1
ATOM 2696 C CA . SER A 1 391 ? 1.209 -2.042 12.997 1.00 91.00 391 SER A CA 1
ATOM 2697 C C . SER A 1 391 ? 2.309 -1.355 13.819 1.00 91.00 391 SER A C 1
ATOM 2699 O O . SER A 1 391 ? 2.152 -0.202 14.206 1.00 91.00 391 SER A O 1
ATOM 2701 N N . ALA A 1 392 ? 3.417 -2.052 14.090 1.00 88.94 392 ALA A N 1
ATOM 2702 C CA . ALA A 1 392 ? 4.615 -1.526 14.744 1.00 88.94 392 ALA A CA 1
ATOM 2703 C C . ALA A 1 392 ? 5.721 -1.141 13.734 1.00 88.94 392 ALA A C 1
ATOM 2705 O O . ALA A 1 392 ? 6.877 -0.971 14.118 1.00 88.94 392 ALA A O 1
ATOM 2706 N N . SER A 1 393 ? 5.390 -1.035 12.440 1.00 87.62 393 SER A N 1
ATOM 2707 C CA . SER A 1 393 ? 6.304 -0.704 11.330 1.00 87.62 393 SER A CA 1
ATOM 2708 C C . SER A 1 393 ? 7.399 -1.743 11.027 1.00 87.62 393 SER A C 1
ATOM 2710 O O . SER A 1 393 ? 8.241 -1.533 10.145 1.00 87.62 393 SER A O 1
ATOM 2712 N N . GLY A 1 394 ? 7.378 -2.896 11.700 1.00 92.44 394 GLY A N 1
ATOM 2713 C CA . GLY A 1 394 ? 8.221 -4.050 11.387 1.00 92.44 394 GLY A CA 1
ATOM 2714 C C . GLY A 1 394 ? 7.728 -4.803 10.149 1.00 92.44 394 GLY A C 1
ATOM 2715 O O . GLY A 1 394 ? 6.579 -4.654 9.735 1.00 92.44 394 GLY A O 1
ATOM 2716 N N . ASN A 1 395 ? 8.585 -5.627 9.540 1.00 94.81 395 ASN A N 1
ATOM 2717 C CA . ASN A 1 395 ? 8.165 -6.492 8.433 1.00 94.81 395 ASN A CA 1
ATOM 2718 C C . ASN A 1 395 ? 7.160 -7.539 8.929 1.00 94.81 395 ASN A C 1
ATOM 2720 O O . ASN A 1 395 ? 7.347 -8.138 9.988 1.00 94.81 395 ASN A O 1
ATOM 2724 N N . LEU A 1 396 ? 6.100 -7.757 8.154 1.00 94.56 396 LEU A N 1
ATOM 2725 C CA . LEU A 1 396 ? 5.107 -8.792 8.412 1.00 94.56 396 LEU A CA 1
ATOM 2726 C C . LEU A 1 396 ? 5.344 -9.980 7.479 1.00 94.56 396 LEU A C 1
ATOM 2728 O O . LEU A 1 396 ? 5.065 -9.893 6.287 1.00 94.56 396 LEU A O 1
ATOM 2732 N N . SER A 1 397 ? 5.804 -11.098 8.034 1.00 93.50 397 SER A N 1
ATOM 2733 C CA . SER A 1 397 ? 5.951 -12.362 7.309 1.00 93.50 397 SER A CA 1
ATOM 2734 C C . SER A 1 397 ? 4.588 -13.028 7.126 1.00 93.50 397 SER A C 1
ATOM 2736 O O . SER A 1 397 ? 4.087 -13.693 8.030 1.00 93.50 397 SER A O 1
ATOM 2738 N N . SER A 1 398 ? 3.965 -12.816 5.968 1.00 91.88 398 SER A N 1
ATOM 2739 C CA . SER A 1 398 ? 2.680 -13.423 5.613 1.00 91.88 398 SER A CA 1
ATOM 2740 C C . SER A 1 398 ? 2.628 -13.712 4.119 1.00 91.88 398 SER A C 1
ATOM 2742 O O . SER A 1 398 ? 2.818 -12.807 3.303 1.00 91.88 398 SER A O 1
ATOM 2744 N N . SER A 1 399 ? 2.374 -14.970 3.761 1.00 94.25 399 SER A N 1
ATOM 2745 C CA . SER A 1 399 ? 2.265 -15.407 2.367 1.00 94.25 399 SER A CA 1
ATOM 2746 C C . SER A 1 399 ? 0.812 -15.436 1.903 1.00 94.25 399 SER A C 1
ATOM 2748 O O . SER A 1 399 ? -0.096 -15.646 2.704 1.00 94.25 399 SER A O 1
ATOM 2750 N N . GLY A 1 400 ? 0.596 -15.257 0.600 1.00 94.38 400 GLY A N 1
ATOM 2751 C CA . GLY A 1 400 ? -0.729 -15.366 -0.012 1.00 94.38 400 GLY A CA 1
ATOM 2752 C C . GLY A 1 400 ? -1.537 -14.067 -0.020 1.00 94.38 400 GLY A C 1
ATOM 2753 O O . GLY A 1 400 ? -2.673 -14.070 -0.484 1.00 94.38 400 GLY A O 1
ATOM 2754 N N . VAL A 1 401 ? -0.971 -12.947 0.443 1.00 93.75 401 VAL A N 1
ATOM 2755 C CA . VAL A 1 401 ? -1.625 -11.637 0.344 1.00 93.75 401 VAL A CA 1
ATOM 2756 C C . VAL A 1 401 ? -1.462 -11.114 -1.079 1.00 93.75 401 VAL A C 1
ATOM 2758 O O . VAL A 1 401 ? -0.342 -10.953 -1.565 1.00 93.75 401 VAL A O 1
ATOM 2761 N N . VAL A 1 402 ? -2.582 -10.848 -1.749 1.00 96.62 402 VAL A N 1
ATOM 2762 C CA . VAL A 1 402 ? -2.596 -10.275 -3.100 1.00 96.62 402 VAL A CA 1
ATOM 2763 C C . VAL A 1 402 ? -2.487 -8.757 -3.003 1.00 96.62 402 VAL A C 1
ATOM 2765 O O . VAL A 1 402 ? -3.373 -8.092 -2.467 1.00 96.62 402 VAL A O 1
ATOM 2768 N N . VAL A 1 403 ? -1.404 -8.210 -3.548 1.00 97.88 403 VAL A N 1
ATOM 2769 C CA . VAL A 1 403 ? -1.180 -6.771 -3.692 1.00 97.88 403 VAL A CA 1
ATOM 2770 C C . VAL A 1 403 ? -1.546 -6.357 -5.111 1.00 97.88 403 VAL A C 1
ATOM 2772 O O . VAL A 1 403 ? -1.039 -6.926 -6.077 1.00 97.88 403 VAL A O 1
ATOM 2775 N N . THR A 1 404 ? -2.404 -5.347 -5.234 1.00 97.94 404 THR A N 1
ATOM 2776 C CA . THR A 1 404 ? -2.887 -4.826 -6.519 1.00 97.94 404 THR A CA 1
ATOM 2777 C C . THR A 1 404 ? -2.347 -3.423 -6.761 1.00 97.94 404 THR A C 1
ATOM 2779 O O . THR A 1 404 ? -2.498 -2.548 -5.907 1.00 97.94 404 THR A O 1
ATOM 2782 N N . ALA A 1 405 ? -1.739 -3.208 -7.926 1.00 98.31 405 ALA A N 1
ATOM 2783 C CA . ALA A 1 405 ? -1.319 -1.906 -8.425 1.00 98.31 405 ALA A CA 1
ATOM 2784 C C . ALA A 1 405 ? -2.442 -1.261 -9.252 1.00 98.31 405 ALA A C 1
ATOM 2786 O O . ALA A 1 405 ? -3.046 -1.905 -10.108 1.00 98.31 405 ALA A O 1
ATOM 2787 N N . ALA A 1 406 ? -2.697 0.025 -9.038 1.00 97.19 406 ALA A N 1
ATOM 2788 C CA . ALA A 1 406 ? -3.675 0.801 -9.791 1.00 97.19 406 ALA A CA 1
ATOM 2789 C C . ALA A 1 406 ? -3.142 2.204 -10.097 1.00 97.19 406 ALA A C 1
ATOM 2791 O O . ALA A 1 406 ? -2.410 2.784 -9.296 1.00 97.19 406 ALA A O 1
ATOM 2792 N N . VAL A 1 407 ? -3.538 2.770 -11.237 1.00 97.50 407 VAL A N 1
ATOM 2793 C CA . VAL A 1 407 ? -3.299 4.187 -11.544 1.00 97.50 407 VAL A CA 1
ATOM 2794 C C . VAL A 1 407 ? -4.372 5.008 -10.837 1.00 97.50 407 VAL A C 1
ATOM 2796 O O . VAL A 1 407 ? -5.555 4.838 -11.117 1.00 97.50 407 VAL A O 1
ATOM 2799 N N . THR A 1 408 ? -3.974 5.884 -9.916 1.00 94.81 408 THR A N 1
ATOM 2800 C CA . THR A 1 408 ? -4.910 6.745 -9.166 1.00 94.81 408 THR A CA 1
ATOM 2801 C C . THR A 1 408 ? -4.841 8.213 -9.565 1.00 94.81 408 THR A C 1
ATOM 2803 O O . THR A 1 408 ? -5.751 8.972 -9.248 1.00 94.81 408 THR A O 1
ATOM 2806 N N . SER A 1 409 ? -3.794 8.617 -10.287 1.00 95.31 409 SER A N 1
ATOM 2807 C CA . SER A 1 409 ? -3.688 9.930 -10.929 1.00 95.31 409 SER A CA 1
ATOM 2808 C C . SER A 1 409 ? -2.973 9.802 -12.273 1.00 95.31 409 SER A C 1
ATOM 2810 O O . SER A 1 409 ? -2.006 9.042 -12.392 1.00 95.31 409 SER A O 1
ATOM 2812 N N . GLY A 1 410 ? -3.446 10.547 -13.274 1.00 92.75 410 GLY A N 1
ATOM 2813 C CA . GLY A 1 410 ? -3.086 10.370 -14.682 1.00 92.75 410 GLY A CA 1
ATOM 2814 C C . GLY A 1 410 ? -3.992 9.361 -15.396 1.00 92.75 410 GLY A C 1
ATOM 2815 O O . GLY A 1 410 ? -4.981 8.888 -14.840 1.00 92.75 410 GLY A O 1
ATOM 2816 N N . THR A 1 411 ? -3.664 9.034 -16.647 1.00 93.62 411 THR A N 1
ATOM 2817 C CA . THR A 1 411 ? -4.420 8.062 -17.453 1.00 93.62 411 THR A CA 1
ATOM 2818 C C . THR A 1 411 ? -3.504 6.935 -17.914 1.00 93.62 411 THR A C 1
ATOM 2820 O O . THR A 1 411 ? -2.499 7.166 -18.584 1.00 93.62 411 THR A O 1
ATOM 2823 N N . GLY A 1 412 ? -3.849 5.701 -17.555 1.00 94.56 412 GLY A N 1
ATOM 2824 C CA . GLY A 1 412 ? -3.094 4.516 -17.940 1.00 94.56 412 GLY A CA 1
ATOM 2825 C C . GLY A 1 412 ? -3.847 3.233 -17.611 1.00 94.56 412 GLY A C 1
ATOM 2826 O O . GLY A 1 412 ? -4.582 3.179 -16.629 1.00 94.56 412 GLY A O 1
ATOM 2827 N N . VAL A 1 413 ? -3.663 2.206 -18.438 1.00 96.69 413 VAL A N 1
ATOM 2828 C CA . VAL A 1 413 ? -4.256 0.877 -18.246 1.00 96.69 413 VAL A CA 1
ATOM 2829 C C . VAL A 1 413 ? -3.142 -0.120 -17.978 1.00 96.69 413 VAL A C 1
ATOM 2831 O O . VAL A 1 413 ? -2.253 -0.306 -18.812 1.00 96.69 413 VAL A O 1
ATOM 2834 N N . LEU A 1 414 ? -3.192 -0.769 -16.816 1.00 97.94 414 LEU A N 1
ATOM 2835 C CA . LEU A 1 414 ? -2.189 -1.740 -16.390 1.00 97.94 414 LEU A CA 1
ATOM 2836 C C . LEU A 1 414 ? -2.558 -3.168 -16.813 1.00 97.94 414 LEU A C 1
ATOM 2838 O O . LEU A 1 414 ? -3.725 -3.549 -16.830 1.00 97.94 414 LEU A O 1
ATOM 2842 N N . SER A 1 415 ? -1.536 -3.970 -17.088 1.00 97.75 415 SER A N 1
ATOM 2843 C CA . SER A 1 415 ? -1.577 -5.435 -17.161 1.00 97.75 415 SER A CA 1
ATOM 2844 C C . SER A 1 415 ? -0.508 -5.991 -16.217 1.00 97.75 415 SER A C 1
ATOM 2846 O O . SER A 1 415 ? 0.439 -5.277 -15.890 1.00 97.75 415 SER A O 1
ATOM 2848 N N . GLY A 1 416 ? -0.663 -7.234 -15.745 1.00 97.62 416 GLY A N 1
ATOM 2849 C CA . GLY A 1 416 ? 0.228 -7.781 -14.707 1.00 97.62 416 GLY A CA 1
ATOM 2850 C C . GLY A 1 416 ? 0.123 -7.012 -13.382 1.00 97.62 416 GLY A C 1
ATOM 2851 O O . GLY A 1 416 ? 1.093 -6.873 -12.649 1.00 97.62 416 GLY A O 1
ATOM 2852 N N . ALA A 1 417 ? -1.059 -6.453 -13.098 1.00 97.69 417 ALA A N 1
ATOM 2853 C CA . ALA A 1 417 ? -1.293 -5.489 -12.023 1.00 97.69 417 ALA A CA 1
ATOM 2854 C C . ALA A 1 417 ? -1.400 -6.107 -10.619 1.00 97.69 417 ALA A C 1
ATOM 2856 O O . ALA A 1 417 ? -1.761 -5.414 -9.671 1.00 97.69 417 ALA A O 1
ATOM 2857 N N . THR A 1 418 ? -1.075 -7.388 -10.458 1.00 98.19 418 THR A N 1
ATOM 2858 C CA . THR A 1 418 ? -1.160 -8.096 -9.177 1.00 98.19 418 THR A CA 1
ATOM 2859 C C . THR A 1 418 ? 0.108 -8.886 -8.901 1.00 98.19 418 THR A C 1
ATOM 2861 O O . THR A 1 418 ? 0.609 -9.569 -9.791 1.00 98.19 418 THR A O 1
ATOM 2864 N N . ALA A 1 419 ? 0.553 -8.880 -7.649 1.00 98.31 419 ALA A N 1
ATOM 2865 C CA . ALA A 1 419 ? 1.596 -9.760 -7.136 1.00 98.31 419 ALA A CA 1
ATOM 2866 C C . ALA A 1 419 ? 1.129 -10.397 -5.819 1.00 98.31 419 ALA A C 1
ATOM 2868 O O . ALA A 1 419 ? 0.365 -9.792 -5.070 1.00 98.31 419 ALA A O 1
ATOM 2869 N N . THR A 1 420 ? 1.578 -11.618 -5.530 1.00 98.19 420 THR A N 1
ATOM 2870 C CA . THR A 1 420 ? 1.233 -12.329 -4.286 1.00 98.19 420 THR A CA 1
ATOM 2871 C C . THR A 1 420 ? 2.449 -12.399 -3.376 1.00 98.19 420 THR A C 1
ATOM 2873 O O . THR A 1 420 ? 3.562 -12.623 -3.852 1.00 98.19 420 THR A O 1
ATOM 2876 N N . THR A 1 421 ? 2.257 -12.214 -2.071 1.00 98.19 421 THR A N 1
ATOM 2877 C CA . THR A 1 421 ? 3.367 -12.241 -1.119 1.00 98.19 421 THR A CA 1
ATOM 2878 C C . THR A 1 421 ? 3.955 -13.639 -0.916 1.00 98.19 421 THR A C 1
ATOM 2880 O O . THR A 1 421 ? 3.239 -14.634 -0.745 1.00 98.19 421 THR A O 1
ATOM 2883 N N . ASN A 1 422 ? 5.285 -13.708 -0.866 1.00 97.56 422 ASN A N 1
ATOM 2884 C CA . ASN A 1 422 ? 6.025 -14.888 -0.414 1.00 97.56 422 ASN A CA 1
ATOM 2885 C C . ASN A 1 422 ? 5.984 -15.036 1.126 1.00 97.56 422 ASN A C 1
ATOM 2887 O O . ASN A 1 422 ? 5.353 -14.245 1.826 1.00 97.56 422 ASN A O 1
ATOM 2891 N N . SER A 1 423 ? 6.682 -16.036 1.677 1.00 96.12 423 SER A N 1
ATOM 2892 C CA . SER A 1 423 ? 6.758 -16.285 3.129 1.00 96.12 423 SER A CA 1
ATOM 2893 C C . SER A 1 423 ? 7.313 -15.113 3.946 1.00 96.12 423 SER A C 1
ATOM 2895 O O . SER A 1 423 ? 6.997 -14.993 5.125 1.00 96.12 423 SER A O 1
ATOM 2897 N N . SER A 1 424 ? 8.106 -14.234 3.330 1.00 96.31 424 SER A N 1
ATOM 2898 C CA . SER A 1 424 ? 8.670 -13.036 3.965 1.00 96.31 424 SER A CA 1
ATOM 2899 C C . SER A 1 424 ? 7.744 -11.813 3.877 1.00 96.31 424 SER A C 1
ATOM 2901 O O . SER A 1 424 ? 8.109 -10.727 4.327 1.00 96.31 424 SER A O 1
ATOM 2903 N N . GLY A 1 425 ? 6.546 -11.957 3.296 1.00 97.00 425 GLY A N 1
ATOM 2904 C CA . GLY A 1 425 ? 5.605 -10.849 3.124 1.00 97.00 425 GLY A CA 1
ATOM 2905 C C . GLY A 1 425 ? 5.977 -9.878 2.009 1.00 97.00 425 GLY A C 1
ATOM 2906 O O . GLY A 1 425 ? 5.569 -8.720 2.059 1.00 97.00 425 GLY A O 1
ATOM 2907 N N . VAL A 1 426 ? 6.760 -10.319 1.023 1.00 98.38 426 VAL A N 1
ATOM 2908 C CA . VAL A 1 426 ? 7.150 -9.497 -0.128 1.00 98.38 426 VAL A CA 1
ATOM 2909 C C . VAL A 1 426 ? 6.357 -9.921 -1.357 1.00 98.38 426 VAL A C 1
ATOM 2911 O O . VAL A 1 426 ? 6.414 -11.085 -1.754 1.00 98.38 426 VAL A O 1
ATOM 2914 N N . ALA A 1 427 ? 5.635 -8.979 -1.960 1.00 98.56 427 ALA A N 1
ATOM 2915 C CA . ALA A 1 427 ? 4.974 -9.122 -3.250 1.00 98.56 427 ALA A CA 1
ATOM 2916 C C . ALA A 1 427 ? 5.851 -8.484 -4.336 1.00 98.56 427 ALA A C 1
ATOM 2918 O O . ALA A 1 427 ? 5.939 -7.258 -4.434 1.00 98.56 427 ALA A O 1
ATOM 2919 N N . GLN A 1 428 ? 6.507 -9.324 -5.137 1.00 98.19 428 GLN A N 1
ATOM 2920 C CA . GLN A 1 428 ? 7.336 -8.895 -6.261 1.00 98.19 428 GLN A CA 1
ATOM 2921 C C . GLN A 1 428 ? 6.538 -8.997 -7.560 1.00 98.19 428 GLN A C 1
ATOM 2923 O O . GLN A 1 428 ? 6.027 -10.064 -7.899 1.00 98.19 428 GLN A O 1
ATOM 2928 N N . PHE A 1 429 ? 6.433 -7.886 -8.282 1.00 98.50 429 PHE A N 1
ATOM 2929 C CA . PHE A 1 429 ? 5.845 -7.868 -9.616 1.00 98.50 429 PHE A CA 1
ATOM 2930 C C . PHE A 1 429 ? 6.880 -8.359 -10.636 1.00 98.50 429 PHE A C 1
ATOM 2932 O O . PHE A 1 429 ? 8.079 -8.145 -10.461 1.00 98.50 429 PHE A O 1
ATOM 2939 N N . THR A 1 430 ? 6.431 -9.045 -11.686 1.00 97.56 430 THR A N 1
ATOM 2940 C CA . THR A 1 430 ? 7.325 -9.603 -12.720 1.00 97.56 430 THR A CA 1
ATOM 2941 C C . THR A 1 430 ? 6.962 -9.171 -14.135 1.00 97.56 430 THR A C 1
ATOM 2943 O O . THR A 1 430 ? 7.807 -9.246 -15.017 1.00 97.56 430 THR A O 1
ATOM 2946 N N . ASN A 1 431 ? 5.730 -8.712 -14.353 1.00 97.00 431 ASN A N 1
ATOM 2947 C CA . ASN A 1 431 ? 5.189 -8.354 -15.664 1.00 97.00 431 ASN A CA 1
ATOM 2948 C C . ASN A 1 431 ? 4.244 -7.140 -15.594 1.00 97.00 431 ASN A C 1
ATOM 2950 O O . ASN A 1 431 ? 3.316 -7.014 -16.401 1.00 97.00 431 ASN A O 1
ATOM 2954 N N . LEU A 1 432 ? 4.437 -6.259 -14.603 1.00 98.38 432 LEU A N 1
ATOM 2955 C CA . LEU A 1 432 ? 3.676 -5.018 -14.513 1.00 98.38 432 LEU A CA 1
ATOM 2956 C C . LEU A 1 432 ? 4.016 -4.149 -15.721 1.00 98.38 432 LEU A C 1
ATOM 2958 O O . LEU A 1 432 ? 5.182 -3.802 -15.935 1.00 98.38 432 LEU A O 1
ATOM 2962 N N . ARG A 1 433 ? 2.990 -3.775 -16.487 1.00 97.69 433 ARG A N 1
ATOM 2963 C CA . ARG A 1 433 ? 3.143 -2.986 -17.712 1.00 97.69 433 ARG A CA 1
ATOM 2964 C C . ARG A 1 433 ? 1.967 -2.067 -17.972 1.00 97.69 433 ARG A C 1
ATOM 2966 O O . ARG A 1 433 ? 0.835 -2.377 -17.600 1.00 97.69 433 ARG A O 1
ATOM 2973 N N . PHE A 1 434 ? 2.223 -0.986 -18.701 1.00 98.00 434 PHE A N 1
ATOM 2974 C CA . PHE A 1 434 ? 1.173 -0.146 -19.269 1.00 98.00 434 PHE A CA 1
ATOM 2975 C C . PHE A 1 434 ? 0.789 -0.671 -20.653 1.00 98.00 434 PHE A C 1
ATOM 2977 O O . PHE A 1 434 ? 1.629 -0.768 -21.540 1.00 98.00 434 PHE A O 1
ATOM 2984 N N . THR A 1 435 ? -0.484 -0.994 -20.855 1.00 97.06 435 THR A N 1
ATOM 2985 C CA . THR A 1 435 ? -1.037 -1.371 -22.171 1.00 97.06 435 THR A CA 1
ATOM 2986 C C . THR A 1 435 ? -1.472 -0.151 -22.982 1.00 97.06 435 THR A C 1
ATOM 2988 O O . THR A 1 435 ? -1.407 -0.170 -24.206 1.00 97.06 435 THR A O 1
ATOM 2991 N N . SER A 1 436 ? -1.844 0.932 -22.301 1.00 96.31 436 SER A N 1
ATOM 2992 C CA . SER A 1 436 ? -2.118 2.253 -22.868 1.00 96.31 436 SER A CA 1
ATOM 2993 C C . SER A 1 436 ? -1.955 3.323 -21.784 1.00 96.31 436 SER A C 1
ATOM 2995 O O . SER A 1 436 ? -1.961 3.002 -20.593 1.00 96.31 436 SER A O 1
ATOM 2997 N N . GLY A 1 437 ? -1.844 4.594 -22.169 1.00 94.75 437 GLY A N 1
ATOM 2998 C CA . GLY A 1 437 ? -1.810 5.719 -21.231 1.00 94.75 437 GLY A CA 1
ATOM 2999 C C . GLY A 1 437 ? -1.300 7.011 -21.859 1.00 94.75 437 GLY A C 1
ATOM 3000 O O . GLY A 1 437 ? -0.815 7.004 -22.989 1.00 94.75 437 GLY A O 1
ATOM 3001 N N . THR A 1 438 ? -1.407 8.112 -21.118 1.00 95.38 438 THR A N 1
ATOM 3002 C CA . THR A 1 438 ? -0.846 9.411 -21.517 1.00 95.38 438 THR A CA 1
ATOM 3003 C C . THR A 1 438 ? 0.563 9.564 -20.954 1.00 95.38 438 THR A C 1
ATOM 3005 O O . THR A 1 438 ? 0.794 9.283 -19.778 1.00 95.38 438 THR A O 1
ATOM 3008 N N . LEU A 1 439 ? 1.502 10.015 -21.790 1.00 96.06 439 LEU A N 1
ATOM 3009 C CA . LEU A 1 439 ? 2.879 10.287 -21.373 1.00 96.06 439 LEU A CA 1
ATOM 3010 C C . LEU A 1 439 ? 2.926 11.360 -20.276 1.00 96.06 439 LEU A C 1
ATOM 3012 O O . LEU A 1 439 ? 2.126 12.294 -20.270 1.00 96.06 439 LEU A O 1
ATOM 3016 N N . GLY A 1 440 ? 3.894 11.248 -19.369 1.00 95.94 440 GLY A N 1
ATOM 3017 C CA . GLY A 1 440 ? 4.059 12.170 -18.244 1.00 95.94 440 GLY A CA 1
ATOM 3018 C C . GLY A 1 440 ? 4.151 11.452 -16.904 1.00 95.94 440 GLY A C 1
ATOM 3019 O O . GLY A 1 440 ? 4.426 10.257 -16.853 1.00 95.94 440 GLY A O 1
ATOM 3020 N N . THR A 1 441 ? 3.972 12.190 -15.811 1.00 96.38 441 THR A N 1
ATOM 3021 C CA . THR A 1 441 ? 4.019 11.637 -14.450 1.00 96.38 441 THR A CA 1
ATOM 3022 C C . THR A 1 441 ? 2.646 11.111 -14.041 1.00 96.38 441 THR A C 1
ATOM 3024 O O . THR A 1 441 ? 1.661 11.843 -14.091 1.00 96.38 441 THR A O 1
ATOM 3027 N N . LEU A 1 442 ? 2.597 9.860 -13.592 1.00 97.62 442 LEU A N 1
ATOM 3028 C CA . LEU A 1 442 ? 1.414 9.183 -13.069 1.00 97.62 442 LEU A CA 1
ATOM 3029 C C . LEU A 1 442 ? 1.649 8.780 -11.616 1.00 97.62 442 LEU A C 1
ATOM 3031 O O . LEU A 1 442 ? 2.794 8.596 -11.196 1.00 97.62 442 LEU A O 1
ATOM 3035 N N . THR A 1 443 ? 0.562 8.569 -10.875 1.00 97.81 443 THR A N 1
ATOM 3036 C CA . THR A 1 443 ? 0.613 7.994 -9.526 1.00 97.81 443 THR A CA 1
ATOM 3037 C C . THR A 1 443 ? 0.105 6.561 -9.555 1.00 97.81 443 THR A C 1
ATOM 3039 O O . THR A 1 443 ? -1.043 6.307 -9.928 1.00 97.81 443 THR A O 1
ATOM 3042 N N . LEU A 1 444 ? 0.957 5.631 -9.123 1.00 98.06 444 LEU A N 1
ATOM 3043 C CA . LEU A 1 444 ? 0.589 4.245 -8.856 1.00 98.06 444 LEU A CA 1
ATOM 3044 C C . LEU A 1 444 ? 0.284 4.075 -7.370 1.00 98.06 444 LEU A C 1
ATOM 3046 O O . LEU A 1 444 ? 1.080 4.479 -6.524 1.00 98.06 444 LEU A O 1
ATOM 3050 N N . THR A 1 445 ? -0.851 3.456 -7.062 1.00 97.38 445 THR A N 1
ATOM 3051 C CA . THR A 1 445 ? -1.234 3.029 -5.714 1.00 97.38 445 THR A CA 1
ATOM 3052 C C . THR A 1 445 ? -1.205 1.516 -5.640 1.00 97.38 445 THR A C 1
ATOM 3054 O O . THR A 1 445 ? -1.832 0.840 -6.452 1.00 97.38 445 THR A O 1
ATOM 3057 N N . TYR A 1 446 ? -0.503 0.997 -4.645 1.00 97.56 446 TYR A N 1
ATOM 3058 C CA . TYR A 1 446 ? -0.514 -0.407 -4.275 1.00 97.56 446 TYR A CA 1
ATOM 3059 C C . TYR A 1 446 ? -1.455 -0.587 -3.090 1.00 97.56 446 TYR A C 1
ATOM 3061 O O . TYR A 1 446 ? -1.385 0.174 -2.122 1.00 97.56 446 TYR A O 1
ATOM 3069 N N . SER A 1 447 ? -2.335 -1.579 -3.175 1.00 93.62 447 SER A N 1
ATOM 3070 C CA . SER A 1 447 ? -3.371 -1.846 -2.176 1.00 93.62 447 SER A CA 1
ATOM 3071 C C . SER A 1 447 ? -3.504 -3.337 -1.891 1.00 93.62 447 SER A C 1
ATOM 3073 O O . SER A 1 447 ? -3.245 -4.172 -2.761 1.00 93.62 447 SER A O 1
ATOM 3075 N N . ALA A 1 448 ? -3.898 -3.661 -0.663 1.00 91.25 448 ALA A N 1
ATOM 3076 C CA . ALA A 1 448 ? -4.259 -5.003 -0.227 1.00 91.25 448 ALA A CA 1
ATOM 3077 C C . ALA A 1 448 ? -5.319 -4.889 0.885 1.00 91.25 448 ALA A C 1
ATOM 3079 O O . ALA A 1 448 ? -5.213 -3.977 1.711 1.00 91.25 448 ALA A O 1
ATOM 3080 N N . PRO A 1 449 ? -6.328 -5.778 0.940 1.00 82.94 449 PRO A N 1
ATOM 3081 C CA . PRO A 1 449 ? -7.366 -5.722 1.968 1.00 82.94 449 PRO A CA 1
ATOM 3082 C C . PRO A 1 449 ? -6.786 -5.718 3.386 1.00 82.94 449 PRO A C 1
ATOM 3084 O O . PRO A 1 449 ? -5.933 -6.540 3.720 1.00 82.94 449 PRO A O 1
ATOM 3087 N N . GLY A 1 450 ? -7.252 -4.788 4.221 1.00 80.25 450 GLY A N 1
ATOM 3088 C CA . GLY A 1 450 ? -6.791 -4.651 5.606 1.00 80.25 450 GLY A CA 1
ATOM 3089 C C . GLY A 1 450 ? -5.428 -3.970 5.785 1.00 80.25 450 GLY A C 1
ATOM 3090 O O . GLY A 1 450 ? -4.970 -3.888 6.923 1.00 80.25 450 GLY A O 1
ATOM 3091 N N . PHE A 1 451 ? -4.799 -3.465 4.714 1.00 87.88 451 PHE A N 1
ATOM 3092 C CA . PHE A 1 451 ? -3.546 -2.705 4.772 1.00 87.88 451 PHE A CA 1
ATOM 3093 C C . PHE A 1 451 ? -3.729 -1.257 4.315 1.00 87.88 451 PHE A C 1
ATOM 3095 O O . PHE A 1 451 ? -4.469 -0.966 3.377 1.00 87.88 451 PHE A O 1
ATOM 3102 N N . VAL A 1 452 ? -2.973 -0.346 4.927 1.00 89.31 452 VAL A N 1
ATOM 3103 C CA . VAL A 1 452 ? -2.802 1.016 4.419 1.00 89.31 452 VAL A CA 1
ATOM 3104 C C . VAL A 1 452 ? -2.018 0.968 3.109 1.00 89.31 452 VAL A C 1
ATOM 3106 O O . VAL A 1 452 ? -0.924 0.404 3.042 1.00 89.31 452 VAL A O 1
ATOM 3109 N N . ASN A 1 453 ? -2.586 1.579 2.073 1.00 92.00 453 ASN A N 1
ATOM 3110 C CA . ASN A 1 453 ? -2.003 1.645 0.737 1.00 92.00 453 ASN A CA 1
ATOM 3111 C C . ASN A 1 453 ? -0.660 2.394 0.725 1.00 92.00 453 ASN A C 1
ATOM 3113 O O . ASN A 1 453 ? -0.442 3.310 1.517 1.00 92.00 453 ASN A O 1
ATOM 3117 N N . VAL A 1 454 ? 0.198 2.071 -0.245 1.00 95.12 454 VAL A N 1
ATOM 3118 C CA . VAL A 1 454 ? 1.423 2.833 -0.539 1.00 95.12 454 VAL A CA 1
ATOM 3119 C C . VAL A 1 454 ? 1.387 3.344 -1.970 1.00 95.12 454 VAL A C 1
ATOM 3121 O O . VAL A 1 454 ? 0.902 2.659 -2.869 1.00 95.12 454 VAL A O 1
ATOM 3124 N N . THR A 1 455 ? 1.891 4.554 -2.193 1.00 96.88 455 THR A N 1
ATOM 3125 C CA . THR A 1 455 ? 1.894 5.198 -3.510 1.00 96.88 455 THR A CA 1
ATOM 3126 C C . THR A 1 455 ? 3.305 5.496 -3.989 1.00 96.88 455 THR A C 1
ATOM 3128 O O . THR A 1 455 ? 4.187 5.774 -3.179 1.00 96.88 455 THR A O 1
ATOM 3131 N N . GLN A 1 456 ? 3.500 5.531 -5.303 1.00 97.69 456 GLN A N 1
ATOM 3132 C CA . GLN A 1 456 ? 4.698 6.080 -5.940 1.00 97.69 456 GLN A CA 1
ATOM 3133 C C . GLN A 1 456 ? 4.319 6.900 -7.170 1.00 97.69 456 GLN A C 1
ATOM 3135 O O . GLN A 1 456 ? 3.270 6.671 -7.777 1.00 97.69 456 GLN A O 1
ATOM 3140 N N . THR A 1 457 ? 5.209 7.793 -7.586 1.00 97.81 457 THR A N 1
ATOM 3141 C CA . THR A 1 457 ? 5.144 8.395 -8.916 1.00 97.81 457 THR A CA 1
ATOM 3142 C C . THR A 1 457 ? 5.940 7.559 -9.914 1.00 97.81 457 THR A C 1
ATOM 3144 O O . THR A 1 457 ? 6.931 6.919 -9.564 1.00 97.81 457 THR A O 1
ATOM 3147 N N . ILE A 1 458 ? 5.498 7.549 -11.168 1.00 97.31 458 ILE A N 1
ATOM 3148 C CA . ILE A 1 458 ? 6.221 6.937 -12.282 1.00 97.31 458 ILE A CA 1
ATOM 3149 C C . ILE A 1 458 ? 6.046 7.787 -13.533 1.00 97.31 458 ILE A C 1
ATOM 3151 O O . ILE A 1 458 ? 4.975 8.352 -13.754 1.00 97.31 458 ILE A O 1
ATOM 3155 N N . LYS A 1 459 ? 7.090 7.886 -14.356 1.00 96.62 459 LYS A N 1
ATOM 3156 C CA . LYS A 1 459 ? 7.016 8.585 -15.636 1.00 96.62 459 LYS A CA 1
ATOM 3157 C C . LYS A 1 459 ? 6.725 7.586 -16.751 1.00 96.62 459 LYS A C 1
ATOM 3159 O O . LYS A 1 459 ? 7.532 6.690 -16.980 1.00 96.62 459 LYS A O 1
ATOM 3164 N N . LEU A 1 460 ? 5.586 7.731 -17.427 1.00 97.69 460 LEU A N 1
ATOM 3165 C CA . LEU A 1 460 ? 5.297 6.996 -18.656 1.00 97.69 460 LEU A CA 1
ATOM 3166 C C . LEU A 1 460 ? 5.932 7.740 -19.827 1.00 97.69 460 LEU A C 1
ATOM 3168 O O . LEU A 1 460 ? 5.643 8.915 -20.065 1.00 97.69 460 LEU A O 1
ATOM 3172 N N . GLN A 1 461 ? 6.827 7.049 -20.517 1.00 96.44 461 GLN A N 1
ATOM 3173 C CA . GLN A 1 461 ? 7.687 7.581 -21.564 1.00 96.44 461 GLN A CA 1
ATOM 3174 C C . GLN A 1 461 ? 7.497 6.797 -22.869 1.00 96.44 461 GLN A C 1
ATOM 3176 O O . GLN A 1 461 ? 6.730 5.834 -22.944 1.00 96.44 461 GLN A O 1
ATOM 3181 N N . THR A 1 462 ? 8.176 7.243 -23.919 1.00 95.56 462 THR A N 1
ATOM 3182 C CA . THR A 1 462 ? 8.131 6.655 -25.261 1.00 95.56 462 THR A CA 1
ATOM 3183 C C . THR A 1 462 ? 9.541 6.532 -25.837 1.00 95.56 462 THR A C 1
ATOM 3185 O O . THR A 1 462 ? 10.519 6.933 -25.205 1.00 95.56 462 THR A O 1
ATOM 3188 N N . VAL A 1 463 ? 9.644 5.989 -27.045 1.00 93.44 463 VAL A N 1
ATOM 3189 C CA . VAL A 1 463 ? 10.825 6.146 -27.896 1.00 93.44 463 VAL A CA 1
ATOM 3190 C C . VAL A 1 463 ? 10.751 7.482 -28.656 1.00 93.44 463 VAL A C 1
ATOM 3192 O O . VAL A 1 463 ? 9.651 7.893 -29.050 1.00 93.44 463 VAL A O 1
ATOM 3195 N N . PRO A 1 464 ? 11.879 8.186 -28.843 1.00 95.50 464 PRO A N 1
ATOM 3196 C CA . PRO A 1 464 ? 11.934 9.403 -29.644 1.00 95.50 464 PRO A CA 1
ATOM 3197 C C . PRO A 1 464 ? 11.773 9.112 -31.145 1.00 95.50 464 PRO A C 1
ATOM 3199 O O . PRO A 1 464 ? 11.915 7.976 -31.610 1.00 95.50 464 PRO A O 1
ATOM 3202 N N . THR A 1 465 ? 11.496 10.161 -31.920 1.00 94.50 465 THR A N 1
ATOM 3203 C CA . THR A 1 465 ? 11.502 10.102 -33.396 1.00 94.50 465 THR A CA 1
ATOM 3204 C C . THR A 1 465 ? 12.893 10.299 -33.978 1.00 94.50 465 THR A C 1
ATOM 3206 O O . THR A 1 465 ? 13.161 9.897 -35.105 1.00 94.50 465 THR A O 1
ATOM 3209 N N . SER A 1 466 ? 13.800 10.928 -33.235 1.00 95.31 466 SER A N 1
ATOM 3210 C CA . SER A 1 466 ? 15.206 11.033 -33.614 1.00 95.31 466 SER A CA 1
ATOM 3211 C C . SER A 1 466 ? 16.093 11.157 -32.386 1.00 95.31 466 SER A C 1
ATOM 3213 O O . SER A 1 466 ? 15.663 11.699 -31.370 1.00 95.31 466 SER A O 1
ATOM 3215 N N . ILE A 1 467 ? 17.335 10.694 -32.483 1.00 97.69 467 ILE A N 1
ATOM 3216 C CA . ILE A 1 467 ? 18.354 10.883 -31.448 1.00 97.69 467 ILE A CA 1
ATOM 3217 C C . ILE A 1 467 ? 19.540 11.633 -32.049 1.00 97.69 467 ILE A C 1
ATOM 3219 O O . ILE A 1 467 ? 20.148 11.170 -33.011 1.00 97.69 467 ILE A O 1
ATOM 3223 N N . TYR A 1 468 ? 19.901 12.757 -31.441 1.00 97.69 468 TYR A N 1
ATOM 3224 C CA . TYR A 1 468 ? 21.096 13.528 -31.754 1.00 97.69 468 TYR A CA 1
ATOM 3225 C C . TYR A 1 468 ? 22.089 13.391 -30.606 1.00 97.69 468 TYR A C 1
ATOM 3227 O O . TYR A 1 468 ? 21.857 13.879 -29.506 1.00 97.69 468 TYR A O 1
ATOM 3235 N N . ILE A 1 469 ? 23.208 12.716 -30.841 1.00 98.38 469 ILE A N 1
ATOM 3236 C CA . ILE A 1 469 ? 24.302 12.645 -29.876 1.00 98.38 469 ILE A CA 1
ATOM 3237 C C . ILE A 1 469 ? 25.229 13.822 -30.167 1.00 98.38 469 ILE A C 1
ATOM 3239 O O . ILE A 1 469 ? 25.894 13.847 -31.204 1.00 98.38 469 ILE A O 1
ATOM 3243 N N . SER A 1 470 ? 25.243 14.819 -29.288 1.00 97.50 470 SER A N 1
ATOM 3244 C CA . SER A 1 470 ? 25.866 16.120 -29.552 1.00 97.50 470 SER A CA 1
ATOM 3245 C C . SER A 1 470 ? 26.597 16.673 -28.321 1.00 97.50 470 SER A C 1
ATOM 3247 O O . SER A 1 470 ? 26.677 16.031 -27.272 1.00 97.50 470 SER A O 1
ATOM 3249 N N . SER A 1 471 ? 27.200 17.857 -28.455 1.00 96.19 471 SER A N 1
ATOM 3250 C CA . SER A 1 471 ? 27.739 18.626 -27.322 1.00 96.19 471 SER A CA 1
ATOM 3251 C C . SER A 1 471 ? 26.667 19.447 -26.593 1.00 96.19 471 SER A C 1
ATOM 3253 O O . SER A 1 471 ? 26.963 20.063 -25.569 1.00 96.19 471 SER A O 1
ATOM 3255 N N . SER A 1 472 ? 25.435 19.475 -27.109 1.00 96.44 472 SER A N 1
ATOM 3256 C CA . SER A 1 472 ? 24.305 20.147 -26.475 1.00 96.44 472 SER A CA 1
ATOM 3257 C C . SER A 1 472 ? 23.811 19.357 -25.265 1.00 96.44 472 SER A C 1
ATOM 3259 O O . SER A 1 472 ? 24.032 18.152 -25.149 1.00 96.44 472 SER A O 1
ATOM 3261 N N . ALA A 1 473 ? 23.143 20.050 -24.342 1.00 97.19 473 ALA A N 1
ATOM 3262 C CA . ALA A 1 473 ? 22.574 19.410 -23.165 1.00 97.19 473 ALA A CA 1
ATOM 3263 C C . ALA A 1 473 ? 21.513 18.375 -23.535 1.00 97.19 473 ALA A C 1
ATOM 3265 O O . ALA A 1 473 ? 20.684 18.618 -24.413 1.00 97.19 473 ALA A O 1
ATOM 3266 N N . SER A 1 474 ? 21.536 17.246 -22.823 1.00 98.19 474 SER A N 1
ATOM 3267 C CA . SER A 1 474 ? 20.547 16.188 -22.984 1.00 98.19 474 SER A CA 1
ATOM 3268 C C . SER A 1 474 ? 19.130 16.737 -22.825 1.00 98.19 474 SER A C 1
ATOM 3270 O O . SER A 1 474 ? 18.823 17.445 -21.863 1.00 98.19 474 SER A O 1
ATOM 3272 N N . SER A 1 475 ? 18.260 16.409 -23.775 1.00 98.25 475 SER A N 1
ATOM 3273 C CA . SER A 1 475 ? 16.921 16.977 -23.898 1.00 98.25 475 SER A CA 1
ATOM 3274 C C . SER A 1 475 ? 15.899 15.897 -24.266 1.00 98.25 475 SER A C 1
ATOM 3276 O O . SER A 1 475 ? 16.225 14.854 -24.832 1.00 98.25 475 SER A O 1
ATOM 3278 N N . ASN A 1 476 ? 14.629 16.130 -23.916 1.00 97.19 476 ASN A N 1
ATOM 3279 C CA . ASN A 1 476 ? 13.515 15.225 -24.227 1.00 97.19 476 ASN A CA 1
ATOM 3280 C C . ASN A 1 476 ? 13.751 13.750 -23.815 1.00 97.19 476 ASN A C 1
ATOM 3282 O O . ASN A 1 476 ? 13.297 12.837 -24.495 1.00 97.19 476 ASN A O 1
ATOM 3286 N N . GLY A 1 477 ? 14.420 13.485 -22.693 1.00 96.31 477 GLY A N 1
ATOM 3287 C CA . GLY A 1 477 ? 14.568 12.118 -22.196 1.00 96.31 477 GLY A CA 1
ATOM 3288 C C . GLY A 1 477 ? 15.596 11.969 -21.087 1.00 96.31 477 GLY A C 1
ATOM 3289 O O . GLY A 1 477 ? 16.132 12.960 -20.594 1.00 96.31 477 GLY A O 1
ATOM 3290 N N . ASN A 1 478 ? 15.815 10.728 -20.667 1.00 96.56 478 ASN A N 1
ATOM 3291 C CA . ASN A 1 478 ? 16.833 10.346 -19.696 1.00 96.56 478 ASN A CA 1
ATOM 3292 C C . ASN A 1 478 ? 17.159 8.850 -19.807 1.00 96.56 478 ASN A C 1
ATOM 3294 O O . ASN A 1 478 ? 16.334 8.054 -20.258 1.00 96.56 478 ASN A O 1
ATOM 3298 N N . PHE A 1 479 ? 18.336 8.454 -19.319 1.00 97.44 479 PHE A N 1
ATOM 3299 C CA . PHE A 1 479 ? 18.678 7.042 -19.163 1.00 97.44 479 PHE A CA 1
ATOM 3300 C C . PHE A 1 479 ? 17.997 6.425 -17.936 1.00 97.44 479 PHE A C 1
ATOM 3302 O O . PHE A 1 479 ? 17.980 7.016 -16.853 1.00 97.44 479 PHE A O 1
ATOM 3309 N N . VAL A 1 480 ? 17.492 5.202 -18.093 1.00 96.69 480 VAL A N 1
ATOM 3310 C CA . VAL A 1 480 ? 17.053 4.317 -17.008 1.00 96.69 480 VAL A CA 1
ATOM 3311 C C . VAL A 1 480 ? 17.664 2.941 -17.254 1.00 96.69 480 VAL A C 1
ATOM 3313 O O . VAL A 1 480 ? 17.357 2.307 -18.257 1.00 96.69 480 VAL A O 1
ATOM 3316 N N . GLN A 1 481 ? 18.563 2.500 -16.365 1.00 94.81 481 GLN A N 1
ATOM 3317 C CA . GLN A 1 481 ? 19.311 1.234 -16.496 1.00 94.81 481 GLN A CA 1
ATOM 3318 C C . GLN A 1 481 ? 19.909 1.013 -17.902 1.00 94.81 481 GLN A C 1
ATOM 3320 O O . GLN A 1 481 ? 19.802 -0.059 -18.486 1.00 94.81 481 GLN A O 1
ATOM 3325 N N . GLY A 1 482 ? 20.515 2.063 -18.467 1.00 96.38 482 GLY A N 1
ATOM 3326 C CA . GLY A 1 482 ? 21.148 2.024 -19.789 1.00 96.38 482 GLY A CA 1
ATOM 3327 C C . GLY A 1 482 ? 20.201 2.206 -20.979 1.00 96.38 482 GLY A C 1
ATOM 3328 O O . GLY A 1 482 ? 20.670 2.424 -22.089 1.00 96.38 482 GLY A O 1
ATOM 3329 N N . VAL A 1 483 ? 18.883 2.209 -20.791 1.00 97.19 483 VAL A N 1
ATOM 3330 C CA . VAL A 1 483 ? 17.926 2.474 -21.877 1.00 97.19 483 VAL A CA 1
ATOM 3331 C C . VAL A 1 483 ? 17.565 3.957 -21.898 1.00 97.19 483 VAL A C 1
ATOM 3333 O O . VAL A 1 483 ? 17.242 4.525 -20.853 1.00 97.19 483 VAL A O 1
ATOM 3336 N N . TRP A 1 484 ? 17.620 4.600 -23.065 1.00 97.44 484 TRP A N 1
ATOM 3337 C CA . TRP A 1 484 ? 17.143 5.978 -23.218 1.00 97.44 484 TRP A CA 1
ATOM 3338 C C . TRP A 1 484 ? 15.620 6.019 -23.369 1.00 97.44 484 TRP A C 1
ATOM 3340 O O . TRP A 1 484 ? 15.069 5.459 -24.315 1.00 97.44 484 TRP A O 1
ATOM 3350 N N . PHE A 1 485 ? 14.940 6.715 -22.458 1.00 96.69 485 PHE A N 1
ATOM 3351 C CA . PHE A 1 485 ? 13.497 6.937 -22.512 1.00 96.69 485 PHE A CA 1
ATOM 3352 C C . PHE A 1 485 ? 13.197 8.395 -22.856 1.00 96.69 485 PHE A C 1
ATOM 3354 O O . PHE A 1 485 ? 13.694 9.303 -22.187 1.00 96.69 485 PHE A O 1
ATOM 3361 N N . ALA A 1 486 ? 12.347 8.629 -23.858 1.00 97.06 486 ALA A N 1
ATOM 3362 C CA . ALA A 1 486 ? 11.954 9.967 -24.282 1.00 97.06 486 ALA A CA 1
ATOM 3363 C C . ALA A 1 486 ? 10.656 10.443 -23.623 1.00 97.06 486 ALA A C 1
ATOM 3365 O O . ALA A 1 486 ? 9.724 9.676 -23.375 1.00 97.06 486 ALA A O 1
ATOM 3366 N N . ASN A 1 487 ? 10.573 11.746 -23.354 1.00 96.38 487 ASN A N 1
ATOM 3367 C CA . ASN A 1 487 ? 9.401 12.346 -22.701 1.00 96.38 487 ASN A CA 1
ATOM 3368 C C . ASN A 1 487 ? 8.231 12.569 -23.667 1.00 96.38 487 ASN A C 1
ATOM 3370 O O . ASN A 1 487 ? 7.092 12.711 -23.231 1.00 96.38 487 ASN A O 1
ATOM 3374 N N . SER A 1 488 ? 8.517 12.610 -24.966 1.00 95.88 488 SER A N 1
ATOM 3375 C CA . SER A 1 488 ? 7.555 12.792 -26.046 1.00 95.88 488 SER A CA 1
ATOM 3376 C C . SER A 1 488 ? 8.071 12.138 -27.330 1.00 95.88 488 SER A C 1
ATOM 3378 O O . SER A 1 488 ? 9.271 11.884 -27.457 1.00 95.88 488 SER A O 1
ATOM 3380 N N . ALA A 1 489 ? 7.175 11.895 -28.290 1.00 93.81 489 ALA A N 1
ATOM 3381 C CA . ALA A 1 489 ? 7.511 11.398 -29.627 1.00 93.81 489 ALA A CA 1
ATOM 3382 C C . ALA A 1 489 ? 8.095 12.525 -30.507 1.00 93.81 489 ALA A C 1
ATOM 3384 O O . ALA A 1 489 ? 7.550 12.884 -31.546 1.00 93.81 489 ALA A O 1
ATOM 3385 N N . ALA A 1 490 ? 9.188 13.118 -30.037 1.00 95.81 490 ALA A N 1
ATOM 3386 C CA . ALA A 1 490 ? 9.958 14.157 -30.707 1.00 95.81 490 ALA A CA 1
ATOM 3387 C C . ALA A 1 490 ? 11.447 13.785 -30.679 1.00 95.81 490 ALA A C 1
ATOM 3389 O O . ALA A 1 490 ? 11.827 12.749 -30.124 1.00 95.81 490 ALA A O 1
ATOM 3390 N N . ALA A 1 491 ? 12.294 14.629 -31.264 1.00 96.38 491 ALA A N 1
ATOM 3391 C CA . ALA A 1 491 ? 13.736 14.447 -31.200 1.00 96.38 491 ALA A CA 1
ATOM 3392 C C . ALA A 1 491 ? 14.256 14.528 -29.755 1.00 96.38 491 ALA A C 1
ATOM 3394 O O . ALA A 1 491 ? 13.774 15.335 -28.959 1.00 96.38 491 ALA A O 1
ATOM 3395 N N . SER A 1 492 ? 15.240 13.698 -29.424 1.00 98.19 492 SER A N 1
ATOM 3396 C CA . SER A 1 492 ? 16.047 13.804 -28.210 1.00 98.19 492 SER A CA 1
ATOM 3397 C C . SER A 1 492 ? 17.460 14.235 -28.570 1.00 98.19 492 SER A C 1
ATOM 3399 O O . SER A 1 492 ? 18.057 13.670 -29.488 1.00 98.19 492 SER A O 1
ATOM 3401 N N . ASP A 1 493 ? 18.020 15.162 -27.801 1.00 98.44 493 ASP A N 1
ATOM 3402 C CA . ASP A 1 493 ? 19.467 15.340 -27.732 1.00 98.44 493 ASP A CA 1
ATOM 3403 C C . ASP A 1 493 ? 20.018 14.504 -26.579 1.00 98.44 493 ASP A C 1
ATOM 3405 O O . ASP A 1 493 ? 19.434 14.462 -25.495 1.00 98.44 493 ASP A O 1
ATOM 3409 N N . ILE A 1 494 ? 21.152 13.851 -26.801 1.00 98.62 494 ILE A N 1
ATOM 3410 C CA . ILE A 1 494 ? 21.928 13.167 -25.770 1.00 98.62 494 ILE A CA 1
ATOM 3411 C C . ILE A 1 494 ? 23.311 13.807 -25.759 1.00 98.62 494 ILE A C 1
ATOM 3413 O O . ILE A 1 494 ? 24.057 13.713 -26.737 1.00 98.62 494 ILE A O 1
ATOM 3417 N N . MET A 1 495 ? 23.671 14.440 -24.645 1.00 98.50 495 MET A N 1
ATOM 3418 C CA . MET A 1 495 ? 25.013 14.978 -24.467 1.00 98.50 495 MET A CA 1
ATOM 3419 C C . MET A 1 495 ? 26.021 13.824 -24.493 1.00 98.50 495 MET A C 1
ATOM 3421 O O . MET A 1 495 ? 25.839 12.809 -23.817 1.00 98.50 495 MET A O 1
ATOM 3425 N N . GLY A 1 496 ? 27.112 13.970 -25.246 1.00 98.00 496 GLY A N 1
ATOM 3426 C CA . GLY A 1 496 ? 28.104 12.902 -25.393 1.00 98.00 496 GLY A CA 1
ATOM 3427 C C . GLY A 1 496 ? 28.671 12.385 -24.063 1.00 98.00 496 GLY A C 1
ATOM 3428 O O . GLY A 1 496 ? 28.844 11.178 -23.900 1.00 98.00 496 GLY A O 1
ATOM 3429 N N . SER A 1 497 ? 28.888 13.265 -23.079 1.00 97.50 497 SER A N 1
ATOM 3430 C CA . SER A 1 497 ? 29.315 12.860 -21.734 1.00 97.50 497 SER A CA 1
ATOM 3431 C C . SER A 1 497 ? 28.259 12.042 -20.992 1.00 97.50 497 SER A C 1
ATOM 3433 O O . SER A 1 497 ? 28.628 11.096 -20.305 1.00 97.50 497 SER A O 1
ATOM 3435 N N . ASP A 1 498 ? 26.967 12.329 -21.171 1.00 98.31 498 ASP A N 1
ATOM 3436 C CA . ASP A 1 498 ? 25.885 11.570 -20.529 1.00 98.31 498 ASP A CA 1
ATOM 3437 C C . ASP A 1 498 ? 25.798 10.151 -21.097 1.00 98.31 498 ASP A C 1
ATOM 3439 O O . ASP A 1 498 ? 25.611 9.191 -20.349 1.00 98.31 498 ASP A O 1
ATOM 3443 N N . LEU A 1 499 ? 26.003 9.993 -22.411 1.00 98.44 499 LEU A N 1
ATOM 3444 C CA . LEU A 1 499 ? 26.118 8.676 -23.041 1.00 98.44 499 LEU A CA 1
ATOM 3445 C C . LEU A 1 499 ? 27.331 7.901 -22.505 1.00 98.44 499 LEU A C 1
ATOM 3447 O O . LEU A 1 499 ? 27.218 6.713 -22.202 1.00 98.44 499 LEU A O 1
ATOM 3451 N N . VAL A 1 500 ? 28.485 8.557 -22.352 1.00 98.12 500 VAL A N 1
ATOM 3452 C CA . VAL A 1 500 ? 29.687 7.930 -21.776 1.00 98.12 500 VAL A CA 1
ATOM 3453 C C . VAL A 1 500 ? 29.457 7.532 -20.313 1.00 98.12 500 VAL A C 1
ATOM 3455 O O . VAL A 1 500 ? 29.840 6.430 -19.919 1.00 98.12 500 VAL A O 1
ATOM 3458 N N . SER A 1 501 ? 28.784 8.368 -19.519 1.00 97.75 501 SER A N 1
ATOM 3459 C CA . SER A 1 501 ? 28.384 8.046 -18.144 1.00 97.75 501 SER A CA 1
ATOM 3460 C C . SER A 1 501 ? 27.376 6.896 -18.074 1.00 97.75 501 SER A C 1
ATOM 3462 O O . SER A 1 501 ? 27.459 6.061 -17.177 1.00 97.75 501 SER A O 1
ATOM 3464 N N . ALA A 1 502 ? 26.443 6.798 -19.022 1.00 98.06 502 ALA A N 1
ATOM 3465 C CA . ALA A 1 502 ? 25.534 5.658 -19.099 1.00 98.06 502 ALA A CA 1
ATOM 3466 C C . ALA A 1 502 ? 26.296 4.362 -19.421 1.00 98.06 502 ALA A C 1
ATOM 3468 O O . ALA A 1 502 ? 26.106 3.352 -18.738 1.00 98.06 502 ALA A O 1
ATOM 3469 N N . LEU A 1 503 ? 27.214 4.421 -20.393 1.00 97.62 503 LEU A N 1
ATOM 3470 C CA . LEU A 1 503 ? 28.080 3.305 -20.775 1.00 97.62 503 LEU A CA 1
ATOM 3471 C C . LEU A 1 503 ? 29.020 2.883 -19.647 1.00 97.62 503 LEU A C 1
ATOM 3473 O O . LEU A 1 503 ? 29.316 1.705 -19.538 1.00 97.62 503 LEU A O 1
ATOM 3477 N N . SER A 1 504 ? 29.466 3.772 -18.759 1.00 97.19 504 SER A N 1
ATOM 3478 C CA . SER A 1 504 ? 30.316 3.348 -17.636 1.00 97.19 504 SER A CA 1
ATOM 3479 C C . SER A 1 504 ? 29.585 2.447 -16.633 1.00 97.19 504 SER A C 1
ATOM 3481 O O . SER A 1 504 ? 30.233 1.681 -15.924 1.00 97.19 504 SER A O 1
ATOM 3483 N N . SER A 1 505 ? 28.249 2.505 -16.598 1.00 96.62 505 SER A N 1
ATOM 3484 C CA . SER A 1 505 ? 27.431 1.833 -15.582 1.00 96.62 505 SER A CA 1
ATOM 3485 C C . SER A 1 505 ? 26.606 0.664 -16.120 1.00 96.62 505 SER A C 1
ATOM 3487 O O . SER A 1 505 ? 26.333 -0.270 -15.374 1.00 96.62 505 SER A O 1
ATOM 3489 N N . ASN A 1 506 ? 26.176 0.706 -17.384 1.00 97.50 506 ASN A N 1
ATOM 3490 C CA . ASN A 1 506 ? 25.259 -0.281 -17.956 1.00 97.50 506 ASN A CA 1
ATOM 3491 C C . ASN A 1 506 ? 25.565 -0.537 -19.431 1.00 97.50 506 ASN A C 1
ATOM 3493 O O . ASN A 1 506 ? 26.094 0.332 -20.123 1.00 97.50 506 ASN A O 1
ATOM 3497 N N . ASN A 1 507 ? 25.120 -1.687 -19.940 1.00 97.75 507 ASN A N 1
ATOM 3498 C CA . ASN A 1 507 ? 24.880 -1.833 -21.374 1.00 97.75 507 ASN A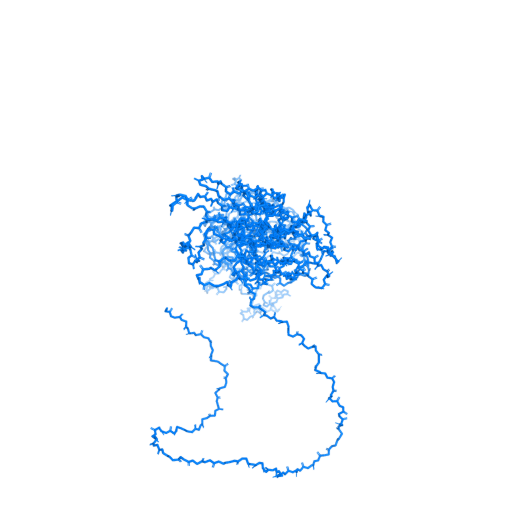 CA 1
ATOM 3499 C C . ASN A 1 507 ? 23.837 -0.797 -21.804 1.00 97.75 507 ASN A C 1
ATOM 3501 O O . ASN A 1 507 ? 22.778 -0.693 -21.184 1.00 97.75 507 ASN A O 1
ATOM 3505 N N . VAL A 1 508 ? 24.136 -0.033 -22.849 1.00 98.50 508 VAL A N 1
ATOM 3506 C CA . VAL A 1 508 ? 23.280 1.057 -23.309 1.00 98.50 508 VAL A CA 1
ATOM 3507 C C . VAL A 1 508 ? 22.476 0.635 -24.524 1.00 98.50 508 VAL A C 1
ATOM 3509 O O . VAL A 1 508 ? 23.020 0.076 -25.475 1.00 98.50 508 VAL A O 1
ATOM 3512 N N . THR A 1 509 ? 21.184 0.951 -24.503 1.00 97.62 509 THR A N 1
ATOM 3513 C CA . THR A 1 509 ? 20.282 0.781 -25.641 1.00 97.62 509 THR A CA 1
ATOM 3514 C C . THR A 1 509 ? 19.673 2.127 -26.017 1.00 97.62 509 THR A C 1
ATOM 3516 O O . THR A 1 509 ? 19.033 2.788 -25.195 1.00 97.62 509 THR A O 1
ATOM 3519 N N . LEU A 1 510 ? 19.873 2.522 -27.270 1.00 97.69 510 LEU A N 1
ATOM 3520 C CA . LEU A 1 510 ? 19.263 3.690 -27.890 1.00 97.69 510 LEU A CA 1
ATOM 3521 C C . LEU A 1 510 ? 18.272 3.204 -28.943 1.00 97.69 510 LEU A C 1
ATOM 3523 O O . LEU A 1 510 ? 18.670 2.613 -29.944 1.00 97.69 510 LEU A O 1
ATOM 3527 N N . GLU A 1 511 ? 16.988 3.449 -28.713 1.00 95.00 511 GLU A N 1
ATOM 3528 C CA . GLU A 1 511 ? 15.916 3.106 -29.647 1.00 95.00 511 GLU A CA 1
ATOM 3529 C C . GLU A 1 511 ? 15.312 4.393 -30.200 1.00 95.00 511 GLU A C 1
ATOM 3531 O O . GLU A 1 511 ? 14.935 5.280 -29.439 1.00 95.00 511 GLU A O 1
ATOM 3536 N N . SER A 1 512 ? 15.213 4.490 -31.522 1.00 94.69 512 SER A N 1
ATOM 3537 C CA . SER A 1 512 ? 14.547 5.580 -32.230 1.00 94.69 512 SER A CA 1
ATOM 3538 C C . SER A 1 512 ? 13.529 5.009 -33.219 1.00 94.69 512 SER A C 1
ATOM 3540 O O . SER A 1 512 ? 13.744 3.956 -33.825 1.00 94.69 512 SER A O 1
ATOM 3542 N N . SER A 1 513 ? 12.415 5.714 -33.398 1.00 92.38 513 SER A N 1
ATOM 3543 C CA . SER A 1 513 ? 11.447 5.451 -34.481 1.00 92.38 513 SER A CA 1
ATOM 3544 C C . SER A 1 513 ? 11.795 6.180 -35.788 1.00 92.38 513 SER A C 1
ATOM 3546 O O . SER A 1 513 ? 11.030 6.155 -36.748 1.00 92.38 513 SER A O 1
ATOM 3548 N N . GLY A 1 514 ? 12.953 6.839 -35.819 1.00 91.81 514 GLY A N 1
ATOM 3549 C CA . GLY A 1 514 ? 13.488 7.510 -36.993 1.00 91.81 514 GLY A CA 1
ATOM 3550 C C . GLY A 1 514 ? 15.002 7.667 -36.878 1.00 91.81 514 GLY A C 1
ATOM 3551 O O . GLY A 1 514 ? 15.704 6.745 -36.480 1.00 91.81 514 GLY A O 1
ATOM 3552 N N . TYR A 1 515 ? 15.534 8.834 -37.204 1.00 92.62 515 TYR A N 1
ATOM 3553 C CA . TYR A 1 515 ? 16.972 9.070 -37.372 1.00 92.62 515 TYR A CA 1
ATOM 3554 C C . TYR A 1 515 ? 17.831 8.941 -36.092 1.00 92.62 515 TYR A C 1
ATOM 3556 O O . TYR A 1 515 ? 17.393 9.295 -34.998 1.00 92.62 515 TYR A O 1
ATOM 3564 N N . VAL A 1 516 ? 19.088 8.492 -36.213 1.00 97.12 516 VAL A N 1
ATOM 3565 C CA . VAL A 1 516 ? 20.097 8.582 -35.134 1.00 97.12 516 VAL A CA 1
ATOM 3566 C C . VAL A 1 516 ? 21.385 9.193 -35.680 1.00 97.12 516 VAL A C 1
ATOM 3568 O O . VAL A 1 516 ? 21.966 8.656 -36.621 1.00 97.12 516 VAL A O 1
ATOM 3571 N N . TRP A 1 517 ? 21.857 10.286 -35.078 1.00 97.12 517 TRP A N 1
ATOM 3572 C CA . TRP A 1 517 ? 23.043 11.018 -35.524 1.00 97.12 517 TRP A CA 1
ATOM 3573 C C . TRP A 1 517 ? 24.082 11.184 -34.422 1.00 97.12 517 TRP A C 1
ATOM 3575 O O . TRP A 1 517 ? 23.834 11.837 -33.413 1.00 97.12 517 TRP A O 1
ATOM 3585 N N . VAL A 1 518 ? 25.283 10.662 -34.651 1.00 98.06 518 VAL A N 1
ATOM 3586 C CA . VAL A 1 518 ? 26.471 10.962 -33.849 1.00 98.06 518 VAL A CA 1
ATOM 3587 C C . VAL A 1 518 ? 27.151 12.212 -34.408 1.00 98.06 518 VAL A C 1
ATOM 3589 O O . VAL A 1 518 ? 27.884 12.150 -35.401 1.00 98.06 518 VAL A O 1
ATOM 3592 N N . ASN A 1 519 ? 26.893 13.349 -33.763 1.00 97.31 519 ASN A N 1
ATOM 3593 C CA . ASN A 1 519 ? 27.402 14.676 -34.114 1.00 97.31 519 ASN A CA 1
ATOM 3594 C C . ASN A 1 519 ? 28.447 15.211 -33.109 1.00 97.31 519 ASN A C 1
ATOM 3596 O O . ASN A 1 519 ? 28.748 16.400 -33.063 1.00 97.31 519 ASN A O 1
ATOM 3600 N N . THR A 1 520 ? 28.993 14.335 -32.270 1.00 98.06 520 THR A N 1
ATOM 3601 C CA . THR A 1 520 ? 30.158 14.609 -31.425 1.00 98.06 520 THR A CA 1
ATOM 3602 C C . THR A 1 520 ? 30.932 13.316 -31.201 1.00 98.06 520 THR A C 1
ATOM 3604 O O . THR A 1 520 ? 30.365 12.228 -31.319 1.00 98.06 520 THR A O 1
ATOM 3607 N N . ALA A 1 521 ? 32.226 13.410 -30.903 1.00 97.69 521 ALA A N 1
ATOM 3608 C CA . ALA A 1 521 ? 33.042 12.225 -30.670 1.00 97.69 521 ALA A CA 1
ATOM 3609 C C . ALA A 1 521 ? 32.651 11.544 -29.351 1.00 97.69 521 ALA A C 1
ATOM 3611 O O . ALA A 1 521 ? 32.546 12.193 -28.311 1.00 97.69 521 ALA A O 1
ATOM 3612 N N . ILE A 1 522 ? 32.487 10.223 -29.391 1.00 98.31 522 ILE A N 1
ATOM 3613 C CA . ILE A 1 522 ? 32.182 9.397 -28.223 1.00 98.31 522 ILE A CA 1
ATOM 3614 C C . ILE A 1 522 ? 33.341 8.445 -27.991 1.00 98.31 522 ILE A C 1
ATOM 3616 O O . ILE A 1 522 ? 33.764 7.728 -28.895 1.00 98.31 522 ILE A O 1
ATOM 3620 N N . THR A 1 523 ? 33.869 8.440 -26.771 1.00 97.50 523 THR A N 1
ATOM 3621 C CA . THR A 1 523 ? 34.950 7.539 -26.367 1.00 97.50 523 THR A CA 1
ATOM 3622 C C . THR A 1 523 ? 34.635 6.955 -25.001 1.00 97.50 523 THR A C 1
ATOM 3624 O O . THR A 1 523 ? 34.687 7.650 -23.991 1.00 97.50 523 THR A O 1
ATOM 3627 N N . SER A 1 524 ? 34.326 5.663 -24.971 1.00 95.94 524 SER A N 1
ATOM 3628 C CA . SER A 1 524 ? 34.202 4.868 -23.751 1.00 95.94 524 SER A CA 1
ATOM 3629 C C . SER A 1 524 ? 35.114 3.649 -23.842 1.00 95.94 524 SER A C 1
ATOM 3631 O O . SER A 1 524 ? 35.240 3.039 -24.901 1.00 95.94 524 SER A O 1
ATOM 3633 N N . THR A 1 525 ? 35.756 3.288 -22.733 1.00 94.38 525 THR A N 1
ATOM 3634 C CA . THR A 1 525 ? 36.593 2.081 -22.601 1.00 94.38 525 THR A CA 1
ATOM 3635 C C . THR A 1 525 ? 35.969 1.030 -21.681 1.00 94.38 525 THR A C 1
ATOM 3637 O O . THR A 1 525 ? 36.544 -0.040 -21.497 1.00 94.38 525 THR A O 1
ATOM 3640 N N . SER A 1 526 ? 34.786 1.307 -21.122 1.00 94.88 526 SER A N 1
ATOM 3641 C CA . SER A 1 526 ? 34.030 0.347 -20.307 1.00 94.88 526 SER A CA 1
ATOM 3642 C C . SER A 1 526 ? 33.630 -0.884 -21.124 1.00 94.88 526 SER A C 1
ATOM 3644 O O . SER A 1 526 ? 33.306 -0.757 -22.303 1.00 94.88 526 SER A O 1
ATOM 3646 N N . SER A 1 527 ? 33.591 -2.064 -20.504 1.00 95.38 527 SER A N 1
ATOM 3647 C CA . SER A 1 527 ? 33.191 -3.322 -21.158 1.00 95.38 527 SER A CA 1
ATOM 3648 C C . SER A 1 527 ? 31.704 -3.394 -21.527 1.00 95.38 527 SER A C 1
ATOM 3650 O O . SER A 1 527 ? 31.271 -4.372 -22.136 1.00 95.38 527 SER A O 1
ATOM 3652 N N . ASN A 1 528 ? 30.920 -2.375 -21.177 1.00 97.62 528 ASN A N 1
ATOM 3653 C CA . ASN A 1 528 ? 29.511 -2.300 -21.512 1.00 97.62 528 ASN A CA 1
ATOM 3654 C C . ASN A 1 528 ? 29.302 -2.009 -23.000 1.00 97.62 528 ASN A C 1
ATOM 3656 O O . ASN A 1 528 ? 30.044 -1.253 -23.634 1.00 97.62 528 ASN A O 1
ATOM 3660 N N . SER A 1 529 ? 28.270 -2.635 -23.551 1.00 97.69 529 SER A N 1
ATOM 3661 C CA . SER A 1 529 ? 27.943 -2.586 -24.973 1.00 97.69 529 SER A CA 1
ATOM 3662 C C . SER A 1 529 ? 27.008 -1.424 -25.297 1.00 97.69 529 SER A C 1
ATOM 3664 O O . SER A 1 529 ? 26.188 -1.037 -24.468 1.00 97.69 529 SER A O 1
ATOM 3666 N N . LEU A 1 530 ? 27.098 -0.906 -26.521 1.00 98.38 530 LEU A N 1
ATOM 3667 C CA . LEU A 1 530 ? 26.173 0.079 -27.074 1.00 98.38 530 LEU A CA 1
ATOM 3668 C C . LEU A 1 530 ? 25.348 -0.568 -28.186 1.00 98.38 530 LEU A C 1
ATOM 3670 O O . LEU A 1 530 ? 25.894 -1.010 -29.196 1.00 98.38 530 LEU A O 1
ATOM 3674 N N . SER A 1 531 ? 24.033 -0.596 -28.007 1.00 98.00 531 SER A N 1
ATOM 3675 C CA . SER A 1 531 ? 23.074 -1.034 -29.017 1.00 98.00 531 SER A CA 1
ATOM 3676 C C . SER A 1 531 ? 22.265 0.160 -29.502 1.00 98.00 531 SER A C 1
ATOM 3678 O O . SER A 1 531 ? 21.645 0.860 -28.706 1.00 98.00 531 SER A O 1
ATOM 3680 N N . ILE A 1 532 ? 22.274 0.398 -30.806 1.00 97.56 532 ILE A N 1
ATOM 3681 C CA . ILE A 1 532 ? 21.534 1.468 -31.467 1.00 97.56 532 ILE A CA 1
ATOM 3682 C C . ILE A 1 532 ? 20.550 0.821 -32.428 1.00 97.56 532 ILE A C 1
ATOM 3684 O O . ILE A 1 532 ? 20.945 0.051 -33.303 1.00 97.56 532 ILE A O 1
ATOM 3688 N N . SER A 1 533 ? 19.275 1.145 -32.268 1.00 93.94 533 SER A N 1
ATOM 3689 C CA . SER A 1 533 ? 18.204 0.698 -33.143 1.00 93.94 533 SER A CA 1
ATOM 3690 C C . SER A 1 533 ? 17.450 1.897 -33.695 1.00 93.94 533 SER A C 1
ATOM 3692 O O . SER A 1 533 ? 17.022 2.768 -32.934 1.00 93.94 533 SER A O 1
ATOM 3694 N N . CYS A 1 534 ? 17.269 1.932 -35.011 1.00 91.00 534 CYS A N 1
ATOM 3695 C CA . CYS A 1 534 ? 16.364 2.859 -35.662 1.00 91.00 534 CYS A CA 1
ATOM 3696 C C . CYS A 1 534 ? 15.334 2.115 -36.517 1.00 91.00 534 CYS A C 1
ATOM 3698 O O . CYS A 1 534 ? 15.651 1.522 -37.548 1.00 91.00 534 CYS A O 1
ATOM 3700 N N . THR A 1 535 ? 14.090 2.109 -36.038 1.00 73.56 535 THR A N 1
ATOM 3701 C CA . THR A 1 535 ? 12.952 1.415 -36.663 1.00 73.56 535 THR A CA 1
ATOM 3702 C C . THR A 1 535 ? 12.188 2.394 -37.555 1.00 73.56 535 THR A C 1
ATOM 3704 O O . THR A 1 535 ? 11.904 3.494 -37.109 1.00 73.56 535 THR A O 1
ATOM 3707 N N . GLY A 1 536 ? 11.884 2.042 -38.811 1.00 66.12 536 GLY A N 1
ATOM 3708 C CA . GLY A 1 536 ? 11.203 2.934 -39.770 1.00 66.12 536 GLY A CA 1
ATOM 3709 C C . GLY A 1 536 ? 11.970 3.115 -41.087 1.00 66.12 536 GLY A C 1
ATOM 3710 O O . GLY A 1 536 ? 12.732 2.238 -41.484 1.00 66.12 536 GLY A O 1
ATOM 3711 N N . THR A 1 537 ? 11.773 4.240 -41.786 1.00 60.31 537 THR A N 1
ATOM 3712 C CA . THR A 1 537 ? 12.442 4.537 -43.073 1.00 60.31 537 THR A CA 1
ATOM 3713 C C . THR A 1 537 ? 13.845 5.134 -42.933 1.00 60.31 537 THR A C 1
ATOM 3715 O O . THR A 1 537 ? 14.532 5.295 -43.940 1.00 60.31 537 THR A O 1
ATOM 3718 N N . ASP A 1 538 ? 14.295 5.430 -41.716 1.00 76.00 538 ASP A N 1
ATOM 3719 C CA . ASP A 1 538 ? 15.405 6.355 -41.482 1.00 76.00 538 ASP A CA 1
ATOM 3720 C C . ASP A 1 538 ? 16.775 5.695 -41.243 1.00 76.00 538 ASP A C 1
ATOM 3722 O O . ASP A 1 538 ? 16.984 4.486 -41.353 1.00 76.00 538 ASP A O 1
ATOM 3726 N N . ARG A 1 539 ? 17.766 6.550 -40.994 1.00 89.69 539 ARG A N 1
ATOM 3727 C CA . ARG A 1 539 ? 19.191 6.268 -41.117 1.00 89.69 539 ARG A CA 1
ATOM 3728 C C . ARG A 1 539 ? 19.929 6.402 -39.778 1.00 89.69 539 ARG A C 1
ATOM 3730 O O . ARG A 1 539 ? 19.615 7.277 -38.977 1.00 89.69 539 ARG A O 1
ATOM 3737 N N . PHE A 1 540 ? 20.972 5.605 -39.580 1.00 96.94 540 PHE A N 1
ATOM 3738 C CA . PHE A 1 540 ? 22.063 5.932 -38.661 1.00 96.94 540 PHE A CA 1
ATOM 3739 C C . PHE A 1 540 ? 23.128 6.758 -39.392 1.00 96.94 540 PHE A C 1
ATOM 3741 O O . PHE A 1 540 ? 23.534 6.377 -40.485 1.00 96.94 540 PHE A O 1
ATOM 3748 N N . LEU A 1 541 ? 23.602 7.858 -38.811 1.00 96.62 541 LEU A N 1
ATOM 3749 C CA . LEU A 1 541 ? 24.756 8.609 -39.309 1.00 96.62 541 LEU A CA 1
ATOM 3750 C C . LEU A 1 541 ? 25.762 8.819 -38.183 1.00 96.62 541 LEU A C 1
ATOM 3752 O O . LEU A 1 541 ? 25.389 9.310 -37.118 1.00 96.62 541 LEU A O 1
ATOM 3756 N N . ASN A 1 542 ? 27.047 8.585 -38.436 1.00 97.31 542 ASN A N 1
ATOM 3757 C CA . ASN A 1 542 ? 28.100 9.158 -37.600 1.00 97.31 542 ASN A CA 1
ATOM 3758 C C . ASN A 1 542 ? 29.015 10.091 -38.395 1.00 97.31 542 ASN A C 1
ATOM 3760 O O . ASN A 1 542 ? 29.706 9.674 -39.320 1.00 97.31 542 ASN A O 1
ATOM 3764 N N . SER A 1 543 ? 29.032 11.361 -37.989 1.00 97.31 543 SER A N 1
ATOM 3765 C CA . SER A 1 543 ? 29.961 12.378 -38.503 1.00 97.31 543 SER A CA 1
ATOM 3766 C C . SER A 1 543 ? 31.241 12.464 -37.669 1.00 97.31 543 SER A C 1
ATOM 3768 O O . SER A 1 543 ? 32.222 13.061 -38.097 1.00 97.31 543 SER A O 1
ATOM 3770 N N . TYR A 1 544 ? 31.229 11.871 -36.473 1.00 98.25 544 TYR A N 1
ATOM 3771 C CA . TYR A 1 544 ? 32.353 11.830 -35.544 1.00 98.25 544 TYR A CA 1
ATOM 3772 C C . TYR A 1 544 ? 32.631 10.398 -35.088 1.00 98.25 544 TYR A C 1
ATOM 3774 O O . TYR A 1 544 ? 31.809 9.492 -35.261 1.00 98.25 544 TYR A O 1
ATOM 3782 N N . ALA A 1 545 ? 33.825 10.193 -34.531 1.00 97.62 545 ALA A N 1
ATOM 3783 C CA . ALA A 1 545 ? 34.267 8.879 -34.093 1.00 97.62 545 ALA A CA 1
ATOM 3784 C C . ALA A 1 545 ? 33.392 8.340 -32.950 1.00 97.62 545 ALA A C 1
ATOM 3786 O O . ALA A 1 545 ? 33.063 9.068 -32.011 1.00 97.62 545 ALA A O 1
ATOM 3787 N N . LEU A 1 546 ? 33.066 7.050 -33.019 1.00 98.19 546 LEU A N 1
ATOM 3788 C CA . LEU A 1 546 ? 32.326 6.321 -31.996 1.00 98.19 546 LEU A CA 1
ATOM 3789 C C . LEU A 1 546 ? 33.175 5.144 -31.507 1.00 98.19 546 LEU A C 1
ATOM 3791 O O . LEU A 1 546 ? 33.367 4.163 -32.227 1.00 98.19 546 LEU A O 1
ATOM 3795 N N . GLN A 1 547 ? 33.688 5.255 -30.281 1.00 97.69 547 GLN A N 1
ATOM 3796 C CA . GLN A 1 547 ? 34.480 4.219 -29.626 1.00 97.69 547 GLN A CA 1
ATOM 3797 C C . GLN A 1 547 ? 33.801 3.699 -28.352 1.00 97.69 547 GLN A C 1
ATOM 3799 O O . GLN A 1 547 ? 33.454 4.484 -27.465 1.00 97.69 547 GLN A O 1
ATOM 3804 N N . THR A 1 548 ? 33.695 2.375 -28.226 1.00 97.50 548 THR A N 1
ATOM 3805 C CA . THR A 1 548 ? 33.202 1.675 -27.026 1.00 97.50 548 THR A CA 1
ATOM 3806 C C . THR A 1 548 ? 34.206 0.627 -26.537 1.00 97.50 548 THR A C 1
ATOM 3808 O O . THR A 1 548 ? 35.028 0.129 -27.304 1.00 97.50 548 THR A O 1
ATOM 3811 N N . GLY A 1 549 ? 34.161 0.254 -25.255 1.00 95.88 549 GLY A N 1
ATOM 3812 C CA . GLY A 1 549 ? 34.930 -0.894 -24.772 1.00 95.88 549 GLY A CA 1
ATOM 3813 C C . GLY A 1 549 ? 34.182 -2.207 -25.001 1.00 95.88 549 GLY A C 1
ATOM 3814 O O . GLY A 1 549 ? 34.793 -3.172 -25.448 1.00 95.88 549 GLY A O 1
ATOM 3815 N N . GLY A 1 550 ? 32.866 -2.246 -24.784 1.00 96.88 550 GLY A N 1
ATOM 3816 C CA . GLY A 1 550 ? 32.006 -3.380 -25.133 1.00 96.88 550 GLY A CA 1
ATOM 3817 C C . GLY A 1 550 ? 31.623 -3.440 -26.614 1.00 96.88 550 GLY A C 1
ATOM 3818 O O . GLY A 1 550 ? 32.115 -2.661 -27.437 1.00 96.88 550 GLY A O 1
ATOM 3819 N N . ALA A 1 551 ? 30.728 -4.372 -26.945 1.00 97.25 551 ALA A N 1
ATOM 3820 C CA . ALA A 1 551 ? 30.223 -4.561 -28.300 1.00 97.25 551 ALA A CA 1
ATOM 3821 C C . ALA A 1 551 ? 29.468 -3.321 -28.800 1.00 97.25 551 ALA A C 1
ATOM 3823 O O . ALA A 1 551 ? 28.789 -2.641 -28.030 1.00 97.25 551 ALA A O 1
ATOM 3824 N N . LEU A 1 552 ? 29.540 -3.064 -30.103 1.00 98.00 552 LEU A N 1
ATOM 3825 C CA . LEU A 1 552 ? 28.775 -2.016 -30.768 1.00 98.00 552 LEU A CA 1
ATOM 3826 C C . LEU A 1 552 ? 27.824 -2.670 -31.766 1.00 98.00 552 LEU A C 1
ATOM 3828 O O . LEU A 1 552 ? 28.266 -3.333 -32.700 1.00 98.00 552 LEU A O 1
ATOM 3832 N N . SER A 1 553 ? 26.521 -2.501 -31.566 1.00 96.69 553 SER A N 1
ATOM 3833 C CA . SER A 1 553 ? 25.491 -3.025 -32.464 1.00 96.69 553 SER A CA 1
ATOM 3834 C C . SER A 1 553 ? 24.644 -1.887 -33.017 1.00 96.69 553 SER A C 1
ATOM 3836 O O . SER A 1 553 ? 24.135 -1.074 -32.254 1.00 96.69 553 SER A O 1
ATOM 3838 N N . ILE A 1 554 ? 24.481 -1.828 -34.335 1.00 96.25 554 ILE A N 1
ATOM 3839 C CA . ILE A 1 554 ? 23.693 -0.815 -35.044 1.00 96.25 554 ILE A CA 1
ATOM 3840 C C . ILE A 1 554 ? 22.696 -1.553 -35.929 1.00 96.25 554 ILE A C 1
ATOM 3842 O O . ILE A 1 554 ? 23.106 -2.325 -36.789 1.00 96.25 554 ILE A O 1
ATOM 3846 N N . THR A 1 555 ? 21.401 -1.340 -35.708 1.00 93.12 555 THR A N 1
ATOM 3847 C CA . THR A 1 555 ? 20.315 -1.985 -36.458 1.00 93.12 555 THR A CA 1
ATOM 3848 C C . THR A 1 555 ? 19.367 -0.929 -37.009 1.00 93.12 555 THR A C 1
ATOM 3850 O O . THR A 1 555 ? 18.672 -0.271 -36.243 1.00 93.12 555 THR A O 1
ATOM 3853 N N . CYS A 1 556 ? 19.350 -0.734 -38.325 1.00 92.19 556 CYS A N 1
ATOM 3854 C CA . CYS A 1 556 ? 18.683 0.412 -38.951 1.00 92.19 556 CYS A CA 1
ATOM 3855 C C . CYS A 1 556 ? 18.175 0.108 -40.367 1.00 92.19 556 CYS A C 1
ATOM 3857 O O . CYS A 1 556 ? 18.465 -0.946 -40.927 1.00 92.19 556 CYS A O 1
ATOM 3859 N N . ASN A 1 557 ? 17.428 1.021 -40.990 1.00 89.19 557 ASN A N 1
ATOM 3860 C CA . ASN A 1 557 ? 17.062 0.869 -42.403 1.00 89.19 557 ASN A CA 1
ATOM 3861 C C . ASN A 1 557 ? 18.245 1.219 -43.327 1.00 89.19 557 ASN A C 1
ATOM 3863 O O . ASN A 1 557 ? 18.614 0.436 -44.206 1.00 89.19 557 ASN A O 1
ATOM 3867 N N . TYR A 1 558 ? 18.889 2.357 -43.054 1.00 90.25 558 TYR A N 1
ATOM 3868 C CA . TYR A 1 558 ? 20.141 2.806 -43.671 1.00 90.25 558 TYR A CA 1
ATOM 3869 C C . TYR A 1 558 ? 21.191 3.083 -42.589 1.00 90.25 558 TYR A C 1
ATOM 3871 O O . TYR A 1 558 ? 20.843 3.480 -41.478 1.00 90.25 558 TYR A O 1
ATOM 3879 N N . ALA A 1 559 ? 22.473 2.952 -42.910 1.00 94.31 559 ALA A N 1
ATOM 3880 C CA . ALA A 1 559 ? 23.549 3.440 -42.056 1.00 94.31 559 ALA A CA 1
ATOM 3881 C C . ALA A 1 559 ? 24.660 4.075 -42.898 1.00 94.31 559 ALA A C 1
ATOM 3883 O O . ALA A 1 559 ? 25.180 3.432 -43.807 1.00 94.31 559 ALA A O 1
ATOM 3884 N N . ASP A 1 560 ? 25.007 5.322 -42.592 1.00 95.56 560 ASP A N 1
ATOM 3885 C CA . ASP A 1 560 ? 26.087 6.073 -43.221 1.00 95.56 560 ASP A CA 1
ATOM 3886 C C . ASP A 1 560 ? 27.198 6.317 -42.191 1.00 95.56 560 ASP A C 1
ATOM 3888 O O . ASP A 1 560 ? 26.968 6.859 -41.106 1.00 95.56 560 ASP A O 1
ATOM 3892 N N . PHE A 1 561 ? 28.414 5.924 -42.547 1.00 97.25 561 PHE A N 1
ATOM 3893 C CA . PHE A 1 561 ? 29.583 5.959 -41.690 1.00 97.25 561 PHE A CA 1
ATOM 3894 C C . PHE A 1 561 ? 30.632 6.901 -42.270 1.00 97.25 561 PHE A C 1
ATOM 3896 O O . PHE A 1 561 ? 31.435 6.509 -43.118 1.00 97.25 561 PHE A O 1
ATOM 3903 N N . ASN A 1 562 ? 30.621 8.149 -41.795 1.00 96.81 562 ASN A N 1
ATOM 3904 C CA . ASN A 1 562 ? 31.529 9.210 -42.246 1.00 96.81 562 ASN A CA 1
ATOM 3905 C C . ASN A 1 562 ? 32.694 9.440 -41.268 1.00 96.81 562 ASN A C 1
ATOM 3907 O O . ASN A 1 562 ? 33.470 10.380 -41.424 1.00 96.81 562 ASN A O 1
ATOM 3911 N N . ALA A 1 563 ? 32.792 8.614 -40.227 1.00 97.88 563 ALA A N 1
ATOM 3912 C CA . ALA A 1 563 ? 33.848 8.661 -39.230 1.00 97.88 563 ALA A CA 1
ATOM 3913 C C . ALA A 1 563 ? 34.084 7.277 -38.609 1.00 97.88 563 ALA A C 1
ATOM 3915 O O . ALA A 1 563 ? 33.315 6.336 -38.816 1.00 97.88 563 ALA A O 1
ATOM 3916 N N . ASN A 1 564 ? 35.160 7.156 -37.833 1.00 97.88 564 ASN A N 1
ATOM 3917 C CA . ASN A 1 564 ? 35.649 5.868 -37.348 1.00 97.88 564 ASN A CA 1
ATOM 3918 C C . ASN A 1 564 ? 34.713 5.205 -36.331 1.00 97.88 564 ASN A C 1
ATOM 3920 O O . ASN A 1 564 ? 34.188 5.863 -35.431 1.00 97.88 564 ASN A O 1
ATOM 3924 N N . LEU A 1 565 ? 34.603 3.881 -36.420 1.00 98.38 565 LEU A N 1
ATOM 3925 C CA . LEU A 1 565 ? 34.013 3.031 -35.392 1.00 98.38 565 LEU A CA 1
ATOM 3926 C C . LEU A 1 565 ? 35.107 2.185 -34.755 1.00 98.38 565 LEU A C 1
ATOM 3928 O O . LEU A 1 565 ? 35.914 1.580 -35.464 1.00 98.38 565 LEU A O 1
ATOM 3932 N N . LYS A 1 566 ? 35.129 2.107 -33.425 1.00 97.81 566 LYS A N 1
ATOM 3933 C CA . LYS A 1 566 ? 36.145 1.321 -32.726 1.00 97.81 566 LYS A CA 1
ATOM 3934 C C . LYS A 1 566 ? 35.605 0.608 -31.496 1.00 97.81 566 LYS A C 1
ATOM 3936 O O . LYS A 1 566 ? 34.946 1.223 -30.665 1.00 97.81 566 LYS A O 1
ATOM 3941 N N . THR A 1 567 ? 35.961 -0.660 -31.328 1.00 97.88 567 THR A N 1
ATOM 3942 C CA . THR A 1 567 ? 35.784 -1.369 -30.055 1.00 97.88 567 THR A CA 1
ATOM 3943 C C . THR A 1 567 ? 37.130 -1.769 -29.460 1.00 97.88 567 THR A C 1
ATOM 3945 O O . THR A 1 567 ? 38.040 -2.181 -30.182 1.00 97.88 567 THR A O 1
ATOM 3948 N N . THR A 1 568 ? 37.286 -1.641 -28.136 1.00 96.12 568 THR A N 1
ATOM 3949 C CA . THR A 1 568 ? 38.575 -1.897 -27.459 1.00 96.12 568 THR A CA 1
ATOM 3950 C C . THR A 1 568 ? 38.602 -3.115 -26.532 1.00 96.12 568 THR A C 1
ATOM 3952 O O . THR A 1 568 ? 39.678 -3.476 -26.066 1.00 96.12 568 THR A O 1
ATOM 3955 N N . GLY A 1 569 ? 37.469 -3.769 -26.261 1.00 93.06 569 GLY A N 1
ATOM 3956 C CA . GLY A 1 569 ? 37.341 -4.844 -25.259 1.00 93.06 569 GLY A CA 1
ATOM 3957 C C . GLY A 1 569 ? 37.747 -6.252 -25.702 1.00 93.06 569 GLY A C 1
ATOM 3958 O O . GLY A 1 569 ? 37.244 -7.230 -25.155 1.00 93.06 569 GLY A O 1
ATOM 3959 N N . GLY A 1 570 ? 38.649 -6.382 -26.675 1.00 92.25 570 GLY A N 1
ATOM 3960 C CA . GLY A 1 570 ? 39.154 -7.689 -27.107 1.00 92.25 570 GLY A CA 1
ATOM 3961 C C . GLY A 1 570 ? 38.152 -8.486 -27.951 1.00 92.25 570 GLY A C 1
ATOM 3962 O O . GLY A 1 570 ? 37.360 -7.908 -28.692 1.00 92.25 570 GLY A O 1
ATOM 3963 N N . ALA A 1 571 ? 38.186 -9.818 -27.832 1.00 91.31 571 ALA A N 1
ATOM 3964 C CA . ALA A 1 571 ? 37.391 -10.753 -28.640 1.00 91.31 571 ALA A CA 1
ATOM 3965 C C . ALA A 1 571 ? 35.871 -10.722 -28.369 1.00 91.31 571 ALA A C 1
ATOM 3967 O O . ALA A 1 571 ? 35.090 -11.142 -29.219 1.00 91.31 571 ALA A O 1
ATOM 3968 N N . SER A 1 572 ? 35.435 -10.193 -27.220 1.00 91.19 572 SER A N 1
ATOM 3969 C CA . SER A 1 572 ? 34.017 -10.163 -26.813 1.00 91.19 572 SER A CA 1
ATOM 3970 C C . SER A 1 572 ? 33.265 -8.898 -27.242 1.00 91.19 572 SER A C 1
ATOM 3972 O O . SER A 1 572 ? 32.083 -8.757 -26.931 1.00 91.19 572 SER A O 1
ATOM 3974 N N . SER A 1 573 ? 33.925 -7.979 -27.952 1.00 95.62 573 SER A N 1
ATOM 3975 C CA . SER A 1 573 ? 33.374 -6.667 -28.315 1.00 95.62 573 SER A CA 1
ATOM 3976 C C . SER A 1 573 ? 33.242 -6.494 -29.833 1.00 95.62 573 SER A C 1
ATOM 3978 O O . SER A 1 573 ? 33.946 -5.665 -30.412 1.00 95.62 573 SER A O 1
ATOM 3980 N N . PRO A 1 574 ? 32.385 -7.272 -30.519 1.00 95.38 574 PRO A N 1
ATOM 3981 C CA . PRO A 1 574 ? 32.224 -7.159 -31.964 1.00 95.38 574 PRO A CA 1
ATOM 3982 C C . PRO A 1 574 ? 31.585 -5.830 -32.367 1.00 95.38 574 PRO A C 1
ATOM 3984 O O . PRO A 1 574 ? 30.850 -5.213 -31.590 1.00 95.38 574 PRO A O 1
ATOM 3987 N N . ILE A 1 575 ? 31.819 -5.434 -33.617 1.00 97.81 575 ILE A N 1
ATOM 3988 C CA . ILE A 1 575 ? 31.031 -4.399 -34.293 1.00 97.81 575 ILE A CA 1
ATOM 3989 C C . ILE A 1 575 ? 30.041 -5.112 -35.208 1.00 97.81 575 ILE A C 1
ATOM 3991 O O . ILE A 1 575 ? 30.447 -5.830 -36.119 1.00 97.81 575 ILE A O 1
ATOM 3995 N N . ARG A 1 576 ? 28.742 -4.928 -34.969 1.00 94.69 576 ARG A N 1
ATOM 3996 C CA . ARG A 1 576 ? 27.661 -5.504 -35.776 1.00 94.69 576 ARG A CA 1
ATOM 3997 C C . ARG A 1 576 ? 26.808 -4.394 -36.369 1.00 94.69 576 ARG A C 1
ATOM 3999 O O . ARG A 1 576 ? 26.214 -3.608 -35.642 1.00 94.69 576 ARG A O 1
ATOM 4006 N N . ILE A 1 577 ? 26.718 -4.357 -37.687 1.00 94.62 577 ILE A N 1
ATOM 4007 C CA . ILE A 1 577 ? 25.944 -3.387 -38.453 1.00 94.62 577 ILE A CA 1
ATOM 4008 C C . ILE A 1 577 ? 24.913 -4.178 -39.246 1.00 94.62 577 ILE A C 1
ATOM 4010 O O . ILE A 1 577 ? 25.268 -4.903 -40.167 1.00 94.62 577 ILE A O 1
ATOM 4014 N N . LYS A 1 578 ? 23.642 -4.056 -38.875 1.00 89.94 578 LYS A N 1
ATOM 4015 C CA . LYS A 1 578 ? 22.508 -4.703 -39.532 1.00 89.94 578 LYS A CA 1
ATOM 4016 C C . LYS A 1 578 ? 21.657 -3.627 -40.193 1.00 89.94 578 LYS A C 1
ATOM 4018 O O . LYS A 1 578 ? 21.123 -2.747 -39.522 1.00 89.94 578 LYS A O 1
ATOM 4023 N N . THR A 1 579 ? 21.553 -3.663 -41.514 1.00 88.62 579 THR A N 1
ATOM 4024 C CA . THR A 1 579 ? 20.774 -2.689 -42.286 1.00 88.62 579 THR A CA 1
ATOM 4025 C C . THR A 1 579 ? 19.797 -3.378 -43.217 1.00 88.62 579 THR A C 1
ATOM 4027 O O . THR A 1 579 ? 20.082 -4.458 -43.720 1.00 88.62 579 THR A O 1
ATOM 4030 N N . VAL A 1 580 ? 18.628 -2.788 -43.452 1.00 84.75 580 VAL A N 1
ATOM 4031 C CA . VAL A 1 580 ? 17.678 -3.358 -44.419 1.00 84.75 580 VAL A CA 1
ATOM 4032 C C . VAL A 1 580 ? 18.116 -3.026 -45.848 1.00 84.75 580 VAL A C 1
ATOM 4034 O O . VAL A 1 580 ? 18.206 -3.927 -46.673 1.00 84.75 580 VAL A O 1
ATOM 4037 N N . ASN A 1 581 ? 18.459 -1.765 -46.132 1.00 84.44 581 ASN A N 1
ATOM 4038 C CA . ASN A 1 581 ? 18.729 -1.303 -47.498 1.00 84.44 581 ASN A CA 1
ATOM 4039 C C . ASN A 1 581 ? 20.210 -1.005 -47.781 1.00 84.44 581 ASN A C 1
ATOM 4041 O O . ASN A 1 581 ? 20.732 -1.427 -48.812 1.00 84.44 581 ASN A O 1
ATOM 4045 N N . LYS A 1 582 ? 20.898 -0.254 -46.914 1.00 87.75 582 LYS A N 1
ATOM 4046 C CA . LYS A 1 582 ? 22.250 0.246 -47.223 1.00 87.75 582 LYS A CA 1
ATOM 4047 C C . LYS A 1 582 ? 23.127 0.375 -45.985 1.00 87.75 582 LYS A C 1
ATOM 4049 O O . LYS A 1 582 ? 22.708 1.005 -45.014 1.00 87.75 582 LYS A O 1
ATOM 4054 N N . ALA A 1 583 ? 24.370 -0.075 -46.099 1.00 92.25 583 ALA A N 1
ATOM 4055 C CA . ALA A 1 583 ? 25.485 0.357 -45.264 1.00 92.25 583 ALA A CA 1
ATOM 4056 C C . ALA A 1 583 ? 26.495 1.105 -46.149 1.00 92.25 583 ALA A C 1
ATOM 4058 O O . ALA A 1 583 ? 27.001 0.544 -47.115 1.00 92.25 583 ALA A O 1
ATOM 4059 N N . TYR A 1 584 ? 26.751 2.378 -45.867 1.00 93.69 584 TYR A N 1
ATOM 4060 C CA . TYR A 1 584 ? 27.617 3.244 -46.666 1.00 93.69 584 TYR A CA 1
ATOM 4061 C C . TYR A 1 584 ? 28.787 3.732 -45.822 1.00 93.69 584 TYR A C 1
ATOM 4063 O O . TYR A 1 584 ? 28.577 4.386 -44.808 1.00 93.69 584 TYR A O 1
ATOM 4071 N N . PHE A 1 585 ? 30.010 3.425 -46.232 1.00 96.12 585 PHE A N 1
ATOM 4072 C CA . PHE A 1 585 ? 31.241 3.795 -45.545 1.00 96.12 585 PHE A CA 1
ATOM 4073 C C . PHE A 1 585 ? 32.023 4.784 -46.404 1.00 96.12 585 PHE A C 1
ATOM 4075 O O . PHE A 1 585 ? 32.373 4.466 -47.539 1.00 96.12 585 PHE A O 1
ATOM 4082 N N . TYR A 1 586 ? 32.315 5.967 -45.865 1.00 96.69 586 TYR A N 1
ATOM 4083 C CA . TYR A 1 586 ? 33.036 7.021 -46.576 1.00 96.69 586 TYR A CA 1
ATOM 4084 C C . TYR A 1 586 ? 34.169 7.569 -45.716 1.00 96.69 586 TYR A C 1
ATOM 4086 O O . TYR A 1 586 ? 33.920 8.134 -44.652 1.00 96.69 586 TYR A O 1
ATOM 4094 N N . ASN A 1 587 ? 35.413 7.403 -46.178 1.00 95.75 587 ASN A N 1
ATOM 4095 C CA . ASN A 1 587 ? 36.621 7.847 -45.466 1.00 95.75 587 ASN A CA 1
ATOM 4096 C C . ASN A 1 587 ? 36.637 7.437 -43.976 1.00 95.75 587 ASN A C 1
ATOM 4098 O O . ASN A 1 587 ? 36.947 8.248 -43.102 1.00 95.75 587 ASN A O 1
ATOM 4102 N N . SER A 1 588 ? 36.266 6.186 -43.677 1.00 96.19 588 SER A N 1
ATOM 4103 C CA . SER A 1 588 ? 36.090 5.700 -42.303 1.00 96.19 588 SER A CA 1
ATOM 4104 C C . SER A 1 588 ? 36.905 4.438 -42.007 1.00 96.19 588 SER A C 1
ATOM 4106 O O . SER A 1 588 ? 37.131 3.588 -42.868 1.00 96.19 588 SER A O 1
ATOM 4108 N N . ALA A 1 589 ? 37.357 4.301 -40.759 1.00 97.06 589 ALA A N 1
ATOM 4109 C CA . ALA A 1 589 ? 38.000 3.092 -40.259 1.00 97.06 589 ALA A CA 1
ATOM 4110 C C . ALA A 1 589 ? 37.094 2.367 -39.258 1.00 97.06 589 ALA A C 1
ATOM 4112 O O . ALA A 1 589 ? 36.651 2.956 -38.270 1.00 97.06 589 ALA A O 1
ATOM 4113 N N . ILE A 1 590 ? 36.868 1.076 -39.488 1.00 97.94 590 ILE A N 1
ATOM 4114 C CA . ILE A 1 590 ? 36.163 0.179 -38.571 1.00 97.94 590 ILE A CA 1
ATOM 4115 C C . ILE A 1 590 ? 37.199 -0.737 -37.931 1.00 97.94 590 ILE A C 1
ATOM 4117 O O . ILE A 1 590 ? 37.897 -1.478 -38.627 1.00 97.94 590 ILE A O 1
ATOM 4121 N N . GLN A 1 591 ? 37.329 -0.666 -36.608 1.00 97.56 591 GLN A N 1
ATOM 4122 C CA . GLN A 1 591 ? 38.410 -1.335 -35.891 1.00 97.56 591 GLN A CA 1
ATOM 4123 C C . GLN A 1 591 ? 37.913 -2.106 -34.673 1.00 97.56 591 GLN A C 1
ATOM 4125 O O . GLN A 1 591 ? 37.186 -1.571 -33.839 1.00 97.56 591 GLN A O 1
ATOM 4130 N N . THR A 1 592 ? 38.377 -3.341 -34.520 1.00 97.12 592 THR A N 1
ATOM 4131 C CA . THR A 1 592 ? 38.159 -4.141 -33.307 1.00 97.12 592 THR A CA 1
ATOM 4132 C C . THR A 1 592 ? 39.492 -4.652 -32.766 1.00 97.12 592 THR A C 1
ATOM 4134 O O . THR A 1 592 ? 40.381 -5.061 -33.518 1.00 97.12 592 THR A O 1
ATOM 4137 N N . SER A 1 593 ? 39.640 -4.689 -31.441 1.00 92.50 593 SER A N 1
ATOM 4138 C CA . SER A 1 593 ? 40.829 -5.253 -30.776 1.00 92.50 593 SER A CA 1
ATOM 4139 C C . SER A 1 593 ? 40.814 -6.791 -30.680 1.00 92.50 593 SER A C 1
ATOM 4141 O O . SER A 1 593 ? 41.274 -7.341 -29.684 1.00 92.50 593 SER A O 1
ATOM 4143 N N . GLY A 1 594 ? 40.262 -7.495 -31.677 1.00 89.44 594 GLY A N 1
ATOM 4144 C CA . GLY A 1 594 ? 40.254 -8.967 -31.739 1.00 89.44 594 GLY A CA 1
ATOM 4145 C C . GLY A 1 594 ? 38.880 -9.621 -31.901 1.00 89.44 594 GLY A C 1
ATOM 4146 O O . GLY A 1 594 ? 38.814 -10.832 -32.075 1.00 89.44 594 GLY A O 1
ATOM 4147 N N . ALA A 1 595 ? 37.790 -8.851 -31.858 1.00 93.31 595 ALA A N 1
ATOM 4148 C CA . ALA A 1 595 ? 36.444 -9.346 -32.152 1.00 93.31 595 ALA A CA 1
ATOM 4149 C C . ALA A 1 595 ? 36.096 -9.284 -33.647 1.00 93.31 595 ALA A C 1
ATOM 4151 O O . ALA A 1 595 ? 36.790 -8.655 -34.452 1.00 93.31 595 ALA A O 1
ATOM 4152 N N . ASP A 1 596 ? 34.971 -9.893 -33.999 1.00 92.12 596 ASP A N 1
ATOM 4153 C CA . ASP A 1 596 ? 34.434 -9.863 -35.355 1.00 92.12 596 ASP A CA 1
ATOM 4154 C C . ASP A 1 596 ? 33.886 -8.478 -35.739 1.00 92.12 596 ASP A C 1
ATOM 4156 O O . ASP A 1 596 ? 33.329 -7.747 -34.912 1.00 92.12 596 ASP A O 1
ATOM 4160 N N . VAL A 1 597 ? 33.983 -8.156 -37.028 1.00 94.44 597 VAL A N 1
ATOM 4161 C CA . VAL A 1 597 ? 33.209 -7.091 -37.674 1.00 94.44 597 VAL A CA 1
ATOM 4162 C C . VAL A 1 597 ? 32.191 -7.743 -38.597 1.00 94.44 597 VAL A C 1
ATOM 4164 O O . VAL A 1 597 ? 32.569 -8.473 -39.508 1.00 94.44 597 VAL A O 1
ATOM 4167 N N . VAL A 1 598 ? 30.907 -7.465 -38.379 1.00 90.94 598 VAL A N 1
ATOM 4168 C CA . VAL A 1 598 ? 29.799 -7.976 -39.193 1.00 90.94 598 VAL A CA 1
ATOM 4169 C C . VAL A 1 598 ? 29.034 -6.810 -39.798 1.00 90.94 598 VAL A C 1
ATOM 4171 O O . VAL A 1 598 ? 28.461 -6.007 -39.066 1.00 90.94 598 VAL A O 1
ATOM 4174 N N . VAL A 1 599 ? 28.981 -6.742 -41.124 1.00 91.50 599 VAL A N 1
ATOM 4175 C CA . VAL A 1 599 ? 28.109 -5.846 -41.885 1.00 91.50 599 VAL A CA 1
ATOM 4176 C C . VAL A 1 599 ? 27.112 -6.705 -42.650 1.00 91.50 599 VAL A C 1
ATOM 4178 O O . VAL A 1 599 ? 27.478 -7.473 -43.536 1.00 91.50 599 VAL A O 1
ATOM 4181 N N . TRP A 1 600 ? 25.845 -6.579 -42.284 1.00 87.44 600 TRP A N 1
ATOM 4182 C CA . TRP A 1 600 ? 24.753 -7.410 -42.753 1.00 87.44 600 TRP A CA 1
ATOM 4183 C C . TRP A 1 600 ? 23.656 -6.527 -43.351 1.00 87.44 600 TRP A C 1
ATOM 4185 O O . TRP A 1 600 ? 23.018 -5.746 -42.646 1.00 87.44 600 TRP A O 1
ATOM 4195 N N . THR A 1 601 ? 23.449 -6.630 -44.663 1.00 85.69 601 THR A N 1
ATOM 4196 C CA . THR A 1 601 ? 22.357 -5.945 -45.376 1.00 85.69 601 THR A CA 1
ATOM 4197 C C . THR A 1 601 ? 21.160 -6.880 -45.623 1.00 85.69 601 THR A C 1
ATOM 4199 O O . THR A 1 601 ? 21.323 -8.093 -45.645 1.00 85.69 601 THR A O 1
ATOM 4202 N N . ASN A 1 602 ? 19.944 -6.357 -45.802 1.00 80.50 602 ASN A N 1
ATOM 4203 C CA . ASN A 1 602 ? 18.725 -7.146 -46.049 1.00 80.50 602 ASN A CA 1
ATOM 4204 C C . ASN A 1 602 ? 18.437 -8.256 -45.005 1.00 80.50 602 ASN A C 1
ATOM 4206 O O . ASN A 1 602 ? 18.078 -9.377 -45.358 1.00 80.50 602 ASN A O 1
ATOM 4210 N N . TYR A 1 603 ? 18.591 -7.949 -43.711 1.00 75.25 603 TYR A N 1
ATOM 4211 C CA . TYR A 1 603 ? 18.465 -8.934 -42.620 1.00 75.25 603 TYR A CA 1
ATOM 4212 C C . TYR A 1 603 ? 17.024 -9.382 -42.288 1.00 75.25 603 TYR A C 1
ATOM 4214 O O . TYR A 1 603 ? 16.838 -10.319 -41.516 1.00 75.25 603 TYR A O 1
ATOM 4222 N N . SER A 1 604 ? 15.999 -8.703 -42.820 1.00 67.38 604 SER A N 1
ATOM 4223 C CA . SER A 1 604 ? 14.598 -8.801 -42.369 1.00 67.38 604 SER A CA 1
ATOM 4224 C C . SER A 1 604 ? 13.588 -9.136 -43.474 1.00 67.38 604 SER A C 1
ATOM 4226 O O . SER A 1 604 ? 12.424 -8.754 -43.371 1.00 67.38 604 SER A O 1
ATOM 4228 N N . ASN A 1 605 ? 14.014 -9.816 -44.547 1.00 59.47 605 ASN A N 1
ATOM 4229 C CA . ASN A 1 605 ? 13.160 -10.360 -45.624 1.00 59.47 605 ASN A CA 1
ATOM 4230 C C . ASN A 1 605 ? 12.151 -9.412 -46.311 1.00 59.47 605 ASN A C 1
ATOM 4232 O O . ASN A 1 605 ? 11.300 -9.869 -47.072 1.00 59.47 605 ASN A O 1
ATOM 4236 N N . ALA A 1 606 ? 12.251 -8.099 -46.102 1.00 52.06 606 ALA A N 1
ATOM 4237 C CA . ALA A 1 606 ? 11.229 -7.143 -46.523 1.00 52.06 606 ALA A CA 1
ATOM 4238 C C . ALA A 1 606 ? 11.390 -6.595 -47.953 1.00 52.06 606 ALA A C 1
ATOM 4240 O O . ALA A 1 606 ? 10.525 -5.846 -48.397 1.00 52.06 606 ALA A O 1
ATOM 4241 N N . ASN A 1 607 ? 12.457 -6.919 -48.692 1.00 51.38 607 ASN A N 1
ATOM 4242 C CA . ASN A 1 607 ? 12.671 -6.322 -50.011 1.00 51.38 607 ASN A CA 1
ATOM 4243 C C . ASN A 1 607 ? 13.245 -7.319 -51.024 1.00 51.38 607 ASN A C 1
ATOM 4245 O O . ASN A 1 607 ? 14.380 -7.773 -50.904 1.00 51.38 607 ASN A O 1
ATOM 4249 N N . THR A 1 608 ? 12.496 -7.567 -52.101 1.00 51.75 608 THR A N 1
ATOM 4250 C CA . THR A 1 608 ? 12.969 -8.168 -53.366 1.00 51.75 608 THR A CA 1
ATOM 4251 C C . THR A 1 608 ? 13.869 -7.203 -54.161 1.00 51.75 608 THR A C 1
ATOM 4253 O O . THR A 1 608 ? 13.966 -7.288 -55.384 1.00 51.75 608 THR A O 1
ATOM 4256 N N . THR A 1 609 ? 14.484 -6.242 -53.475 1.00 61.06 609 THR A N 1
ATOM 4257 C CA . THR A 1 609 ? 15.166 -5.066 -54.018 1.00 61.06 609 THR A CA 1
ATOM 4258 C C . THR A 1 609 ? 16.614 -5.106 -53.541 1.00 61.06 609 THR A C 1
ATOM 4260 O O . THR A 1 609 ? 16.884 -5.570 -52.435 1.00 61.06 609 THR A O 1
ATOM 4263 N N . TRP A 1 610 ? 17.558 -4.669 -54.375 1.00 70.12 610 TRP A N 1
ATOM 4264 C CA . TRP A 1 610 ? 18.985 -4.741 -54.055 1.00 70.12 610 TRP A CA 1
ATOM 4265 C C . TRP A 1 610 ? 19.310 -3.981 -52.764 1.00 70.12 610 TRP A C 1
ATOM 4267 O O . TRP A 1 610 ? 18.841 -2.860 -52.560 1.00 70.12 610 TRP A O 1
ATOM 4277 N N . SER A 1 611 ? 20.143 -4.591 -51.923 1.00 79.00 611 SER A N 1
ATOM 4278 C CA . SER A 1 611 ? 20.759 -3.957 -50.763 1.00 79.00 611 SER A CA 1
ATOM 4279 C C . SER A 1 611 ? 22.257 -3.807 -50.993 1.00 79.00 611 SER A C 1
ATOM 4281 O O . SER A 1 611 ? 22.864 -4.631 -51.676 1.00 79.00 611 SER A O 1
ATOM 4283 N N . TYR A 1 612 ? 22.858 -2.761 -50.430 1.00 82.50 612 TYR A N 1
ATOM 4284 C CA . TYR A 1 612 ? 24.225 -2.381 -50.787 1.00 82.50 612 TYR A CA 1
ATOM 4285 C C . TYR A 1 612 ? 25.115 -2.166 -49.571 1.00 82.50 612 TYR A C 1
ATOM 4287 O O . TYR A 1 612 ? 24.729 -1.508 -48.601 1.00 82.50 612 TYR A O 1
ATOM 4295 N N . ILE A 1 613 ? 26.343 -2.663 -49.681 1.00 89.19 613 ILE A N 1
ATOM 4296 C CA . ILE A 1 613 ? 27.473 -2.239 -48.861 1.00 89.19 613 ILE A CA 1
ATOM 4297 C C . ILE A 1 613 ? 28.361 -1.382 -49.763 1.00 89.19 613 ILE A C 1
ATOM 4299 O O . ILE A 1 613 ? 29.015 -1.908 -50.658 1.00 89.19 613 ILE A O 1
ATOM 4303 N N . TYR A 1 614 ? 28.357 -0.070 -49.550 1.00 89.00 614 TYR A N 1
ATOM 4304 C CA . TYR A 1 614 ? 29.208 0.869 -50.277 1.00 89.00 614 TYR A CA 1
ATOM 4305 C C . TYR A 1 614 ? 30.441 1.189 -49.446 1.00 89.00 614 TYR A C 1
ATOM 4307 O O . TYR A 1 614 ? 30.322 1.525 -48.268 1.00 89.00 614 TYR A O 1
ATOM 4315 N N . MET A 1 615 ? 31.615 1.116 -50.061 1.00 90.69 615 MET A N 1
ATOM 4316 C CA . MET A 1 615 ? 32.876 1.522 -49.451 1.00 90.69 615 MET A CA 1
ATOM 4317 C C . MET A 1 615 ? 33.558 2.503 -50.399 1.00 90.69 615 MET A C 1
ATOM 4319 O O . MET A 1 615 ? 34.016 2.114 -51.467 1.00 90.69 615 MET A O 1
ATOM 4323 N N . GLU A 1 616 ? 33.601 3.774 -50.013 1.00 90.00 616 GLU A N 1
ATOM 4324 C CA . GLU A 1 616 ? 34.134 4.864 -50.826 1.00 90.00 616 GLU A CA 1
ATOM 4325 C C . GLU A 1 616 ? 35.291 5.584 -50.121 1.00 90.00 616 GLU A C 1
ATOM 4327 O O . GLU A 1 616 ? 35.408 5.596 -48.886 1.00 90.00 616 GLU A O 1
ATOM 4332 N N . GLY A 1 617 ? 36.162 6.196 -50.927 1.00 90.44 617 GLY A N 1
ATOM 4333 C CA . GLY A 1 617 ? 37.349 6.905 -50.451 1.00 90.44 617 GLY A CA 1
ATOM 4334 C C . GLY A 1 617 ? 38.324 5.998 -49.692 1.00 90.44 617 GLY A C 1
ATOM 4335 O O . GLY A 1 617 ? 38.510 4.829 -50.026 1.00 90.44 617 GLY A O 1
ATOM 4336 N N . THR A 1 618 ? 38.954 6.538 -48.650 1.00 91.88 618 THR A N 1
ATOM 4337 C CA . THR A 1 618 ? 39.907 5.813 -47.797 1.00 91.88 618 THR A CA 1
ATOM 4338 C C . THR A 1 618 ? 39.165 5.092 -46.672 1.00 91.88 618 THR A C 1
ATOM 4340 O O . THR A 1 618 ? 39.198 5.517 -45.516 1.00 91.88 618 THR A O 1
ATOM 4343 N N . THR A 1 619 ? 38.462 4.011 -47.012 1.00 94.88 619 THR A N 1
ATOM 4344 C CA . THR A 1 619 ? 37.750 3.169 -46.038 1.00 94.88 619 THR A CA 1
ATOM 4345 C C . THR A 1 619 ? 38.560 1.916 -45.693 1.00 94.88 619 THR A C 1
ATOM 4347 O O . THR A 1 619 ? 39.117 1.266 -46.575 1.00 94.88 619 THR A O 1
ATOM 4350 N N . SER A 1 620 ? 38.619 1.547 -44.409 1.00 95.31 620 SER A N 1
ATOM 4351 C CA . SER A 1 620 ? 39.295 0.324 -43.950 1.00 95.31 620 SER A CA 1
ATOM 4352 C C . SER A 1 620 ? 38.491 -0.421 -42.887 1.00 95.31 620 SER A C 1
ATOM 4354 O O . SER A 1 620 ? 37.852 0.185 -42.028 1.00 95.31 620 SER A O 1
ATOM 4356 N N . ILE A 1 621 ? 38.552 -1.752 -42.926 1.00 95.75 621 ILE A N 1
ATOM 4357 C CA . ILE A 1 621 ? 38.025 -2.627 -41.877 1.00 95.75 621 ILE A CA 1
ATOM 4358 C C . ILE A 1 621 ? 39.186 -3.480 -41.385 1.00 95.75 621 ILE A C 1
ATOM 4360 O O . ILE A 1 621 ? 39.835 -4.161 -42.175 1.00 95.75 621 ILE A O 1
ATOM 4364 N N . SER A 1 622 ? 39.469 -3.423 -40.088 1.00 95.62 622 SER A N 1
ATOM 4365 C CA . SER A 1 622 ? 40.589 -4.143 -39.484 1.00 95.62 622 SER A CA 1
ATOM 4366 C C . SER A 1 622 ? 40.190 -4.758 -38.153 1.00 95.62 622 SER A C 1
ATOM 4368 O O . SER A 1 622 ? 39.445 -4.163 -37.374 1.00 95.62 622 SER A O 1
ATOM 4370 N N . THR A 1 623 ? 40.722 -5.939 -37.878 1.00 94.50 623 THR A N 1
ATOM 4371 C CA . THR A 1 623 ? 40.470 -6.671 -36.641 1.00 94.50 623 THR A CA 1
ATOM 4372 C C . THR A 1 623 ? 41.761 -7.319 -36.158 1.00 94.50 623 THR A C 1
ATOM 4374 O O . THR A 1 623 ? 42.516 -7.888 -36.945 1.00 94.50 623 THR A O 1
ATOM 4377 N N . GLY A 1 624 ? 42.035 -7.216 -34.856 1.00 90.25 624 GLY A N 1
ATOM 4378 C CA . GLY A 1 624 ? 43.204 -7.809 -34.198 1.00 90.25 624 GLY A CA 1
ATOM 4379 C C . GLY A 1 624 ? 43.102 -9.322 -33.959 1.00 90.25 624 GLY A C 1
ATOM 4380 O O . GLY A 1 624 ? 43.510 -9.778 -32.896 1.00 90.25 624 GLY A O 1
ATOM 4381 N N . GLY A 1 625 ? 42.506 -10.083 -34.885 1.00 85.62 625 GLY A N 1
ATOM 4382 C CA . GLY A 1 625 ? 42.376 -11.549 -34.802 1.00 85.62 625 GLY A CA 1
ATOM 4383 C C . GLY A 1 625 ? 40.962 -12.117 -34.985 1.00 85.62 625 GLY A C 1
ATOM 4384 O O . GLY A 1 625 ? 40.813 -13.334 -35.067 1.00 85.62 625 GLY A O 1
ATOM 4385 N N . GLY A 1 626 ? 39.937 -11.269 -35.069 1.00 87.81 626 GLY A N 1
ATOM 4386 C CA . GLY A 1 626 ? 38.570 -11.670 -35.409 1.00 87.81 626 GLY A CA 1
ATOM 4387 C C . GLY A 1 626 ? 38.339 -11.760 -36.918 1.00 87.81 626 GLY A C 1
ATOM 4388 O O . GLY A 1 626 ? 39.235 -11.513 -37.727 1.00 87.81 626 GLY A O 1
ATOM 4389 N N . LYS A 1 627 ? 37.117 -12.112 -37.313 1.00 87.38 627 LYS A N 1
ATOM 4390 C CA . LYS A 1 627 ? 36.708 -12.220 -38.720 1.00 87.38 627 LYS A CA 1
ATOM 4391 C C . LYS A 1 627 ? 36.047 -10.931 -39.211 1.00 87.38 627 LYS A C 1
ATOM 4393 O O . LYS A 1 627 ? 35.431 -10.199 -38.439 1.00 87.38 627 LYS A O 1
ATOM 4398 N N . ILE A 1 628 ? 36.158 -10.670 -40.512 1.00 89.19 628 ILE A N 1
ATOM 4399 C CA . ILE A 1 628 ? 35.419 -9.605 -41.200 1.00 89.19 628 ILE A CA 1
ATOM 4400 C C . ILE A 1 628 ? 34.375 -10.266 -42.086 1.00 89.19 628 ILE A C 1
ATOM 4402 O O . ILE A 1 628 ? 34.695 -11.110 -42.921 1.00 89.19 628 ILE A O 1
ATOM 4406 N N . TRP A 1 629 ? 33.132 -9.856 -41.899 1.00 84.00 629 TRP A N 1
ATOM 4407 C CA . TRP A 1 629 ? 31.961 -10.466 -42.488 1.00 84.00 629 TRP A CA 1
ATOM 4408 C C . TRP A 1 629 ? 31.144 -9.383 -43.203 1.00 84.00 629 TRP A C 1
ATOM 4410 O O . TRP A 1 629 ? 30.625 -8.478 -42.555 1.00 84.00 629 TRP A O 1
ATOM 4420 N N . LEU A 1 630 ? 31.051 -9.459 -44.533 1.00 85.62 630 LEU A N 1
ATOM 4421 C CA . LEU A 1 630 ? 30.247 -8.562 -45.373 1.00 85.62 630 LEU A CA 1
ATOM 4422 C C . LEU A 1 630 ? 29.205 -9.413 -46.102 1.00 85.62 630 LEU A C 1
ATOM 4424 O O . LEU A 1 630 ? 29.563 -10.250 -46.930 1.00 85.62 630 LEU A O 1
ATOM 4428 N N . ALA A 1 631 ? 27.933 -9.255 -45.747 1.00 78.00 631 ALA A N 1
ATOM 4429 C CA . ALA A 1 631 ? 26.918 -10.258 -46.049 1.00 78.00 631 ALA A CA 1
ATOM 4430 C C . ALA A 1 631 ? 25.516 -9.680 -46.294 1.00 78.00 631 ALA A C 1
ATOM 4432 O O . ALA A 1 631 ? 25.245 -8.495 -46.058 1.00 78.00 631 ALA A O 1
ATOM 4433 N N . GLY A 1 632 ? 24.620 -10.557 -46.750 1.00 78.50 632 GLY A N 1
ATOM 4434 C CA . GLY A 1 632 ? 23.209 -10.273 -46.996 1.00 78.50 632 GLY A CA 1
ATOM 4435 C C . GLY A 1 632 ? 22.299 -11.434 -46.574 1.00 78.50 632 GLY A C 1
ATOM 4436 O O . GLY A 1 632 ? 22.798 -12.480 -46.186 1.00 78.50 632 GLY A O 1
ATOM 4437 N N . GLY A 1 633 ? 20.976 -11.294 -46.676 1.00 74.50 633 GLY A N 1
ATOM 4438 C CA . GLY A 1 633 ? 20.027 -12.418 -46.518 1.00 74.50 633 GLY A CA 1
ATOM 4439 C C . GLY A 1 633 ? 19.503 -12.637 -45.093 1.00 74.50 633 GLY A C 1
ATOM 4440 O O . GLY A 1 633 ? 19.801 -11.851 -44.207 1.00 74.50 633 GLY A O 1
ATOM 4441 N N . GLN A 1 634 ? 18.673 -13.658 -44.868 1.00 76.44 634 GLN A N 1
ATOM 4442 C CA . GLN A 1 634 ? 18.115 -13.952 -43.539 1.00 76.44 634 GLN A CA 1
ATOM 4443 C C . GLN A 1 634 ? 19.094 -14.741 -42.658 1.00 76.44 634 GLN A C 1
ATOM 4445 O O . GLN A 1 634 ? 20.099 -15.243 -43.144 1.00 76.44 634 GLN A O 1
ATOM 4450 N N . ASP A 1 635 ? 18.775 -14.819 -41.369 1.00 77.81 635 ASP A N 1
ATOM 4451 C CA . ASP A 1 635 ? 19.318 -15.786 -40.406 1.00 77.81 635 ASP A CA 1
ATOM 4452 C C . ASP A 1 635 ? 18.229 -16.848 -40.181 1.00 77.81 635 ASP A C 1
ATOM 4454 O O . ASP A 1 635 ? 17.439 -16.782 -39.235 1.00 77.81 635 ASP A O 1
ATOM 4458 N N . ASP A 1 636 ? 18.063 -17.716 -41.179 1.00 75.69 636 ASP A N 1
ATOM 4459 C CA . ASP A 1 636 ? 16.963 -18.678 -41.315 1.00 75.69 636 ASP A CA 1
ATOM 4460 C C . ASP A 1 636 ? 17.431 -20.140 -41.346 1.00 75.69 636 ASP A C 1
ATOM 4462 O O . ASP A 1 636 ? 16.634 -21.054 -41.578 1.00 75.69 636 ASP A O 1
ATOM 4466 N N . GLY A 1 637 ? 18.715 -20.381 -41.087 1.00 73.25 637 GLY A N 1
ATOM 4467 C CA . GLY A 1 637 ? 19.300 -21.713 -41.127 1.00 73.25 637 GLY A CA 1
ATOM 4468 C C . GLY A 1 637 ? 19.626 -22.187 -42.543 1.00 73.25 637 GLY A C 1
ATOM 4469 O O . GLY A 1 637 ? 19.768 -23.389 -42.783 1.00 73.25 637 GLY A O 1
ATOM 4470 N N . GLY A 1 638 ? 19.702 -21.256 -43.496 1.00 64.75 638 GLY A N 1
ATOM 4471 C CA . GLY A 1 638 ? 20.130 -21.497 -44.865 1.00 64.75 638 GLY A CA 1
ATOM 4472 C C . GLY A 1 638 ? 19.055 -22.027 -45.815 1.00 64.75 638 GLY A C 1
ATOM 4473 O O . GLY A 1 638 ? 19.393 -22.667 -46.812 1.00 64.75 638 GLY A O 1
ATOM 4474 N N . THR A 1 639 ? 17.769 -21.746 -45.577 1.00 58.69 639 THR A N 1
ATOM 4475 C CA . THR A 1 639 ? 16.694 -22.174 -46.504 1.00 58.69 639 THR A CA 1
ATOM 4476 C C . THR A 1 639 ? 16.679 -21.382 -47.818 1.00 58.69 639 THR A C 1
ATOM 4478 O O . THR A 1 639 ? 16.212 -21.897 -48.835 1.00 58.69 639 THR A O 1
ATOM 4481 N N . ALA A 1 640 ? 17.279 -20.186 -47.834 1.00 54.19 640 ALA A N 1
ATOM 4482 C CA . ALA A 1 640 ? 17.546 -19.384 -49.032 1.00 54.19 640 ALA A CA 1
ATOM 4483 C C . ALA A 1 640 ? 19.048 -19.298 -49.412 1.00 54.19 640 ALA A C 1
ATOM 4485 O O . ALA A 1 640 ? 19.420 -18.541 -50.313 1.00 54.19 640 ALA A O 1
ATOM 4486 N N . ALA A 1 641 ? 19.935 -20.038 -48.732 1.00 53.44 641 ALA A N 1
ATOM 4487 C CA . ALA A 1 641 ? 21.380 -19.826 -48.812 1.00 53.44 641 ALA A CA 1
ATOM 4488 C C . ALA A 1 641 ? 22.004 -20.308 -50.133 1.00 53.44 641 ALA A C 1
ATOM 4490 O O . ALA A 1 641 ? 22.174 -21.496 -50.392 1.00 53.44 641 ALA A O 1
ATOM 4491 N N . THR A 1 642 ? 22.510 -19.365 -50.930 1.00 55.16 642 THR A N 1
ATOM 4492 C CA . THR A 1 642 ? 23.564 -19.638 -51.927 1.00 55.16 642 THR A CA 1
ATOM 4493 C C . THR A 1 642 ? 24.943 -19.923 -51.293 1.00 55.16 642 THR A C 1
ATOM 4495 O O . THR A 1 642 ? 25.890 -20.237 -52.025 1.00 55.16 642 THR A O 1
ATOM 4498 N N . ILE A 1 643 ? 25.071 -19.808 -49.959 1.00 58.84 643 ILE A N 1
ATOM 4499 C CA . ILE A 1 643 ? 26.284 -20.063 -49.165 1.00 58.84 643 ILE A CA 1
ATOM 4500 C C . ILE A 1 643 ? 26.346 -21.539 -48.754 1.00 58.84 643 ILE A C 1
ATOM 4502 O O . ILE A 1 643 ? 25.613 -22.000 -47.890 1.00 58.84 643 ILE A O 1
ATOM 4506 N N . THR A 1 644 ? 27.267 -22.286 -49.356 1.00 58.97 644 THR A N 1
ATOM 4507 C CA . THR A 1 644 ? 27.572 -23.687 -49.001 1.00 58.97 644 THR A CA 1
ATOM 4508 C C . THR A 1 644 ? 28.871 -23.772 -48.197 1.00 58.97 644 THR A C 1
ATOM 4510 O O . THR A 1 644 ? 29.741 -22.919 -48.378 1.00 58.97 644 THR A O 1
ATOM 4513 N N . SER A 1 645 ? 29.088 -24.838 -47.418 1.00 58.41 645 SER A N 1
ATOM 4514 C CA . SER A 1 645 ? 30.386 -25.119 -46.765 1.00 58.41 645 SER A CA 1
ATOM 4515 C C . SER A 1 645 ? 31.568 -25.100 -47.748 1.00 58.41 645 SER A C 1
ATOM 4517 O O . SER A 1 645 ? 32.642 -24.605 -47.416 1.00 58.41 645 SER A O 1
ATOM 4519 N N . SER A 1 646 ? 31.344 -25.507 -49.001 1.00 53.91 646 SER A N 1
ATOM 4520 C CA . SER A 1 646 ? 32.308 -25.432 -50.110 1.00 53.91 646 SER A CA 1
ATOM 4521 C C . SER A 1 646 ? 32.619 -24.022 -50.633 1.00 53.91 646 SER A C 1
ATOM 4523 O O . SER A 1 646 ? 33.541 -23.859 -51.425 1.00 53.91 646 SER A O 1
ATOM 4525 N N . ARG A 1 647 ? 31.870 -22.995 -50.220 1.00 55.91 647 ARG A N 1
ATOM 4526 C CA . ARG A 1 647 ? 32.054 -21.591 -50.632 1.00 55.91 647 ARG A CA 1
ATOM 4527 C C . ARG A 1 647 ? 32.387 -20.672 -49.448 1.00 55.91 647 ARG A C 1
ATOM 4529 O O . ARG A 1 647 ? 32.106 -19.476 -49.499 1.00 55.91 647 ARG A O 1
ATOM 4536 N N . GLY A 1 648 ? 32.967 -21.244 -48.390 1.00 55.56 648 GLY A N 1
ATOM 4537 C CA . GLY A 1 648 ? 33.376 -20.514 -47.191 1.00 55.56 648 GLY A CA 1
ATOM 4538 C C . GLY A 1 648 ? 32.210 -20.128 -46.285 1.00 55.56 648 GLY A C 1
ATOM 4539 O O . GLY A 1 648 ? 32.159 -18.985 -45.840 1.00 55.56 648 GLY A O 1
ATOM 4540 N N . ALA A 1 649 ? 31.274 -21.057 -46.043 1.00 57.81 649 ALA A N 1
ATOM 4541 C CA . ALA A 1 649 ? 30.168 -20.830 -45.113 1.00 57.81 649 ALA A CA 1
ATOM 4542 C C . ALA A 1 649 ? 30.655 -20.306 -43.761 1.00 57.81 649 ALA A C 1
ATOM 4544 O O . ALA A 1 649 ? 31.755 -20.637 -43.300 1.00 57.81 649 ALA A O 1
ATOM 4545 N N . TRP A 1 650 ? 29.811 -19.488 -43.138 1.00 63.88 650 TRP A N 1
ATOM 4546 C CA . TRP A 1 650 ? 30.087 -18.918 -41.834 1.00 63.88 650 TRP A CA 1
ATOM 4547 C C . TRP A 1 650 ? 30.317 -20.037 -40.803 1.00 63.88 650 TRP A C 1
ATOM 4549 O O . TRP A 1 650 ? 29.962 -21.195 -41.022 1.00 63.88 650 TRP A O 1
ATOM 4559 N N . SER A 1 651 ? 30.940 -19.723 -39.662 1.00 62.69 651 SER A N 1
ATOM 4560 C CA . SER A 1 651 ? 31.215 -20.733 -38.619 1.00 62.69 651 SER A CA 1
ATOM 4561 C C . SER A 1 651 ? 29.956 -21.413 -38.055 1.00 62.69 651 SER A C 1
ATOM 4563 O O . SER A 1 651 ? 30.085 -22.409 -37.349 1.00 62.69 651 SER A O 1
ATOM 4565 N N . SER A 1 652 ? 28.773 -20.884 -38.371 1.00 67.88 652 SER A N 1
ATOM 4566 C CA . SER A 1 652 ? 27.450 -21.444 -38.120 1.00 67.88 652 SER A CA 1
ATOM 4567 C C . SER A 1 652 ? 26.491 -20.960 -39.223 1.00 67.88 652 SER A C 1
ATOM 4569 O O . SER A 1 652 ? 26.704 -19.886 -39.776 1.00 67.88 652 SER A O 1
ATOM 4571 N N . LEU A 1 653 ? 25.504 -21.784 -39.577 1.00 71.94 653 LEU A N 1
ATOM 4572 C CA . LEU A 1 653 ? 24.359 -21.468 -40.453 1.00 71.94 653 LEU A CA 1
ATOM 4573 C C . LEU A 1 653 ? 23.084 -21.889 -39.709 1.00 71.94 653 LEU A C 1
ATOM 4575 O O . LEU A 1 653 ? 22.260 -22.636 -40.232 1.00 71.94 653 LEU A O 1
ATOM 4579 N N . ALA A 1 654 ? 23.023 -21.605 -38.410 1.00 77.81 654 ALA A N 1
ATOM 4580 C CA . ALA A 1 654 ? 21.931 -22.053 -37.564 1.00 77.81 654 ALA A CA 1
ATOM 4581 C C . ALA A 1 654 ? 20.924 -20.918 -37.449 1.00 77.81 654 ALA A C 1
ATOM 4583 O O . ALA A 1 654 ? 21.292 -19.819 -37.061 1.00 77.81 654 ALA A O 1
ATOM 4584 N N . ALA A 1 655 ? 19.653 -21.204 -37.721 1.00 78.81 655 ALA A N 1
ATOM 4585 C CA . ALA A 1 655 ? 18.606 -20.196 -37.624 1.00 78.81 655 ALA A CA 1
ATOM 4586 C C . ALA A 1 655 ? 18.602 -19.511 -36.245 1.00 78.81 655 ALA A C 1
ATOM 4588 O O . ALA A 1 655 ? 18.509 -20.176 -35.207 1.00 78.81 655 ALA A O 1
ATOM 4589 N N . GLY A 1 656 ? 18.643 -18.183 -36.250 1.00 75.69 656 GLY A N 1
ATOM 4590 C CA . GLY A 1 656 ? 18.631 -17.341 -35.060 1.00 75.69 656 GLY A CA 1
ATOM 4591 C C . GLY A 1 656 ? 19.965 -17.270 -34.314 1.00 75.69 656 GLY A C 1
ATOM 4592 O O . GLY A 1 656 ? 19.970 -16.871 -33.145 1.00 75.69 656 GLY A O 1
ATOM 4593 N N . ASP A 1 657 ? 21.085 -17.656 -34.931 1.00 75.56 657 ASP A N 1
ATOM 4594 C CA . ASP A 1 657 ? 22.414 -17.565 -34.312 1.00 75.56 657 ASP A CA 1
ATOM 4595 C C . ASP A 1 657 ? 23.000 -16.138 -34.316 1.00 75.56 657 ASP A C 1
ATOM 4597 O O . ASP A 1 657 ? 24.022 -15.856 -33.678 1.00 75.56 657 ASP A O 1
ATOM 4601 N N . GLY A 1 658 ? 22.304 -15.204 -34.963 1.00 74.06 658 GLY A N 1
ATOM 4602 C CA . GLY A 1 658 ? 22.626 -13.791 -35.014 1.00 74.06 658 GLY A CA 1
ATOM 4603 C C . GLY A 1 658 ? 23.579 -13.407 -36.143 1.00 74.06 658 GLY A C 1
ATOM 4604 O O . GLY A 1 658 ? 23.939 -12.216 -36.200 1.00 74.06 658 GLY A O 1
ATOM 4605 N N . TYR A 1 659 ? 23.947 -14.348 -37.016 1.00 75.69 659 TYR A N 1
ATOM 4606 C CA . TYR A 1 659 ? 24.805 -14.168 -38.183 1.00 75.69 659 TYR A CA 1
ATOM 4607 C C . TYR A 1 659 ? 24.013 -14.277 -39.503 1.00 75.69 659 TYR A C 1
ATOM 4609 O O . TYR A 1 659 ? 22.939 -14.856 -39.546 1.00 75.69 659 TYR A O 1
ATOM 4617 N N . PRO A 1 660 ? 24.498 -13.646 -40.584 1.00 75.62 660 PRO A N 1
ATOM 4618 C CA . PRO A 1 660 ? 23.845 -13.692 -41.895 1.00 75.62 660 PRO A CA 1
ATOM 4619 C C . PRO A 1 660 ? 24.035 -15.044 -42.598 1.00 75.62 660 PRO A C 1
ATOM 4621 O O . PRO A 1 660 ? 25.160 -15.528 -42.645 1.00 75.62 660 PRO A O 1
ATOM 4624 N N . ASP A 1 661 ? 23.011 -15.572 -43.280 1.00 72.75 661 ASP A N 1
ATOM 4625 C CA . ASP A 1 661 ? 23.117 -16.825 -44.058 1.00 72.75 661 ASP A CA 1
ATOM 4626 C C . ASP A 1 661 ? 23.299 -16.616 -45.578 1.00 72.75 661 ASP A C 1
ATOM 4628 O O . ASP A 1 661 ? 23.402 -17.577 -46.347 1.00 72.75 661 ASP A O 1
ATOM 4632 N N . GLY A 1 662 ? 23.360 -15.367 -46.054 1.00 71.31 662 GLY A N 1
ATOM 4633 C CA . GLY A 1 662 ? 23.462 -15.028 -47.479 1.00 71.31 662 GLY A CA 1
ATOM 4634 C C . GLY A 1 662 ? 24.670 -14.159 -47.853 1.00 71.31 662 GLY A C 1
ATOM 4635 O O . GLY A 1 662 ? 25.360 -13.571 -47.017 1.00 71.31 662 GLY A O 1
ATOM 4636 N N . TYR A 1 663 ? 24.949 -14.074 -49.157 1.00 65.12 663 TYR A N 1
ATOM 4637 C CA . TYR A 1 663 ? 26.002 -13.199 -49.679 1.00 65.12 663 TYR A CA 1
ATOM 4638 C C . TYR A 1 663 ? 25.499 -11.761 -49.813 1.00 65.12 663 TYR A C 1
ATOM 4640 O O . TYR A 1 663 ? 24.353 -11.527 -50.197 1.00 65.12 663 TYR A O 1
ATOM 4648 N N . ALA A 1 664 ? 26.383 -10.794 -49.566 1.00 62.53 664 ALA A N 1
ATOM 4649 C CA . ALA A 1 664 ? 26.185 -9.445 -50.081 1.00 62.53 664 ALA A CA 1
ATOM 4650 C C . ALA A 1 664 ? 26.434 -9.448 -51.598 1.00 62.53 664 ALA A C 1
ATOM 4652 O O . ALA A 1 664 ? 27.365 -10.101 -52.073 1.00 62.53 664 ALA A O 1
ATOM 4653 N N . VAL A 1 665 ? 25.627 -8.709 -52.358 1.00 54.69 665 VAL A N 1
ATOM 4654 C CA . VAL A 1 665 ? 25.868 -8.477 -53.788 1.00 54.69 665 VAL A CA 1
ATOM 4655 C C . VAL A 1 665 ? 26.559 -7.124 -53.928 1.00 54.69 665 VAL A C 1
ATOM 4657 O O . VAL A 1 665 ? 26.035 -6.114 -53.467 1.00 54.69 665 VAL A O 1
ATOM 4660 N N . GLY A 1 666 ? 27.751 -7.110 -54.524 1.00 50.38 666 GLY A N 1
ATOM 4661 C CA . GLY A 1 666 ? 28.514 -5.891 -54.797 1.00 50.38 666 GLY A CA 1
ATOM 4662 C C . GLY A 1 666 ? 28.659 -5.643 -56.297 1.00 50.38 666 GLY A C 1
ATOM 4663 O O . GLY A 1 666 ? 28.763 -6.590 -57.076 1.00 50.38 666 GLY A O 1
ATOM 4664 N N . SER A 1 667 ? 28.696 -4.373 -56.690 1.00 52.50 667 SER A N 1
ATOM 4665 C CA . SER A 1 667 ? 29.162 -3.906 -58.001 1.00 52.50 667 SER A CA 1
ATOM 4666 C C . SER A 1 667 ? 30.404 -3.042 -57.790 1.00 52.50 667 SER A C 1
ATOM 4668 O O . SER A 1 667 ? 30.451 -2.304 -56.807 1.00 52.50 667 SER A O 1
ATOM 4670 N N . ASN A 1 668 ? 31.393 -3.155 -58.679 1.00 47.12 668 ASN A N 1
ATOM 4671 C CA . ASN A 1 668 ? 32.556 -2.261 -58.709 1.00 47.12 668 ASN A CA 1
ATOM 4672 C C . ASN A 1 668 ? 32.213 -1.000 -59.501 1.00 47.12 668 ASN A C 1
ATOM 4674 O O . ASN A 1 668 ? 31.676 -1.181 -60.621 1.00 47.12 668 ASN A O 1
#

Sequence (668 aa):
MAIRAFGRLLFSGFALPKLDPKGPNSGGKYAAKTLFMSLRSRRVLKWMVPGLAFMVLLASTQTSNAATLSSNSNQCQVEVGSTSGVSISLSSNKCVLTFEWWGSHTWTAPAGVTSFDTLVVAGGGGGGADGGSGGGSGSMYEATVNLNGNTGRQFNILVGVGGTRITHTAVGGEAYTPDGSAGGNSSITQSTSGFSVTTYGGSPGVWPDWNISRAGGAGGSQPVVVAGSFSLSSTASHTGRTGAAAPPAGWASSGYNGSNGATSSLFSGTFIGSGGSGAIADNGTRPGGSGGTGGGGVGSGGNFSDYLADYFAGHGGTNTGGGGGGGARNGETYAYTIAGRTDRFRNGGTGGSGVVKIAYIAPALSLTTSANGARVGADILVQPSIQLKNSASGNLSSSGVVVTAAVTSGTGVLSGATATTNSSGVAQFTNLRFTSGTLGTLTLTYSAPGFVNVTQTIKLQTVPTSIYISSSASSNGNFVQGVWFANSAAASDIMGSDLVSALSSNNVTLESSGYVWVNTAITSTSSNSLSISCTGTDRFLNSYALQTGGALSITCNYADFNANLKTTGGASSPIRIKTVNKAYFYNSAIQTSGADVVVWTNYSNANTTWSYIYMEGTTSISTGGGKIWLAGGQDDGGTAATITSSRGAWSSLAAGDGYPDGYAVGSN

Radius of gyration: 43.43 Å; chains: 1; bounding box: 106×87×117 Å

Foldseek 3Di:
DDDDDDDDDDDDDDDDDDDDDDDDDDDDDDDDDDDDDDDDDDDDDDDDDDPDPDDPDPPPPPPLPWDWAAEPVNQFIWTKSDCVQWHWDQDPLKIKIKRQDAAKMKTWFAQQFQKKKKKWFWWWWWFAFALWWWTWFWKMWIWIKGCLNVHRAMKMKGWKAWWAWFDDDDDDDDDGPDDIAWIGKIKIDGVVQRWIKIIFTWAYIYDAAQADWAWATFFTDWIDTDNRNMDIDTPDTGTAFTTFIRDHQNDWFAKAAWAAFDADPVDGAGARWIAITATEEDQDWHFTYHIHGQFHWTAWIDHLPDLPPTRAWGAGAAQRSYIWYYAHHRNDDDWDQDPNDTGDSRMIHIIYIHMMMMITNFKAKDWPWDFACAEAPAFGPTWTKIFTAHSVRHTRQDWFWKKFKDWPFFFFDWDQRIFTQDRRRMGTGDGIHTNDGDFAKTKIWIDTNRHHIDIDIYGHFYAEQEEEAEQDDWDQFADDQQETTGRDNHYTYDHLVRNQVSQQRHQHEHEHCAEYEAHDAHAHQRQHEYAYEHHYCYEYEYCYEYEYQAAYHYAEQYYEYNEEYEYNVAARHEYHAEHAAEYAYELYEYEYAHHEYEHEYNAPVPDPDAHDYHHDDNYYYDYNHYYYYHFYAYLQLQPPAPDDVVNVADPGSHRPPSHHRGHHDDDD